Protein AF-A0A965AUZ8-F1 (afdb_monomer_lite)

pLDDT: mean 90.7, std 11.19, range [39.03, 98.81]

Structure (mmCIF, N/CA/C/O backbone):
data_AF-A0A965AUZ8-F1
#
_entry.id   AF-A0A965AUZ8-F1
#
loop_
_atom_site.group_PDB
_atom_site.id
_atom_site.type_symbol
_atom_site.label_atom_id
_atom_site.label_alt_id
_atom_site.label_comp_id
_atom_site.label_asym_id
_atom_site.label_entity_id
_atom_site.label_seq_id
_atom_site.pdbx_PDB_ins_code
_atom_site.Cartn_x
_atom_site.Cartn_y
_atom_site.Cartn_z
_atom_site.occupancy
_atom_site.B_iso_or_equiv
_atom_site.auth_seq_id
_atom_site.auth_comp_id
_atom_site.auth_asym_id
_atom_site.auth_atom_id
_atom_site.pdbx_PDB_model_num
ATOM 1 N N . MET A 1 1 ? -41.753 13.464 -118.304 1.00 39.03 1 MET A N 1
ATOM 2 C CA . MET A 1 1 ? -40.426 13.144 -118.864 1.00 39.03 1 MET A CA 1
ATOM 3 C C . MET A 1 1 ? -39.426 13.181 -117.723 1.00 39.03 1 MET A C 1
ATOM 5 O O . MET A 1 1 ? -39.359 14.204 -117.061 1.00 39.03 1 MET A O 1
ATOM 9 N N . VAL A 1 2 ? -38.706 12.067 -117.559 1.00 42.25 2 VAL A N 1
ATOM 10 C CA . VAL A 1 2 ? -37.467 11.853 -116.784 1.00 42.25 2 VAL A CA 1
ATOM 11 C C . VAL A 1 2 ? -37.585 11.799 -115.249 1.00 42.25 2 VAL A C 1
ATOM 13 O O . VAL A 1 2 ? -37.693 12.814 -114.571 1.00 42.25 2 VAL A O 1
ATOM 16 N N . GLU A 1 3 ? -37.515 10.567 -114.731 1.00 47.25 3 GLU A N 1
ATOM 17 C CA . GLU A 1 3 ? -37.109 10.207 -113.364 1.00 47.25 3 GLU A CA 1
ATOM 18 C C . GLU A 1 3 ? -35.610 10.472 -113.149 1.00 47.25 3 GLU A C 1
ATOM 20 O O . GLU A 1 3 ? -34.813 10.185 -114.043 1.00 47.25 3 GLU A O 1
ATOM 25 N N . THR A 1 4 ? -35.198 10.884 -111.944 1.00 43.06 4 THR A N 1
ATOM 26 C CA . THR A 1 4 ? -33.931 10.430 -111.318 1.00 43.06 4 THR A CA 1
ATOM 27 C C . THR A 1 4 ? -34.030 10.594 -109.783 1.00 43.06 4 THR A C 1
ATOM 29 O O . THR A 1 4 ? -34.712 11.515 -109.329 1.00 43.06 4 THR A O 1
ATOM 32 N N . PRO A 1 5 ? -33.450 9.684 -108.972 1.00 51.16 5 PRO A N 1
ATOM 33 C CA . PRO A 1 5 ? -33.923 9.346 -107.628 1.00 51.16 5 PRO A CA 1
ATOM 34 C C . PRO A 1 5 ? -33.215 10.097 -106.491 1.00 51.16 5 PRO A C 1
ATOM 36 O O . PRO A 1 5 ? -32.097 10.586 -106.637 1.00 51.16 5 PRO A O 1
ATOM 39 N N . GLN A 1 6 ? -33.867 10.114 -105.324 1.00 55.19 6 GLN A N 1
ATOM 40 C CA . GLN A 1 6 ? -33.294 10.546 -104.047 1.00 55.19 6 GLN A CA 1
ATOM 41 C C . GLN A 1 6 ? -32.156 9.613 -103.607 1.00 55.19 6 GLN A C 1
ATOM 43 O O . GLN A 1 6 ? -32.348 8.405 -103.475 1.00 55.19 6 GLN A O 1
ATOM 48 N N . GLN A 1 7 ? -30.990 10.194 -103.328 1.00 56.59 7 GLN A N 1
ATOM 49 C CA . GLN A 1 7 ? -29.869 9.540 -102.657 1.00 56.59 7 GLN A CA 1
ATOM 50 C C . GLN A 1 7 ? -29.997 9.779 -101.138 1.00 56.59 7 GLN A C 1
ATOM 52 O O . GLN A 1 7 ? -30.227 10.922 -100.735 1.00 56.59 7 GLN A O 1
ATOM 57 N N . PRO A 1 8 ? -29.894 8.748 -100.280 1.00 54.19 8 PRO A N 1
ATOM 58 C CA . PRO A 1 8 ? -29.965 8.932 -98.835 1.00 54.19 8 PRO A CA 1
ATOM 59 C C . PRO A 1 8 ? -28.646 9.529 -98.326 1.00 54.19 8 PRO A C 1
ATOM 61 O O . PRO A 1 8 ? -27.578 8.974 -98.575 1.00 54.19 8 PRO A O 1
ATOM 64 N N . LEU A 1 9 ? -28.721 10.66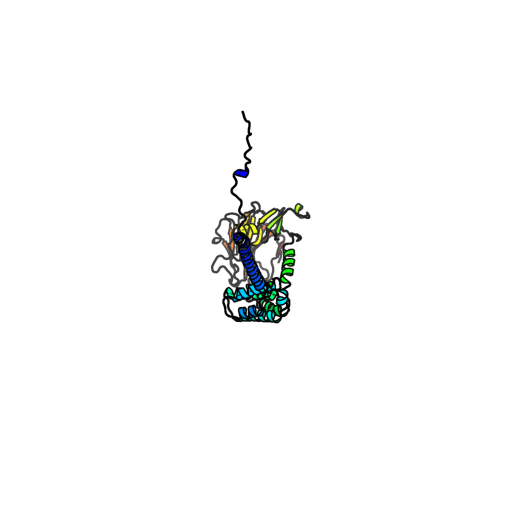1 -97.624 1.00 56.16 9 LEU A N 1
ATOM 65 C CA . LEU A 1 9 ? -27.584 11.252 -96.912 1.00 56.16 9 LEU A CA 1
ATOM 66 C C . LEU A 1 9 ? -27.198 10.333 -95.745 1.00 56.16 9 LEU A C 1
ATOM 68 O O . LEU A 1 9 ? -28.006 10.097 -94.845 1.00 56.16 9 LEU A O 1
ATOM 72 N N . ASN A 1 10 ? -25.979 9.797 -95.787 1.00 60.69 10 ASN A N 1
ATOM 73 C CA . ASN A 1 10 ? -25.403 8.975 -94.730 1.00 60.69 10 ASN A CA 1
ATOM 74 C C . ASN A 1 10 ? -24.852 9.917 -93.633 1.00 60.69 10 ASN A C 1
ATOM 76 O O . ASN A 1 10 ? -24.144 10.866 -93.973 1.00 60.69 10 ASN A O 1
ATOM 80 N N . PRO A 1 11 ? -25.152 9.717 -92.334 1.00 59.81 11 PRO A N 1
ATOM 81 C CA . PRO A 1 11 ? -24.697 10.603 -91.249 1.00 59.81 11 PRO A CA 1
ATOM 82 C C . PRO A 1 11 ? -23.169 10.788 -91.142 1.00 59.81 11 PRO A C 1
ATOM 84 O O . PRO A 1 11 ? -22.721 11.744 -90.506 1.00 59.81 11 PRO A O 1
ATOM 87 N N . ASP A 1 12 ? -22.379 9.938 -91.804 1.00 59.31 12 ASP A N 1
ATOM 88 C CA . ASP A 1 12 ? -20.916 10.034 -91.869 1.00 59.31 12 ASP A CA 1
ATOM 89 C C . ASP A 1 12 ? -20.401 11.235 -92.690 1.00 59.31 12 ASP A C 1
ATOM 91 O O . ASP A 1 12 ? -19.252 11.637 -92.521 1.00 59.31 12 ASP A O 1
ATOM 95 N N . ASP A 1 13 ? -21.244 11.878 -93.510 1.00 57.94 13 ASP A N 1
ATOM 96 C CA . ASP A 1 13 ? -20.854 13.025 -94.352 1.00 57.94 13 ASP A CA 1
ATOM 97 C C . ASP A 1 13 ? -20.712 14.355 -93.572 1.00 57.94 13 ASP A C 1
ATOM 99 O O . ASP A 1 13 ? -20.496 15.415 -94.163 1.00 57.94 13 ASP A O 1
ATOM 103 N N . THR A 1 14 ? -20.837 14.330 -92.236 1.00 59.62 14 THR A N 1
ATOM 104 C CA . THR A 1 14 ? -20.766 15.526 -91.366 1.00 59.62 14 THR A CA 1
ATOM 105 C C . THR A 1 14 ? -19.603 15.533 -90.370 1.00 59.62 14 THR A C 1
ATOM 107 O O . THR A 1 14 ? -19.462 16.488 -89.603 1.00 59.62 14 THR A O 1
ATOM 110 N N . LEU A 1 15 ? -18.742 14.511 -90.375 1.00 62.28 15 LEU A N 1
ATOM 111 C CA . LEU A 1 15 ? -17.601 14.445 -89.462 1.00 62.28 15 LEU A CA 1
ATOM 112 C C . LEU A 1 15 ? -16.346 15.060 -90.112 1.00 62.28 15 LEU A C 1
ATOM 114 O O . LEU A 1 15 ? -16.004 14.699 -91.239 1.00 62.28 15 LEU A O 1
ATOM 118 N N . PRO A 1 16 ? -15.637 15.988 -89.438 1.00 65.31 16 PRO A N 1
ATOM 119 C CA . PRO A 1 16 ? -14.380 16.521 -89.954 1.00 65.31 16 PRO A CA 1
ATOM 120 C C . PRO A 1 16 ? -13.342 15.392 -90.115 1.00 65.31 16 PRO A C 1
ATOM 122 O O . PRO A 1 16 ? -13.347 14.440 -89.330 1.00 65.31 16 PRO A O 1
ATOM 125 N N . PRO A 1 17 ? -12.445 15.476 -91.116 1.00 67.88 17 PRO A N 1
ATOM 126 C CA . PRO A 1 17 ? -11.474 14.423 -91.398 1.00 67.88 17 PRO A CA 1
ATOM 127 C C . PRO A 1 17 ? -10.556 14.185 -90.193 1.00 67.88 17 PRO A C 1
ATOM 129 O O . PRO A 1 17 ? -9.971 15.116 -89.641 1.00 67.88 17 PRO A O 1
ATOM 132 N N . VAL A 1 18 ? -10.428 12.920 -89.787 1.00 62.91 18 VAL A N 1
ATOM 133 C CA . VAL A 1 18 ? -9.533 12.504 -88.702 1.00 62.91 18 VAL A CA 1
ATOM 134 C C . VAL A 1 18 ? -8.103 12.476 -89.241 1.00 62.91 18 VAL A C 1
ATOM 136 O O . VAL A 1 18 ? -7.714 11.546 -89.946 1.00 62.91 18 VAL A O 1
ATOM 139 N N . GLU A 1 19 ? -7.315 13.503 -88.929 1.00 66.25 19 GLU A N 1
ATOM 140 C CA . GLU A 1 19 ? -5.881 13.509 -89.223 1.00 66.25 19 GLU A CA 1
ATOM 141 C C . GLU A 1 19 ? -5.128 12.611 -88.222 1.00 66.25 19 GLU A C 1
ATOM 143 O O . GLU A 1 19 ? -5.358 12.707 -87.011 1.00 66.25 19 GLU A O 1
ATOM 148 N N . PRO A 1 20 ? -4.223 11.723 -88.682 1.00 62.69 20 PRO A N 1
ATOM 149 C CA . PRO A 1 20 ? -3.409 10.921 -87.781 1.00 62.69 20 PRO A CA 1
ATOM 150 C C . PRO A 1 20 ? -2.503 11.839 -86.941 1.00 62.69 20 PRO A C 1
ATOM 152 O O . PRO A 1 20 ? -1.916 12.781 -87.483 1.00 62.69 20 PRO A O 1
ATOM 155 N N . PRO A 1 21 ? -2.359 11.584 -85.626 1.00 61.97 21 PRO A N 1
ATOM 156 C CA . PRO A 1 21 ? -1.559 12.433 -84.756 1.00 61.97 21 PRO A CA 1
ATOM 157 C C . PRO A 1 21 ? -0.120 12.504 -85.268 1.00 61.97 21 PRO A C 1
ATOM 159 O O . PRO A 1 21 ? 0.482 11.490 -85.630 1.00 61.97 21 PRO A O 1
ATOM 162 N N . SER A 1 22 ? 0.438 13.715 -85.303 1.00 71.62 22 SER A N 1
ATOM 163 C CA . SER A 1 22 ? 1.806 13.927 -85.767 1.00 71.62 22 SER A CA 1
ATOM 164 C C . SER A 1 22 ? 2.795 13.113 -84.923 1.00 71.62 22 SER A C 1
ATOM 166 O O . SER A 1 22 ? 2.599 12.907 -83.723 1.00 71.62 22 SER A O 1
ATOM 168 N N . VAL A 1 23 ? 3.901 12.672 -85.530 1.00 66.06 23 VAL A N 1
ATOM 169 C CA . VAL A 1 23 ? 4.977 11.951 -84.820 1.00 66.06 23 VAL A CA 1
ATOM 170 C C . VAL A 1 23 ? 5.465 12.750 -83.602 1.00 66.06 23 VAL A C 1
ATOM 172 O O . VAL A 1 23 ? 5.773 12.168 -82.567 1.00 66.06 23 VAL A O 1
ATOM 175 N N . ALA A 1 24 ? 5.444 14.084 -83.679 1.00 66.50 24 ALA A N 1
ATOM 176 C CA . ALA A 1 24 ? 5.754 14.966 -82.557 1.00 66.50 24 ALA A CA 1
ATOM 177 C C . ALA A 1 24 ? 4.749 14.841 -81.392 1.00 66.50 24 ALA A C 1
ATOM 179 O O . ALA A 1 24 ? 5.164 14.831 -80.235 1.00 66.50 24 ALA A O 1
ATOM 180 N N . PHE A 1 25 ? 3.452 14.681 -81.676 1.00 70.06 25 PHE A N 1
ATOM 181 C CA . PHE A 1 25 ? 2.414 14.490 -80.657 1.00 70.06 25 PHE A CA 1
ATOM 182 C C . PHE A 1 25 ? 2.527 13.123 -79.967 1.00 70.06 25 PHE A C 1
ATOM 184 O O . PHE A 1 25 ? 2.434 13.033 -78.746 1.00 70.06 25 PHE A O 1
ATOM 191 N N . LEU A 1 26 ? 2.812 12.061 -80.728 1.00 66.31 26 LEU A N 1
ATOM 192 C CA . LEU A 1 26 ? 3.067 10.725 -80.172 1.00 66.31 26 LEU A CA 1
ATOM 193 C C . LEU A 1 26 ? 4.345 10.690 -79.318 1.00 66.31 26 LEU A C 1
ATOM 195 O O . LEU A 1 26 ? 4.350 10.104 -78.238 1.00 66.31 26 LEU A O 1
ATOM 199 N N . VAL A 1 27 ? 5.413 11.368 -79.748 1.00 64.56 27 VAL A N 1
ATOM 200 C CA . VAL A 1 27 ? 6.638 11.518 -78.947 1.00 64.56 27 VAL A CA 1
ATOM 201 C C . VAL A 1 27 ? 6.349 12.280 -77.649 1.00 64.56 27 VAL A C 1
ATOM 203 O O . VAL A 1 27 ? 6.786 11.858 -76.583 1.00 64.56 27 VAL A O 1
ATOM 206 N N . GLN A 1 28 ? 5.557 13.349 -77.685 1.00 69.38 28 GLN A N 1
ATOM 207 C CA . GLN A 1 28 ? 5.192 14.091 -76.477 1.00 69.38 28 GLN A CA 1
ATOM 208 C C . GLN A 1 28 ? 4.316 13.266 -75.513 1.00 69.38 28 GLN A C 1
ATOM 210 O O . GLN A 1 28 ? 4.510 13.349 -74.300 1.00 69.38 28 GLN A O 1
ATOM 215 N N . LEU A 1 29 ? 3.404 12.436 -76.033 1.00 75.50 29 LEU A N 1
ATOM 216 C CA . LEU A 1 29 ? 2.479 11.624 -75.234 1.00 75.50 29 LEU A CA 1
ATOM 217 C C . LEU A 1 29 ? 3.168 10.469 -74.488 1.00 75.50 29 LEU A C 1
ATOM 219 O O . LEU A 1 29 ? 2.732 10.112 -73.399 1.00 75.50 29 LEU A O 1
ATOM 223 N N . PHE A 1 30 ? 4.243 9.894 -75.037 1.00 75.69 30 PHE A N 1
ATOM 224 C CA . PHE A 1 30 ? 4.908 8.726 -74.435 1.00 75.69 30 PHE A CA 1
ATOM 225 C C . PHE A 1 30 ? 6.287 9.030 -73.843 1.00 75.69 30 PHE A C 1
ATOM 227 O O . PHE A 1 30 ? 6.656 8.461 -72.816 1.00 75.69 30 PHE A O 1
ATOM 234 N N . LEU A 1 31 ? 7.049 9.945 -74.444 1.00 79.25 31 LEU A N 1
ATOM 235 C CA . LEU A 1 31 ? 8.438 10.196 -74.057 1.00 79.25 31 LEU A CA 1
ATOM 236 C C . LEU A 1 31 ? 8.521 11.124 -72.836 1.00 79.25 31 LEU A C 1
ATOM 238 O O . LEU A 1 31 ? 9.346 10.887 -71.959 1.00 79.25 31 LEU A O 1
ATOM 242 N N . VAL A 1 32 ? 7.622 12.111 -72.708 1.00 78.38 32 VAL A N 1
ATOM 243 C CA . VAL A 1 32 ? 7.583 12.996 -71.527 1.00 78.38 32 VAL A CA 1
ATOM 244 C C . VAL A 1 32 ? 7.114 12.246 -70.270 1.00 78.38 32 VAL A C 1
ATOM 246 O O . VAL A 1 32 ? 7.836 12.289 -69.272 1.00 78.38 32 VAL A O 1
ATOM 249 N N . PRO A 1 33 ? 5.996 11.488 -70.278 1.00 81.88 33 PRO A N 1
ATOM 250 C CA . PRO A 1 33 ? 5.617 10.688 -69.113 1.00 81.88 33 PRO A CA 1
ATOM 251 C C . PRO A 1 33 ? 6.619 9.567 -68.824 1.00 81.88 33 PRO A C 1
ATOM 253 O O . PRO A 1 33 ? 6.939 9.326 -67.663 1.00 81.88 33 PRO A O 1
ATOM 256 N N . GLY A 1 34 ? 7.176 8.930 -69.863 1.00 88.50 34 GLY A N 1
ATOM 257 C CA . GLY A 1 34 ? 8.223 7.918 -69.712 1.00 88.50 34 GLY A CA 1
ATOM 258 C C . GLY A 1 34 ? 9.482 8.461 -69.028 1.00 88.50 34 GLY A C 1
ATOM 259 O O . GLY A 1 34 ? 10.026 7.803 -68.143 1.00 88.50 34 GLY A O 1
ATOM 260 N N . LEU A 1 35 ? 9.905 9.685 -69.365 1.00 89.00 35 LEU A N 1
ATOM 261 C CA . LEU A 1 35 ? 11.037 10.355 -68.720 1.00 89.00 35 LEU A CA 1
ATOM 262 C C . LEU A 1 35 ? 10.739 10.686 -67.252 1.00 89.00 35 LEU A C 1
ATOM 264 O O . LEU A 1 35 ? 11.592 10.475 -66.395 1.00 89.00 35 LEU A O 1
ATOM 268 N N . ILE A 1 36 ? 9.529 11.163 -66.945 1.00 86.62 36 ILE A N 1
ATOM 269 C CA . ILE A 1 36 ? 9.113 11.457 -65.565 1.00 86.62 36 ILE A CA 1
ATOM 270 C C . ILE A 1 36 ? 9.119 10.178 -64.721 1.00 86.62 36 ILE A C 1
ATOM 272 O O . ILE A 1 36 ? 9.689 10.168 -63.631 1.00 86.62 36 ILE A O 1
ATOM 276 N N . VAL A 1 37 ? 8.549 9.084 -65.232 1.00 90.88 37 VAL A N 1
ATOM 277 C CA . VAL A 1 37 ? 8.560 7.785 -64.543 1.00 90.88 37 VAL A CA 1
ATOM 278 C C . VAL A 1 37 ? 9.990 7.280 -64.363 1.00 90.88 37 VAL A C 1
ATOM 280 O O . VAL A 1 37 ? 10.336 6.839 -63.272 1.00 90.88 37 VAL A O 1
ATOM 283 N N . ALA A 1 38 ? 10.849 7.400 -65.378 1.00 91.06 38 ALA A N 1
ATOM 284 C CA . ALA A 1 38 ? 12.254 7.014 -65.270 1.00 91.06 38 ALA A CA 1
ATOM 285 C C . ALA A 1 38 ? 12.998 7.825 -64.197 1.00 91.06 38 ALA A C 1
ATOM 287 O O . ALA A 1 38 ? 13.746 7.249 -63.413 1.00 91.06 38 ALA A O 1
ATOM 288 N N . ILE A 1 39 ? 12.757 9.138 -64.102 1.00 92.81 39 ILE A N 1
ATOM 289 C CA . ILE A 1 39 ? 13.333 9.984 -63.048 1.00 92.81 39 ILE A CA 1
ATOM 290 C C . ILE A 1 39 ? 12.826 9.545 -61.672 1.00 92.81 39 ILE A C 1
ATOM 292 O O . ILE A 1 39 ? 13.633 9.379 -60.763 1.00 92.81 39 ILE A O 1
ATOM 296 N N . ILE A 1 40 ? 11.522 9.303 -61.515 1.00 91.56 40 ILE A N 1
ATOM 297 C CA . ILE A 1 40 ? 10.940 8.848 -60.243 1.00 91.56 40 ILE A CA 1
ATOM 298 C C . ILE A 1 40 ? 11.525 7.495 -59.829 1.00 91.56 40 ILE A C 1
ATOM 300 O O . ILE A 1 40 ? 11.906 7.329 -58.674 1.00 91.56 40 ILE A O 1
ATOM 304 N N . VAL A 1 41 ? 11.652 6.548 -60.761 1.00 90.88 41 VAL A N 1
ATOM 305 C CA . VAL A 1 41 ? 12.252 5.233 -60.502 1.00 90.88 41 VAL A CA 1
ATOM 306 C C . VAL A 1 41 ? 13.735 5.366 -60.166 1.00 90.88 41 VAL A C 1
ATOM 308 O O . VAL A 1 41 ? 14.182 4.739 -59.217 1.00 90.88 41 VAL A O 1
ATOM 311 N N . CYS A 1 42 ? 14.497 6.206 -60.870 1.00 91.00 42 CYS A N 1
ATOM 312 C CA . CYS A 1 42 ? 15.903 6.461 -60.550 1.00 91.00 42 CYS A CA 1
ATOM 313 C C . CYS A 1 42 ? 16.074 7.105 -59.171 1.00 91.00 42 CYS A C 1
ATOM 315 O O . CYS A 1 42 ? 16.967 6.714 -58.429 1.00 91.00 42 CYS A O 1
ATOM 317 N N . VAL A 1 43 ? 15.214 8.058 -58.804 1.00 90.94 43 VAL A N 1
ATOM 318 C CA . VAL A 1 43 ? 15.214 8.681 -57.474 1.00 90.94 43 VAL A CA 1
ATOM 319 C C . VAL A 1 43 ? 14.837 7.652 -56.409 1.00 90.94 43 VAL A C 1
ATOM 321 O O . VAL A 1 43 ? 15.529 7.539 -55.402 1.00 90.94 43 VAL A O 1
ATOM 324 N N . TRP A 1 44 ? 13.802 6.846 -56.645 1.00 86.88 44 TRP A N 1
ATOM 325 C CA . TRP A 1 44 ? 13.399 5.773 -55.737 1.00 86.88 44 TRP A CA 1
ATOM 326 C C . TRP A 1 44 ? 14.501 4.721 -55.570 1.00 86.88 44 TRP A C 1
ATOM 328 O O . TRP A 1 44 ? 14.827 4.369 -54.443 1.00 86.88 44 TRP A O 1
ATOM 338 N N . LEU A 1 45 ? 15.141 4.284 -56.659 1.00 83.88 45 LEU A N 1
ATOM 339 C CA . LEU A 1 45 ? 16.281 3.365 -56.632 1.00 83.88 45 LEU A CA 1
ATOM 340 C C . LEU A 1 45 ? 17.493 3.983 -55.936 1.00 83.88 45 LEU A C 1
ATOM 342 O O . LEU A 1 45 ? 18.173 3.282 -55.198 1.00 83.88 45 LEU A O 1
ATOM 346 N N . ALA A 1 46 ? 17.753 5.278 -56.127 1.00 80.56 46 ALA A N 1
ATOM 347 C CA . ALA A 1 46 ? 18.828 5.978 -55.437 1.00 80.56 46 ALA A CA 1
ATOM 348 C C . ALA A 1 46 ? 18.574 6.024 -53.928 1.00 80.56 46 ALA A C 1
ATOM 350 O O . ALA A 1 46 ? 19.473 5.685 -53.171 1.00 80.56 46 ALA A O 1
ATOM 351 N N . PHE A 1 47 ? 17.358 6.359 -53.482 1.00 75.44 47 PHE A N 1
ATOM 352 C CA . PHE A 1 47 ? 16.993 6.336 -52.061 1.00 75.44 47 PHE A CA 1
ATOM 353 C C . PHE A 1 47 ? 16.953 4.917 -51.483 1.00 75.44 47 PHE A C 1
ATOM 355 O O . PHE A 1 47 ? 17.390 4.712 -50.356 1.00 75.44 47 PHE A O 1
ATOM 362 N N . HIS A 1 48 ? 16.489 3.933 -52.250 1.00 71.50 48 HIS A N 1
ATOM 363 C CA . HIS A 1 48 ? 16.490 2.524 -51.862 1.00 71.50 48 HIS A CA 1
ATOM 364 C C . HIS A 1 48 ? 17.922 1.990 -51.718 1.00 71.50 48 HIS A C 1
ATOM 366 O O . HIS A 1 48 ? 18.247 1.335 -50.733 1.00 71.50 48 HIS A O 1
ATOM 372 N N . TRP A 1 49 ? 18.811 2.334 -52.650 1.00 69.25 49 TRP A N 1
ATOM 373 C CA . TRP A 1 49 ? 20.231 2.003 -52.575 1.00 69.25 49 TRP A CA 1
ATOM 374 C C . TRP A 1 49 ? 20.937 2.744 -51.432 1.00 69.25 49 TRP A C 1
ATOM 376 O O . TRP A 1 49 ? 21.714 2.128 -50.709 1.00 69.25 49 TRP A O 1
ATOM 386 N N . LEU A 1 50 ? 20.618 4.023 -51.198 1.00 64.00 50 LEU A N 1
ATOM 387 C CA . LEU A 1 50 ? 21.132 4.794 -50.059 1.00 64.00 50 LEU A CA 1
ATOM 388 C C . LEU A 1 50 ? 20.687 4.201 -48.715 1.00 64.00 50 LEU A C 1
ATOM 390 O O . LEU A 1 50 ? 21.457 4.205 -47.765 1.00 64.00 50 LEU A O 1
ATOM 394 N N . ALA A 1 51 ? 19.465 3.670 -48.648 1.00 57.31 51 ALA A N 1
ATOM 395 C CA . ALA A 1 51 ? 18.938 2.988 -47.469 1.00 57.31 51 ALA A CA 1
ATOM 396 C C . ALA A 1 51 ? 19.540 1.583 -47.262 1.00 57.31 51 ALA A C 1
ATOM 398 O O . ALA A 1 51 ? 19.505 1.064 -46.150 1.00 57.31 51 ALA A O 1
ATOM 399 N N . HIS A 1 52 ? 20.095 0.966 -48.313 1.00 54.97 52 HIS A N 1
ATOM 400 C CA . HIS A 1 52 ? 20.738 -0.354 -48.266 1.00 54.97 52 HIS A CA 1
ATOM 401 C C . HIS A 1 52 ? 22.273 -0.316 -48.225 1.00 54.97 52 HIS A C 1
ATOM 403 O O . HIS A 1 52 ? 22.903 -1.351 -47.992 1.00 54.97 52 HIS A O 1
ATOM 409 N N . LEU A 1 53 ? 22.889 0.855 -48.394 1.00 56.31 53 LEU A N 1
ATOM 410 C CA . LEU A 1 53 ? 24.255 1.118 -47.952 1.00 56.31 53 LEU A CA 1
ATOM 411 C C . LEU A 1 53 ? 24.262 1.025 -46.424 1.00 56.31 53 LEU A C 1
ATOM 413 O O . LEU A 1 53 ? 23.985 2.003 -45.738 1.00 56.31 53 LEU A O 1
ATOM 417 N N . GLY A 1 54 ? 24.512 -0.177 -45.897 1.00 54.34 54 GLY A N 1
ATOM 418 C CA . GLY A 1 54 ? 24.587 -0.413 -44.458 1.00 54.34 54 GLY A CA 1
ATOM 419 C C . GLY A 1 54 ? 25.453 0.654 -43.792 1.00 54.34 54 GLY A C 1
ATOM 420 O O . GLY A 1 54 ? 26.593 0.870 -44.210 1.00 54.34 54 GLY A O 1
ATOM 421 N N . ASN A 1 55 ? 24.888 1.349 -42.803 1.00 60.38 55 ASN A N 1
ATOM 422 C CA . ASN A 1 55 ? 25.605 2.372 -42.056 1.00 60.38 55 ASN A CA 1
ATOM 423 C C . ASN A 1 55 ? 26.885 1.753 -41.488 1.00 60.38 55 ASN A C 1
ATOM 425 O O . ASN A 1 55 ? 26.831 0.741 -40.790 1.00 60.38 55 ASN A O 1
ATOM 429 N N . ASP A 1 56 ? 28.035 2.347 -41.819 1.00 74.12 56 ASP A N 1
ATOM 430 C CA . ASP A 1 56 ? 29.327 1.989 -41.233 1.00 74.12 56 ASP A CA 1
ATOM 431 C C . ASP A 1 56 ? 29.169 1.972 -39.699 1.00 74.12 56 ASP A C 1
ATOM 433 O O . ASP A 1 56 ? 28.886 3.031 -39.128 1.00 74.12 56 ASP A O 1
ATOM 437 N N . PRO A 1 57 ? 29.324 0.821 -39.013 1.00 75.81 57 PRO A N 1
ATOM 438 C CA . PRO A 1 57 ? 29.114 0.727 -37.566 1.00 75.81 57 PRO A CA 1
ATOM 439 C C . PRO A 1 57 ? 29.978 1.734 -36.799 1.00 75.81 57 PRO A C 1
ATOM 441 O O . PRO A 1 57 ? 29.562 2.329 -35.805 1.00 75.81 57 PRO A O 1
ATOM 444 N N . GLN A 1 58 ? 31.160 2.025 -37.342 1.00 82.00 58 GLN A N 1
ATOM 445 C CA . GLN A 1 58 ? 32.094 2.991 -36.788 1.00 82.00 58 GLN A CA 1
ATOM 446 C C . GLN A 1 58 ? 31.611 4.445 -36.925 1.00 82.00 58 GLN A C 1
ATOM 448 O O . GLN A 1 58 ? 32.045 5.322 -36.176 1.00 82.00 58 GLN A O 1
ATOM 453 N N . ALA A 1 59 ? 30.675 4.747 -37.829 1.00 85.75 59 ALA A N 1
ATOM 454 C CA . ALA A 1 59 ? 30.039 6.062 -37.904 1.00 85.75 59 ALA A CA 1
ATOM 455 C C . ALA A 1 59 ? 29.179 6.359 -36.667 1.00 85.75 59 ALA A C 1
ATOM 457 O O . ALA A 1 59 ? 29.178 7.503 -36.189 1.00 85.75 59 ALA A O 1
ATOM 458 N N . TYR A 1 60 ? 28.517 5.339 -36.110 1.00 87.50 60 TYR A N 1
ATOM 459 C CA . TYR A 1 60 ? 27.774 5.473 -34.859 1.00 87.50 60 TYR A CA 1
ATOM 460 C C . TYR A 1 60 ? 28.710 5.813 -33.708 1.00 87.50 60 TYR A C 1
ATOM 462 O O . TYR A 1 60 ? 28.516 6.829 -33.044 1.00 87.50 60 TYR A O 1
ATOM 470 N N . VAL A 1 61 ? 29.785 5.044 -33.542 1.00 89.31 61 VAL A N 1
ATOM 471 C CA . VAL A 1 61 ? 30.782 5.245 -32.478 1.00 89.31 61 VAL A CA 1
ATOM 472 C C . VAL A 1 61 ? 31.415 6.632 -32.568 1.00 89.31 61 VAL A C 1
ATOM 474 O O . VAL A 1 61 ? 31.468 7.361 -31.576 1.00 89.31 61 VAL A O 1
ATOM 477 N N . ARG A 1 62 ? 31.822 7.061 -33.771 1.00 89.19 62 ARG A N 1
ATOM 478 C CA . ARG A 1 62 ? 32.369 8.410 -33.993 1.00 89.19 62 ARG A CA 1
ATOM 479 C C . ARG A 1 62 ? 31.390 9.508 -33.588 1.00 89.19 62 ARG A C 1
ATOM 481 O O . ARG A 1 62 ? 31.819 10.526 -33.054 1.00 89.19 62 ARG A O 1
ATOM 488 N N . THR A 1 63 ? 30.098 9.329 -33.849 1.00 88.88 63 THR A N 1
ATOM 489 C CA . THR A 1 63 ? 29.069 10.304 -33.462 1.00 88.88 63 THR A CA 1
ATOM 490 C C . THR A 1 63 ? 28.837 10.286 -31.954 1.00 88.88 63 THR A C 1
ATOM 492 O O . THR A 1 63 ? 28.798 11.341 -31.331 1.00 88.88 63 THR A O 1
ATOM 495 N N . LEU A 1 64 ? 28.775 9.097 -31.355 1.00 91.00 64 LEU A N 1
ATOM 496 C CA . LEU A 1 64 ? 28.553 8.899 -29.926 1.00 91.00 64 LEU A CA 1
ATOM 497 C C . LEU A 1 64 ? 29.714 9.384 -29.050 1.00 91.00 64 LEU A C 1
ATOM 499 O O . LEU A 1 64 ? 29.477 9.804 -27.918 1.00 91.00 64 LEU A O 1
ATOM 503 N N . ARG A 1 65 ? 30.953 9.372 -29.557 1.00 90.44 65 ARG A N 1
ATOM 504 C CA . ARG A 1 65 ? 32.131 9.914 -28.854 1.00 90.44 65 ARG A CA 1
ATOM 505 C C . ARG A 1 65 ? 32.307 11.427 -29.005 1.00 90.44 65 ARG A C 1
ATOM 507 O O . ARG A 1 65 ? 33.085 12.023 -28.265 1.00 90.44 65 ARG A O 1
ATOM 514 N N . ARG A 1 66 ? 31.616 12.076 -29.948 1.00 86.12 66 ARG A N 1
ATOM 515 C CA . ARG A 1 66 ? 31.680 13.539 -30.105 1.00 86.12 66 ARG A CA 1
ATOM 516 C C . ARG A 1 66 ? 30.850 14.223 -29.024 1.00 86.12 66 ARG A C 1
ATOM 518 O O . ARG A 1 66 ? 29.761 13.770 -28.711 1.00 86.12 66 ARG A O 1
ATOM 525 N N . ALA A 1 67 ? 31.319 15.363 -28.519 1.00 68.75 67 ALA A N 1
ATOM 526 C CA . ALA A 1 67 ? 30.561 16.217 -27.602 1.00 68.75 67 ALA A CA 1
ATOM 527 C C . ALA A 1 67 ? 29.543 17.091 -28.366 1.00 68.75 67 ALA A C 1
ATOM 529 O O . ALA A 1 67 ? 29.713 18.303 -28.463 1.00 68.75 67 ALA A O 1
ATOM 530 N N . ASN A 1 68 ? 28.522 16.477 -28.973 1.00 75.56 68 ASN A N 1
ATOM 531 C CA . ASN A 1 68 ? 27.443 17.186 -29.671 1.00 75.56 68 ASN A CA 1
ATOM 532 C C . ASN A 1 68 ? 26.056 16.865 -29.079 1.00 75.56 68 ASN A C 1
ATOM 534 O O . ASN A 1 68 ? 25.891 15.897 -28.343 1.00 75.56 68 ASN A O 1
ATOM 538 N N . GLU A 1 69 ? 25.049 17.673 -29.418 1.00 71.00 69 GLU A N 1
ATOM 539 C CA . GLU A 1 69 ? 23.657 17.494 -28.955 1.00 71.00 69 GLU A CA 1
ATOM 540 C C . GLU A 1 69 ? 22.954 16.275 -29.596 1.00 71.00 69 GLU A C 1
ATOM 542 O O . GLU A 1 69 ? 21.892 15.854 -29.145 1.00 71.00 69 GLU A O 1
ATOM 547 N N . GLY A 1 70 ? 23.550 15.687 -30.644 1.00 81.25 70 GLY A N 1
ATOM 548 C CA . GLY A 1 70 ? 22.969 14.626 -31.479 1.00 81.25 70 GLY A CA 1
ATOM 549 C C . GLY A 1 70 ? 23.250 13.183 -31.027 1.00 81.25 70 GLY A C 1
ATOM 550 O O . GLY A 1 70 ? 22.934 12.234 -31.750 1.00 81.25 70 GLY A O 1
ATOM 551 N N . ARG A 1 71 ? 23.923 12.990 -29.886 1.00 91.31 71 ARG A N 1
ATOM 552 C CA . ARG A 1 71 ? 24.431 11.669 -29.461 1.00 91.31 71 ARG A CA 1
ATOM 553 C C . ARG A 1 71 ? 23.312 10.692 -29.143 1.00 91.31 71 ARG A C 1
ATOM 555 O O . ARG A 1 71 ? 23.386 9.529 -29.530 1.00 91.31 71 ARG A O 1
ATOM 562 N N . TRP A 1 72 ? 22.279 11.142 -28.438 1.00 91.56 72 TRP A N 1
ATOM 563 C CA . TRP A 1 72 ? 21.198 10.252 -28.025 1.00 91.56 72 TRP A CA 1
ATOM 564 C C . TRP A 1 72 ? 20.390 9.761 -29.235 1.00 91.56 72 TRP A C 1
ATOM 566 O O . TRP A 1 72 ? 19.991 8.600 -29.258 1.00 91.56 72 TRP A O 1
ATOM 576 N N . GLN A 1 73 ? 20.228 10.585 -30.280 1.00 93.25 73 GLN A N 1
ATOM 577 C CA . GLN A 1 73 ? 19.611 10.168 -31.543 1.00 93.25 73 GLN A CA 1
ATOM 578 C C . GLN A 1 73 ? 20.460 9.106 -32.242 1.00 93.25 73 GLN A C 1
ATOM 580 O O . GLN A 1 73 ? 19.917 8.153 -32.791 1.00 93.25 73 GLN A O 1
ATOM 585 N N . ALA A 1 74 ? 21.790 9.240 -32.205 1.00 91.88 74 ALA A N 1
ATOM 586 C CA . ALA A 1 74 ? 22.686 8.229 -32.758 1.00 91.88 74 ALA A CA 1
ATOM 587 C C . ALA A 1 74 ? 22.560 6.888 -32.012 1.00 91.88 74 ALA A C 1
ATOM 589 O O . ALA A 1 74 ? 22.511 5.845 -32.659 1.00 91.88 74 ALA A O 1
ATOM 590 N N . ALA A 1 75 ? 22.440 6.911 -30.679 1.00 93.62 75 ALA A N 1
ATOM 591 C CA . ALA A 1 75 ? 22.210 5.706 -29.877 1.00 93.62 75 ALA A CA 1
ATOM 592 C C . ALA A 1 75 ? 20.844 5.068 -30.184 1.00 93.62 75 ALA A C 1
ATOM 594 O O . ALA A 1 75 ? 20.758 3.856 -30.368 1.00 93.62 75 ALA A O 1
ATOM 595 N N . LEU A 1 76 ? 19.789 5.881 -30.303 1.00 92.50 76 LEU A N 1
ATOM 596 C CA . LEU A 1 76 ? 18.455 5.424 -30.701 1.00 92.50 76 LEU A CA 1
ATOM 597 C C . LEU A 1 76 ? 18.462 4.784 -32.098 1.00 92.50 76 LEU A C 1
ATOM 599 O O . LEU A 1 76 ? 17.919 3.696 -32.277 1.00 92.50 76 LEU A O 1
ATOM 603 N N . ASN A 1 77 ? 19.088 5.435 -33.079 1.00 91.94 77 ASN A N 1
ATOM 604 C CA . ASN A 1 77 ? 19.190 4.915 -34.443 1.00 91.94 77 ASN A CA 1
ATOM 605 C C . ASN A 1 77 ? 19.958 3.592 -34.475 1.00 91.94 77 ASN A C 1
ATOM 607 O O . ASN A 1 77 ? 19.491 2.642 -35.093 1.00 91.94 77 ASN A O 1
ATOM 611 N N . LEU A 1 78 ? 21.065 3.488 -33.735 1.00 92.75 78 LEU A N 1
ATOM 612 C CA . LEU A 1 78 ? 21.804 2.236 -33.614 1.00 92.75 78 LEU A CA 1
ATOM 613 C C . LEU A 1 78 ? 20.959 1.122 -32.975 1.00 92.75 78 LEU A C 1
ATOM 615 O O . LEU A 1 78 ? 20.941 0.006 -33.485 1.00 92.75 78 LEU A O 1
ATOM 619 N N . ALA A 1 79 ? 20.215 1.414 -31.903 1.00 92.12 79 ALA A N 1
ATOM 620 C CA . ALA A 1 79 ? 19.299 0.447 -31.291 1.00 92.12 79 ALA A CA 1
ATOM 621 C C . ALA A 1 79 ? 18.194 -0.013 -32.265 1.00 92.12 79 ALA A C 1
ATOM 623 O O . ALA A 1 79 ? 17.745 -1.160 -32.215 1.00 92.12 79 ALA A O 1
ATOM 624 N N . ASN A 1 80 ? 17.740 0.862 -33.164 1.00 91.06 80 ASN A N 1
ATOM 625 C CA . ASN A 1 80 ? 16.785 0.503 -34.213 1.00 91.06 80 ASN A CA 1
ATOM 626 C C . ASN A 1 80 ? 17.431 -0.358 -35.305 1.00 91.06 80 ASN A C 1
ATOM 628 O O . ASN A 1 80 ? 16.842 -1.364 -35.690 1.00 91.06 80 ASN A O 1
ATOM 632 N N . ASP A 1 81 ? 18.642 -0.023 -35.750 1.00 90.38 81 ASP A N 1
ATOM 633 C CA . ASP A 1 81 ? 19.383 -0.791 -36.757 1.00 90.38 81 ASP A CA 1
ATOM 634 C C . ASP A 1 81 ? 19.747 -2.194 -36.256 1.00 90.38 81 ASP A C 1
ATOM 636 O O . ASP A 1 81 ? 19.618 -3.172 -36.993 1.00 90.38 81 ASP A O 1
ATOM 640 N N . LEU A 1 82 ? 20.130 -2.321 -34.981 1.00 90.31 82 LEU A N 1
ATOM 641 C CA . LEU A 1 82 ? 20.357 -3.611 -34.324 1.00 90.31 82 LEU A CA 1
ATOM 642 C C . LEU A 1 82 ? 19.090 -4.487 -34.359 1.00 90.31 82 LEU A C 1
ATOM 644 O O . LEU A 1 82 ? 19.171 -5.690 -34.616 1.00 90.31 82 LEU A O 1
ATOM 648 N N . ARG A 1 83 ? 17.906 -3.896 -34.157 1.00 89.69 83 ARG A N 1
ATOM 649 C CA . ARG A 1 83 ? 16.606 -4.592 -34.239 1.00 89.69 83 ARG A CA 1
ATOM 650 C C . ARG A 1 83 ? 16.121 -4.832 -35.670 1.00 89.69 83 ARG A C 1
ATOM 652 O O . ARG A 1 83 ? 15.295 -5.717 -35.888 1.00 89.69 83 ARG A O 1
ATOM 659 N N . GLY A 1 84 ? 16.597 -4.036 -36.620 1.00 86.44 84 GLY A N 1
ATOM 660 C CA . GLY A 1 84 ? 16.105 -3.991 -37.987 1.00 86.44 84 GLY A CA 1
ATOM 661 C C . GLY A 1 84 ? 16.615 -5.116 -38.898 1.00 86.44 84 GLY A C 1
ATOM 662 O O . GLY A 1 84 ? 17.477 -5.922 -38.525 1.00 86.44 84 GLY A O 1
ATOM 663 N N . PRO A 1 85 ? 16.099 -5.176 -40.140 1.00 73.94 85 PRO A N 1
ATOM 664 C CA . PRO A 1 85 ? 16.568 -6.114 -41.156 1.00 73.94 85 PRO A CA 1
ATOM 665 C C . PRO A 1 85 ? 18.053 -5.864 -41.470 1.00 73.94 85 PRO A C 1
ATOM 667 O O . PRO A 1 85 ? 18.412 -4.804 -41.971 1.00 73.94 85 PRO A O 1
ATOM 670 N N . GLY A 1 86 ? 18.922 -6.837 -41.174 1.00 75.19 86 GLY A N 1
ATOM 671 C CA . GLY A 1 86 ? 20.380 -6.716 -41.347 1.00 75.19 86 GLY A CA 1
ATOM 672 C C . GLY A 1 86 ? 21.172 -6.485 -40.052 1.00 75.19 86 GLY A C 1
ATOM 673 O O . GLY A 1 86 ? 22.400 -6.576 -40.072 1.00 75.19 86 GLY A O 1
ATOM 674 N N . GLY A 1 87 ? 20.492 -6.296 -38.915 1.00 84.19 87 GLY A N 1
ATOM 675 C CA . GLY A 1 87 ? 21.125 -6.108 -37.606 1.00 84.19 87 GLY A CA 1
ATOM 676 C C . GLY A 1 87 ? 21.955 -7.300 -37.118 1.00 84.19 87 GLY A C 1
ATOM 677 O O . GLY A 1 87 ? 22.826 -7.123 -36.276 1.00 84.19 87 GLY A O 1
ATOM 678 N N . SER A 1 88 ? 21.773 -8.505 -37.676 1.00 85.94 88 SER A N 1
ATOM 679 C CA . SER A 1 88 ? 22.513 -9.714 -37.272 1.00 85.94 88 SER A CA 1
ATOM 680 C C . SER A 1 88 ? 24.032 -9.538 -37.297 1.00 85.94 88 SER A C 1
ATOM 682 O O . SER A 1 88 ? 24.705 -10.034 -36.402 1.00 85.94 88 SER A O 1
ATOM 684 N N . ARG A 1 89 ? 24.570 -8.804 -38.284 1.00 87.25 89 ARG A N 1
ATOM 685 C CA . ARG A 1 89 ? 26.012 -8.525 -38.364 1.00 87.25 89 ARG A CA 1
ATOM 686 C C . ARG A 1 89 ? 26.473 -7.584 -37.249 1.00 87.25 89 ARG A C 1
ATOM 688 O O . ARG A 1 89 ? 27.531 -7.813 -36.677 1.00 87.25 89 ARG A O 1
ATOM 695 N N . LEU A 1 90 ? 25.677 -6.557 -36.945 1.00 90.00 90 LEU A N 1
ATOM 696 C CA . LEU A 1 90 ? 25.954 -5.603 -35.868 1.00 90.00 90 LEU A CA 1
ATOM 697 C C . LEU A 1 90 ? 25.877 -6.285 -34.497 1.00 90.00 90 LEU A C 1
ATOM 699 O O . LEU A 1 90 ? 26.747 -6.086 -33.663 1.00 90.00 90 LEU A O 1
ATOM 703 N N . LYS A 1 91 ? 24.878 -7.147 -34.287 1.00 92.75 91 LYS A N 1
ATOM 704 C CA . LYS A 1 91 ? 24.667 -7.882 -33.029 1.00 92.75 91 LYS A CA 1
ATOM 705 C C . LYS A 1 91 ? 25.816 -8.827 -32.674 1.00 92.75 91 LYS A C 1
ATOM 707 O O . LYS A 1 91 ? 26.026 -9.105 -31.496 1.00 92.75 91 LYS A O 1
ATOM 712 N N . SER A 1 92 ? 26.541 -9.314 -33.683 1.00 93.06 92 SER A N 1
ATOM 713 C CA . SER A 1 92 ? 27.728 -10.162 -33.532 1.00 93.06 92 SER A CA 1
ATOM 714 C C . SER A 1 92 ? 29.053 -9.392 -33.439 1.00 93.06 92 SER A C 1
ATOM 716 O O . SER A 1 92 ? 30.104 -10.022 -33.359 1.00 93.06 92 SER A O 1
ATOM 718 N N . ASP A 1 93 ? 29.030 -8.059 -33.507 1.00 93.62 93 ASP A N 1
ATOM 719 C CA . ASP A 1 93 ? 30.234 -7.226 -33.508 1.00 93.62 93 ASP A CA 1
ATOM 720 C C . ASP A 1 93 ? 30.731 -6.986 -32.070 1.00 93.62 93 ASP A C 1
ATOM 722 O O . ASP A 1 93 ? 30.159 -6.203 -31.308 1.00 93.62 93 ASP A O 1
ATOM 726 N N . THR A 1 94 ? 31.794 -7.701 -31.693 1.00 94.81 94 THR A N 1
ATOM 727 C CA . THR A 1 94 ? 32.406 -7.652 -30.355 1.00 94.81 94 THR A CA 1
ATOM 728 C C . THR A 1 94 ? 33.059 -6.308 -30.051 1.00 94.81 94 THR A C 1
ATOM 730 O O . THR A 1 94 ? 33.025 -5.846 -28.905 1.00 94.81 94 THR A O 1
ATOM 733 N N . ASP A 1 95 ? 33.635 -5.669 -31.071 1.00 94.31 95 ASP A N 1
ATOM 734 C CA . ASP A 1 95 ? 34.340 -4.398 -30.927 1.00 94.31 95 ASP A CA 1
ATOM 735 C C . ASP A 1 95 ? 33.325 -3.280 -30.704 1.00 94.31 95 ASP A C 1
ATOM 737 O O . ASP A 1 95 ? 33.441 -2.516 -29.746 1.00 94.31 95 ASP A O 1
ATOM 741 N N . LEU A 1 96 ? 32.261 -3.254 -31.511 1.00 94.19 96 LEU A N 1
ATOM 742 C CA . LEU A 1 96 ? 31.171 -2.298 -31.350 1.00 94.19 96 LEU A CA 1
ATOM 743 C C . LEU A 1 96 ? 30.494 -2.427 -29.976 1.00 94.19 96 LEU A C 1
ATOM 745 O O . LEU A 1 96 ? 30.246 -1.412 -29.324 1.00 94.19 96 LEU A O 1
ATOM 749 N N . ALA A 1 97 ? 30.225 -3.653 -29.512 1.00 95.12 97 ALA A N 1
ATOM 750 C CA . ALA A 1 97 ? 29.657 -3.899 -28.185 1.00 95.12 97 ALA A CA 1
ATOM 751 C C . ALA A 1 97 ? 30.541 -3.316 -27.069 1.00 95.12 97 ALA A C 1
ATOM 753 O O . ALA A 1 97 ? 30.064 -2.581 -26.198 1.00 95.12 97 ALA A O 1
ATOM 754 N N . SER A 1 98 ? 31.845 -3.600 -27.132 1.00 95.38 98 SER A N 1
ATOM 755 C CA . SER A 1 98 ? 32.833 -3.107 -26.167 1.00 95.38 98 SER A CA 1
ATOM 756 C C . SER A 1 98 ? 32.934 -1.579 -26.188 1.00 95.38 98 SER A C 1
ATOM 758 O O . SER A 1 98 ? 32.991 -0.933 -25.137 1.00 95.38 98 SER A O 1
ATOM 760 N N . GLU A 1 99 ? 32.911 -0.976 -27.379 1.00 95.94 99 GLU A N 1
ATOM 761 C CA . GLU A 1 99 ? 32.970 0.474 -27.552 1.00 95.94 99 GLU A CA 1
ATOM 762 C C . GLU A 1 99 ? 31.733 1.178 -26.992 1.00 95.94 99 GLU A C 1
ATOM 764 O O . GLU A 1 99 ? 31.878 2.193 -26.308 1.00 95.94 99 GLU A O 1
ATOM 769 N N . LEU A 1 100 ? 30.530 0.639 -27.217 1.00 96.25 100 LEU A N 1
ATOM 770 C CA . LEU A 1 100 ? 29.300 1.172 -26.624 1.00 96.25 100 LEU A CA 1
ATOM 771 C C . LEU A 1 100 ? 29.312 1.078 -25.100 1.00 96.25 100 LEU A C 1
ATOM 773 O O . LEU A 1 100 ? 28.907 2.030 -24.432 1.00 96.25 100 LEU A O 1
ATOM 777 N N . GLY A 1 101 ? 29.817 -0.031 -24.555 1.00 96.00 101 GLY A N 1
ATOM 778 C CA . GLY A 1 101 ? 29.993 -0.198 -23.115 1.00 96.00 101 GLY A CA 1
ATOM 779 C C . GLY A 1 101 ? 30.913 0.872 -22.525 1.00 96.00 101 GLY A C 1
ATOM 780 O O . GLY A 1 101 ? 30.562 1.512 -21.537 1.00 96.00 101 GLY A O 1
ATOM 781 N N . SER A 1 102 ? 32.044 1.138 -23.185 1.00 96.69 102 SER A N 1
ATOM 782 C CA . SER A 1 102 ? 32.955 2.227 -22.808 1.00 96.69 102 SER A CA 1
ATOM 783 C C . SER A 1 102 ? 32.288 3.601 -22.898 1.00 96.69 102 SER A C 1
ATOM 785 O O . SER A 1 102 ? 32.455 4.402 -21.987 1.00 96.69 102 SER A O 1
ATOM 787 N N . ILE A 1 103 ? 31.516 3.885 -23.951 1.00 96.06 103 ILE A N 1
ATOM 788 C CA . ILE A 1 103 ? 30.821 5.176 -24.096 1.00 96.06 103 ILE A CA 1
ATOM 789 C C . ILE A 1 103 ? 29.798 5.381 -22.974 1.00 96.06 103 ILE A C 1
ATOM 791 O O . ILE A 1 103 ? 29.663 6.496 -22.472 1.00 96.06 103 ILE A O 1
ATOM 795 N N . LEU A 1 104 ? 29.078 4.327 -22.586 1.00 95.62 104 LEU A N 1
ATOM 796 C CA . LEU A 1 104 ? 28.138 4.373 -21.469 1.00 95.62 104 LEU A CA 1
ATOM 797 C C . LEU A 1 104 ? 28.858 4.679 -20.150 1.00 95.62 104 LEU A C 1
ATOM 799 O O . LEU A 1 104 ? 28.417 5.554 -19.405 1.00 95.62 104 LEU A O 1
ATOM 803 N N . ASP A 1 105 ? 29.977 4.003 -19.882 1.00 94.75 105 ASP A N 1
ATOM 804 C CA . ASP A 1 105 ? 30.778 4.252 -18.682 1.00 94.75 105 ASP A CA 1
ATOM 805 C C . ASP A 1 105 ? 31.366 5.672 -18.665 1.00 94.75 105 ASP A C 1
ATOM 807 O O . ASP A 1 105 ? 31.282 6.350 -17.641 1.00 94.75 105 ASP A O 1
ATOM 811 N N . ASP A 1 106 ? 31.882 6.156 -19.799 1.00 94.62 106 ASP A N 1
ATOM 812 C CA . ASP A 1 106 ? 32.399 7.521 -19.953 1.00 94.62 106 ASP A CA 1
ATOM 813 C C . ASP A 1 106 ? 31.294 8.567 -19.719 1.00 94.62 106 ASP A C 1
ATOM 815 O O . ASP A 1 106 ? 31.524 9.609 -19.095 1.00 94.62 106 ASP A O 1
ATOM 819 N N . GLU A 1 107 ? 30.074 8.304 -20.205 1.00 93.25 107 GLU A N 1
ATOM 820 C CA . GLU A 1 107 ? 28.936 9.201 -20.004 1.00 93.25 107 GLU A CA 1
ATOM 821 C C . GLU A 1 107 ? 28.566 9.308 -18.529 1.00 93.25 107 GLU A C 1
ATOM 823 O O . GLU A 1 107 ? 28.365 10.418 -18.034 1.00 93.25 107 GLU A O 1
ATOM 828 N N . VAL A 1 108 ? 28.534 8.185 -17.811 1.00 91.00 108 VAL A N 1
ATOM 829 C CA . VAL A 1 108 ? 28.257 8.195 -16.372 1.00 91.00 108 VAL A CA 1
ATOM 830 C C . VAL A 1 108 ? 29.393 8.868 -15.601 1.00 91.00 108 VAL A C 1
ATOM 832 O O . VAL A 1 108 ? 29.135 9.752 -14.785 1.00 91.00 108 VAL A O 1
ATOM 835 N N . ALA A 1 109 ? 30.649 8.534 -15.909 1.00 92.12 109 ALA A N 1
ATOM 836 C CA . ALA A 1 109 ? 31.823 9.119 -15.260 1.00 92.12 109 ALA A CA 1
ATOM 837 C C . ALA A 1 109 ? 31.919 10.643 -15.450 1.00 92.12 109 ALA A C 1
ATOM 839 O O . ALA A 1 109 ? 32.534 11.335 -14.640 1.00 92.12 109 ALA A O 1
ATOM 840 N N . SER A 1 110 ? 31.287 11.188 -16.495 1.00 91.12 110 SER A N 1
ATOM 841 C CA . SER A 1 110 ? 31.230 12.632 -16.725 1.00 91.12 110 SER A CA 1
ATOM 842 C C . SER A 1 110 ? 30.398 13.410 -15.697 1.00 91.12 110 SER A C 1
ATOM 844 O O . SER A 1 110 ? 30.528 14.633 -15.624 1.00 91.12 110 SER A O 1
ATOM 846 N N . GLY A 1 111 ? 29.517 12.739 -14.946 1.00 87.31 111 GLY A N 1
ATOM 847 C CA . GLY A 1 111 ? 28.632 13.368 -13.962 1.00 87.31 111 GLY A CA 1
ATOM 848 C C . GLY A 1 111 ? 27.525 14.251 -14.557 1.00 87.31 111 GLY A C 1
ATOM 849 O O . GLY A 1 111 ? 26.891 15.012 -13.827 1.00 87.31 111 GLY A O 1
ATOM 850 N N . ARG A 1 112 ? 27.274 14.196 -15.874 1.00 88.31 112 ARG A N 1
ATOM 851 C CA . ARG A 1 112 ? 26.210 14.982 -16.521 1.00 88.31 112 ARG A CA 1
ATOM 852 C C . ARG A 1 112 ? 24.823 14.437 -16.187 1.00 88.31 112 ARG A C 1
ATOM 854 O O . ARG A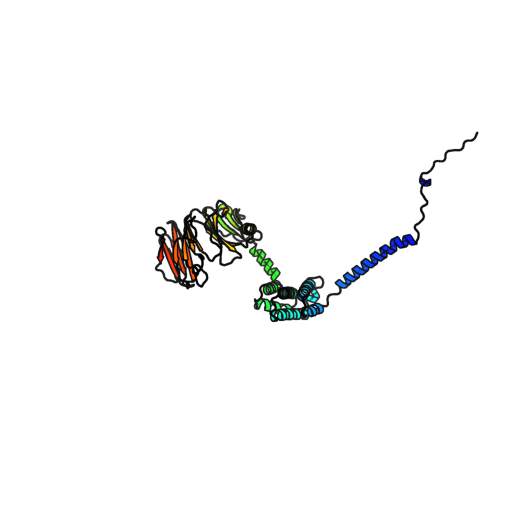 1 112 ? 24.491 13.315 -16.561 1.00 88.31 112 ARG A O 1
ATOM 861 N N . THR A 1 113 ? 23.970 15.281 -15.612 1.00 84.75 113 THR A N 1
ATOM 862 C CA . THR A 1 113 ? 22.605 14.924 -15.177 1.00 84.75 113 THR A CA 1
ATOM 863 C C . THR A 1 113 ? 21.484 15.482 -16.058 1.00 84.75 113 THR A C 1
ATOM 865 O O . THR A 1 113 ? 20.315 15.243 -15.778 1.00 84.75 113 THR A O 1
ATOM 868 N N . GLY A 1 114 ? 21.808 16.219 -17.127 1.00 88.31 114 GLY A N 1
ATOM 869 C CA . GLY A 1 114 ? 20.797 16.777 -18.030 1.00 88.31 114 GLY A CA 1
ATOM 870 C C . GLY A 1 114 ? 19.988 15.704 -18.772 1.00 88.31 114 GLY A C 1
ATOM 871 O O . GLY A 1 114 ? 20.485 14.604 -19.020 1.00 88.31 114 GLY A O 1
ATOM 872 N N . GLU A 1 115 ? 18.773 16.056 -19.198 1.00 89.38 115 GLU A N 1
ATOM 873 C CA . GLU A 1 115 ? 17.827 15.162 -19.891 1.00 89.38 115 GLU A CA 1
ATOM 874 C C . GLU A 1 115 ? 18.455 14.448 -21.100 1.00 89.38 115 GLU A C 1
ATOM 876 O O . GLU A 1 115 ? 18.273 13.246 -21.288 1.00 89.38 115 GLU A O 1
ATOM 881 N N . GLN A 1 116 ? 19.276 15.149 -21.889 1.00 90.44 116 GLN A N 1
ATOM 882 C CA . GLN A 1 116 ? 19.984 14.548 -23.026 1.00 90.44 116 GLN A CA 1
ATOM 883 C C . GLN A 1 116 ? 20.987 13.463 -22.601 1.00 90.44 116 GLN A C 1
ATOM 885 O O . GLN A 1 116 ? 21.123 12.457 -23.293 1.00 90.44 116 GLN A O 1
ATOM 890 N N . SER A 1 117 ? 21.676 13.646 -21.468 1.00 90.62 117 SER A N 1
ATOM 891 C CA . SER A 1 117 ? 22.608 12.652 -20.915 1.00 90.62 117 SER A CA 1
ATOM 892 C C . SER A 1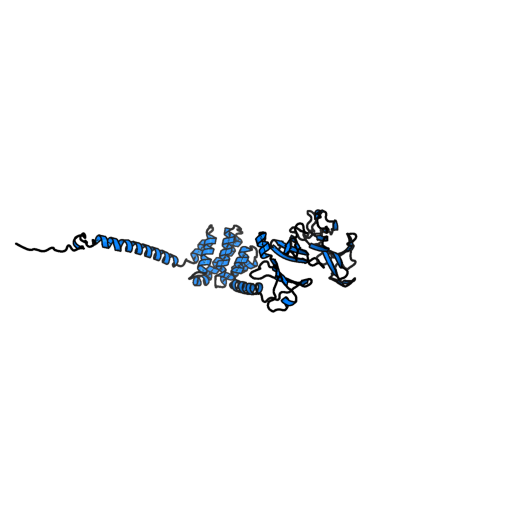 117 ? 21.854 11.428 -20.396 1.00 90.62 117 SER A C 1
ATOM 894 O O . SER A 1 117 ? 22.226 10.297 -20.701 1.00 90.62 117 SER A O 1
ATOM 896 N N . GLN A 1 118 ? 20.758 11.632 -19.657 1.00 90.62 118 GLN A N 1
ATOM 897 C CA . GLN A 1 118 ? 19.878 10.541 -19.214 1.00 90.62 118 GLN A CA 1
ATOM 898 C C . GLN A 1 118 ? 19.330 9.747 -20.407 1.00 90.62 118 GLN A C 1
ATOM 900 O O . GLN A 1 118 ? 19.437 8.524 -20.452 1.00 90.62 118 GLN A O 1
ATOM 905 N N . THR A 1 119 ? 18.833 10.451 -21.423 1.00 92.19 119 THR A N 1
ATOM 906 C CA . THR A 1 119 ? 18.292 9.850 -22.649 1.00 92.19 119 THR A CA 1
ATOM 907 C C . THR A 1 119 ? 19.362 9.088 -23.433 1.00 92.19 119 THR A C 1
ATOM 909 O O . THR A 1 119 ? 19.104 8.002 -23.951 1.00 92.19 119 THR A O 1
ATOM 912 N N . LEU A 1 120 ? 20.587 9.617 -23.505 1.00 94.38 120 LEU A N 1
ATOM 913 C CA . LEU A 1 120 ? 21.710 8.917 -24.122 1.00 94.38 120 LEU A CA 1
ATOM 914 C C . LEU A 1 120 ? 22.020 7.608 -23.388 1.00 94.38 120 LEU A C 1
ATOM 916 O O . LEU A 1 120 ? 22.117 6.567 -24.034 1.00 94.38 120 LEU A O 1
ATOM 920 N N . ARG A 1 121 ? 22.145 7.648 -22.056 1.00 94.62 121 ARG A N 1
ATOM 921 C CA . ARG A 1 121 ? 22.424 6.461 -21.231 1.00 94.62 121 ARG A CA 1
ATOM 922 C C . ARG A 1 121 ? 21.340 5.396 -21.397 1.00 94.62 121 ARG A C 1
ATOM 924 O O . ARG A 1 121 ? 21.669 4.242 -21.666 1.00 94.62 121 ARG A O 1
ATOM 931 N N . LEU A 1 122 ? 20.070 5.805 -21.385 1.00 94.56 122 LEU A N 1
ATOM 932 C CA . LEU A 1 122 ? 18.917 4.946 -21.667 1.00 94.56 122 LEU A CA 1
ATOM 933 C C . LEU A 1 122 ? 19.062 4.201 -23.007 1.00 94.56 122 LEU A C 1
ATOM 935 O O . LEU A 1 122 ? 18.925 2.978 -23.067 1.00 94.56 122 LEU A O 1
ATOM 939 N N . TYR A 1 123 ? 19.336 4.924 -24.097 1.00 95.38 123 TYR A N 1
ATOM 940 C CA . TYR A 1 123 ? 19.442 4.310 -25.423 1.00 95.38 123 TYR A CA 1
ATOM 941 C C . TYR A 1 123 ? 20.715 3.482 -25.608 1.00 95.38 123 TYR A C 1
ATOM 943 O O . TYR A 1 123 ? 20.674 2.495 -26.338 1.00 95.38 123 TYR A O 1
ATOM 951 N N . LEU A 1 124 ? 21.815 3.825 -24.930 1.00 96.25 124 LEU A N 1
ATOM 952 C CA . LEU A 1 124 ? 23.020 2.993 -24.906 1.00 96.25 124 LEU A CA 1
ATOM 953 C C . LEU A 1 124 ? 22.755 1.648 -24.222 1.00 96.25 124 LEU A C 1
ATOM 955 O O . LEU A 1 124 ? 23.125 0.620 -24.783 1.00 96.25 124 LEU A O 1
ATOM 959 N N . CYS A 1 125 ? 22.058 1.630 -23.079 1.00 96.44 125 CYS A N 1
ATOM 960 C CA . CYS A 1 125 ? 21.638 0.383 -22.431 1.00 96.44 125 CYS A CA 1
ATOM 961 C C . CYS A 1 125 ? 20.767 -0.470 -23.362 1.00 96.44 125 CYS A C 1
ATOM 963 O O . CYS A 1 125 ? 21.036 -1.655 -23.549 1.00 96.44 125 CYS A O 1
ATOM 965 N N . ARG A 1 126 ? 19.774 0.144 -24.018 1.00 94.25 126 ARG A N 1
ATOM 966 C CA . ARG A 1 126 ? 18.911 -0.550 -24.987 1.00 94.25 126 ARG A CA 1
ATOM 967 C C . ARG A 1 126 ? 19.694 -1.119 -26.170 1.00 94.25 126 ARG A C 1
ATOM 969 O O . ARG A 1 126 ? 19.449 -2.254 -26.552 1.00 94.25 126 ARG A O 1
ATOM 976 N N . ALA A 1 127 ? 20.633 -0.359 -26.737 1.00 95.00 127 ALA A N 1
ATOM 977 C CA . ALA A 1 127 ? 21.479 -0.837 -27.829 1.00 95.00 127 ALA A CA 1
ATOM 978 C C . ALA A 1 127 ? 22.357 -2.014 -27.381 1.00 95.00 127 ALA A C 1
ATOM 980 O O . ALA A 1 127 ? 22.421 -3.020 -28.078 1.00 95.00 127 ALA A O 1
ATOM 981 N N . LEU A 1 128 ? 22.988 -1.918 -26.207 1.00 95.94 128 LEU A N 1
ATOM 982 C CA . LEU A 1 128 ? 23.807 -2.989 -25.635 1.00 95.94 128 LEU A CA 1
ATOM 983 C C . LEU A 1 128 ? 23.010 -4.289 -25.430 1.00 95.94 128 LEU A C 1
ATOM 985 O O . LEU A 1 128 ? 23.532 -5.361 -25.715 1.00 95.94 128 LEU A O 1
ATOM 989 N N . GLY A 1 129 ? 21.741 -4.203 -25.021 1.00 94.62 129 GLY A N 1
ATOM 990 C CA . GLY A 1 129 ? 20.866 -5.372 -24.851 1.00 94.62 129 GLY A CA 1
ATOM 991 C C . GLY A 1 129 ? 20.533 -6.138 -26.132 1.00 94.62 129 GLY A C 1
ATOM 992 O O . GLY A 1 129 ? 20.123 -7.294 -26.077 1.00 94.62 129 GLY A O 1
ATOM 993 N N . GLU A 1 130 ? 20.720 -5.521 -27.298 1.00 93.81 130 GLU A N 1
ATOM 994 C CA . GLU A 1 130 ? 20.469 -6.176 -28.582 1.00 93.81 130 GLU A CA 1
ATOM 995 C C . GLU A 1 130 ? 21.632 -7.071 -29.034 1.00 93.81 130 GLU A C 1
ATOM 997 O O . GLU A 1 130 ? 21.445 -7.935 -29.896 1.00 93.81 130 GLU A O 1
ATOM 1002 N N . PHE A 1 131 ? 22.836 -6.881 -28.493 1.00 94.50 131 PHE A N 1
ATOM 1003 C CA . PHE A 1 131 ? 23.996 -7.676 -28.883 1.00 94.50 131 PHE A CA 1
ATOM 1004 C C . PHE A 1 131 ? 23.856 -9.129 -28.432 1.00 94.50 131 PHE A C 1
ATOM 1006 O O . PHE A 1 131 ? 23.378 -9.435 -27.344 1.00 94.50 131 PHE A O 1
ATOM 1013 N N . THR A 1 132 ? 24.334 -10.045 -29.270 1.00 92.50 132 THR A N 1
ATOM 1014 C CA . THR A 1 132 ? 24.352 -11.488 -28.979 1.00 92.50 132 THR A CA 1
ATOM 1015 C C . THR A 1 132 ? 25.703 -11.958 -28.441 1.00 92.50 132 THR A C 1
ATOM 1017 O O . THR A 1 132 ? 25.926 -13.159 -28.303 1.00 92.50 132 THR A O 1
ATOM 1020 N N . VAL A 1 133 ? 26.623 -11.023 -28.194 1.00 93.88 133 VAL A N 1
ATOM 1021 C CA . VAL A 1 133 ? 27.998 -11.276 -27.754 1.00 93.88 133 VAL A CA 1
ATOM 1022 C C . VAL A 1 133 ? 28.166 -10.906 -26.275 1.00 93.88 133 VAL A C 1
ATOM 1024 O O . VAL A 1 133 ? 27.545 -9.943 -25.812 1.00 93.88 133 VAL A O 1
ATOM 1027 N N . PR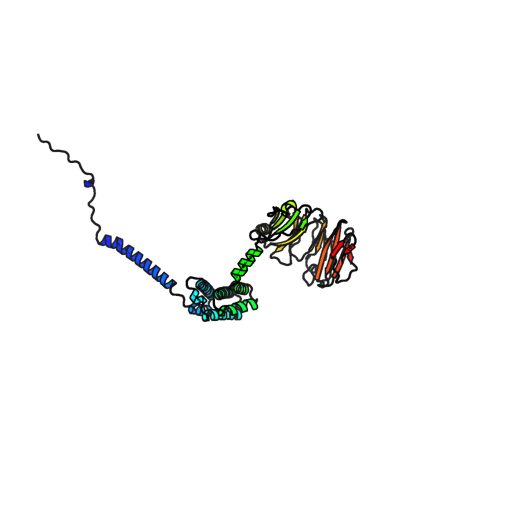O A 1 134 ? 28.971 -11.657 -25.502 1.00 92.56 134 PRO A N 1
ATOM 1028 C CA . PRO A 1 134 ? 29.103 -11.450 -24.060 1.00 92.56 134 PRO A CA 1
ATOM 1029 C C . PRO A 1 134 ? 29.705 -10.089 -23.681 1.00 92.56 134 PRO A C 1
ATOM 1031 O O . PRO A 1 134 ? 29.479 -9.622 -22.569 1.00 92.56 134 PRO A O 1
ATOM 1034 N N . GLU A 1 135 ? 30.430 -9.428 -24.582 1.00 94.56 135 GLU A N 1
ATOM 1035 C CA . GLU A 1 135 ? 31.107 -8.144 -24.366 1.00 94.56 135 GLU A CA 1
ATOM 1036 C C . GLU A 1 135 ? 30.143 -6.995 -24.027 1.00 94.56 135 GLU A C 1
ATOM 1038 O O . GLU A 1 135 ? 30.544 -6.035 -23.367 1.00 94.56 135 GLU A O 1
ATOM 1043 N N . ALA A 1 136 ? 28.867 -7.095 -24.415 1.00 93.31 136 ALA A N 1
ATOM 1044 C CA . ALA A 1 136 ? 27.861 -6.091 -24.072 1.00 93.31 136 ALA A CA 1
ATOM 1045 C C . ALA A 1 136 ? 27.407 -6.166 -22.601 1.00 93.31 136 ALA A C 1
ATOM 1047 O O . ALA A 1 136 ? 27.045 -5.149 -22.002 1.00 93.31 136 ALA A O 1
ATOM 1048 N N . ALA A 1 137 ? 27.445 -7.356 -21.992 1.00 92.56 137 ALA A N 1
ATOM 1049 C CA . ALA A 1 137 ? 26.869 -7.598 -20.670 1.00 92.56 137 ALA A CA 1
ATOM 1050 C C . ALA A 1 137 ? 27.588 -6.863 -19.516 1.00 92.56 137 ALA A C 1
ATOM 1052 O O . ALA A 1 137 ? 26.892 -6.283 -18.681 1.00 92.56 137 ALA A O 1
ATOM 1053 N N . PRO A 1 138 ? 28.937 -6.805 -19.436 1.00 95.19 138 PRO A N 1
ATOM 1054 C CA . PRO A 1 138 ? 29.629 -6.163 -18.318 1.00 95.19 138 PRO A CA 1
ATOM 1055 C C . PRO A 1 138 ? 29.239 -4.701 -18.081 1.00 95.19 138 PRO A C 1
ATOM 1057 O O . PRO A 1 138 ? 29.193 -4.267 -16.933 1.00 95.19 138 PRO A O 1
ATOM 1060 N N . ALA A 1 139 ? 28.968 -3.936 -19.143 1.00 94.44 139 ALA A N 1
ATOM 1061 C CA . ALA A 1 139 ? 28.558 -2.539 -19.014 1.00 94.44 139 ALA A CA 1
ATOM 1062 C C . ALA A 1 139 ? 27.155 -2.412 -18.402 1.00 94.44 139 ALA A C 1
ATOM 1064 O O . ALA A 1 139 ? 26.949 -1.577 -17.523 1.00 94.44 139 ALA A O 1
ATOM 1065 N N . LEU A 1 140 ? 26.220 -3.279 -18.808 1.00 95.06 140 LEU A N 1
ATOM 1066 C CA . LEU A 1 140 ? 24.878 -3.347 -18.227 1.00 95.06 140 LEU A CA 1
ATOM 1067 C C . LEU A 1 140 ? 24.937 -3.760 -16.752 1.00 95.06 140 LEU A C 1
ATOM 1069 O O . LEU A 1 140 ? 24.357 -3.079 -15.914 1.00 95.06 140 LEU A O 1
ATOM 1073 N N . VAL A 1 141 ? 25.707 -4.804 -16.422 1.00 94.44 141 VAL A N 1
ATOM 1074 C CA . VAL A 1 141 ? 25.887 -5.277 -15.036 1.00 94.44 141 VAL A CA 1
ATOM 1075 C C . VAL A 1 141 ? 26.438 -4.166 -14.143 1.00 94.44 141 VAL A C 1
ATOM 1077 O O . VAL A 1 141 ? 25.880 -3.914 -13.083 1.00 94.44 141 VAL A O 1
ATOM 1080 N N . ARG A 1 142 ? 27.452 -3.415 -14.600 1.00 94.44 142 ARG A N 1
ATOM 1081 C CA . ARG A 1 142 ? 27.968 -2.258 -13.849 1.00 94.44 142 ARG A CA 1
ATOM 1082 C C . ARG A 1 142 ? 26.904 -1.197 -13.571 1.00 94.44 142 ARG A C 1
ATOM 1084 O O . ARG A 1 142 ? 26.950 -0.582 -12.511 1.00 94.44 142 ARG A O 1
ATOM 1091 N N . ARG A 1 143 ? 25.974 -0.951 -14.504 1.00 93.19 143 ARG A N 1
ATOM 1092 C CA . ARG A 1 143 ? 24.870 -0.004 -14.272 1.00 93.19 143 ARG A CA 1
ATOM 1093 C C . ARG A 1 143 ? 23.899 -0.528 -13.220 1.00 93.19 143 ARG A C 1
ATOM 1095 O O . ARG A 1 143 ? 23.513 0.233 -12.342 1.00 93.19 143 ARG A O 1
ATOM 1102 N N . VAL A 1 144 ? 23.561 -1.815 -13.286 1.00 93.06 144 VAL A N 1
ATOM 1103 C CA . VAL A 1 144 ? 22.688 -2.458 -12.295 1.00 93.06 144 VAL A CA 1
ATOM 1104 C C . VAL A 1 144 ? 23.324 -2.450 -10.903 1.00 93.06 144 VAL A C 1
ATOM 1106 O O . VAL A 1 144 ? 22.656 -2.088 -9.942 1.00 93.06 144 VAL A O 1
ATOM 1109 N N . ASP A 1 145 ? 24.614 -2.774 -10.795 1.00 93.75 145 ASP A N 1
ATOM 1110 C CA . ASP A 1 145 ? 25.332 -2.823 -9.516 1.00 93.75 145 ASP A CA 1
ATOM 1111 C C . ASP A 1 145 ? 25.540 -1.435 -8.891 1.00 93.75 145 ASP A C 1
ATOM 1113 O O . ASP A 1 145 ? 25.527 -1.301 -7.668 1.00 93.75 145 ASP A O 1
ATOM 1117 N N . ALA A 1 146 ? 25.746 -0.399 -9.713 1.00 91.25 146 ALA A N 1
ATOM 1118 C CA . ALA A 1 146 ? 25.908 0.970 -9.225 1.00 91.25 146 ALA A CA 1
ATOM 1119 C C . ALA A 1 146 ? 24.614 1.511 -8.601 1.00 91.25 146 ALA A C 1
ATOM 1121 O O . ALA A 1 146 ? 24.679 2.190 -7.576 1.00 91.25 146 ALA A O 1
ATOM 1122 N N . ASN A 1 147 ? 23.463 1.191 -9.209 1.00 86.44 147 ASN A N 1
ATOM 1123 C CA . ASN A 1 147 ? 22.126 1.567 -8.745 1.00 86.44 147 ASN A CA 1
ATOM 1124 C C . ASN A 1 147 ? 22.011 3.052 -8.329 1.00 86.44 147 ASN A C 1
ATOM 1126 O O . ASN A 1 147 ? 21.423 3.382 -7.299 1.00 86.44 147 ASN A O 1
ATOM 1130 N N . ASP A 1 148 ? 22.633 3.940 -9.108 1.00 86.00 148 ASP A N 1
ATOM 1131 C CA . ASP A 1 148 ? 22.770 5.376 -8.831 1.00 86.00 148 ASP A CA 1
ATOM 1132 C C . ASP A 1 148 ? 21.839 6.259 -9.685 1.00 86.00 148 ASP A C 1
ATOM 1134 O O . ASP A 1 148 ? 21.653 7.439 -9.384 1.00 86.00 148 ASP A O 1
ATOM 1138 N N . ASP A 1 149 ? 21.241 5.691 -10.735 1.00 87.06 149 ASP A N 1
ATOM 1139 C CA . ASP A 1 149 ? 20.306 6.352 -11.646 1.00 87.06 149 ASP A CA 1
ATOM 1140 C C . ASP A 1 149 ? 19.184 5.396 -12.070 1.00 87.06 149 ASP A C 1
ATOM 1142 O O . ASP A 1 149 ? 19.374 4.566 -12.962 1.00 87.06 149 ASP A O 1
ATOM 1146 N N . ASP A 1 150 ? 18.007 5.543 -11.456 1.00 88.38 150 ASP A N 1
ATOM 1147 C CA . ASP A 1 150 ? 16.847 4.656 -11.623 1.00 88.38 150 ASP A CA 1
ATOM 1148 C C . ASP A 1 150 ? 16.501 4.365 -13.091 1.00 88.38 150 ASP A C 1
ATOM 1150 O O . ASP A 1 150 ? 16.275 3.212 -13.457 1.00 88.38 150 ASP A O 1
ATOM 1154 N N . LEU A 1 151 ? 16.503 5.386 -13.958 1.00 88.88 151 LEU A N 1
ATOM 1155 C CA . LEU A 1 151 ? 16.145 5.224 -15.373 1.00 88.88 151 LEU A CA 1
ATOM 1156 C C . LEU A 1 151 ? 17.189 4.405 -16.140 1.00 88.88 151 LEU A C 1
ATOM 1158 O O . LEU A 1 151 ? 16.840 3.549 -16.958 1.00 88.88 151 LEU A O 1
ATOM 1162 N N . THR A 1 152 ? 18.473 4.663 -15.886 1.00 90.88 152 THR A N 1
ATOM 1163 C CA . THR A 1 152 ? 19.573 3.929 -16.526 1.00 90.88 152 THR A CA 1
ATOM 1164 C C . THR A 1 152 ? 19.643 2.498 -15.995 1.00 90.88 152 THR A C 1
ATOM 1166 O O . THR A 1 152 ? 19.794 1.564 -16.782 1.00 90.88 152 THR A O 1
ATOM 1169 N N . THR A 1 153 ? 19.475 2.310 -14.685 1.00 92.44 153 THR A N 1
ATOM 1170 C CA . THR A 1 153 ? 19.392 0.994 -14.042 1.00 92.44 153 THR A CA 1
ATOM 1171 C C . THR A 1 153 ? 18.240 0.180 -14.619 1.00 92.44 153 THR A C 1
ATOM 1173 O O . THR A 1 153 ? 18.448 -0.954 -15.049 1.00 92.44 153 THR A O 1
ATOM 1176 N N . GLN A 1 154 ? 17.041 0.763 -14.711 1.00 93.62 154 GLN A N 1
ATOM 1177 C CA . GLN A 1 154 ? 15.881 0.105 -15.306 1.00 93.62 154 GLN A CA 1
ATOM 1178 C C . GLN A 1 154 ? 16.164 -0.312 -16.750 1.00 93.62 154 GLN A C 1
ATOM 1180 O O . GLN A 1 154 ? 15.953 -1.470 -17.100 1.00 93.62 154 GLN A O 1
ATOM 1185 N N . ALA A 1 155 ? 16.697 0.586 -17.582 1.00 93.75 155 ALA A N 1
ATOM 1186 C CA . ALA A 1 155 ? 17.025 0.250 -18.964 1.00 93.75 155 ALA A CA 1
ATOM 1187 C C . ALA A 1 155 ? 18.096 -0.838 -19.077 1.00 93.75 155 ALA A C 1
ATOM 1189 O O . ALA A 1 155 ? 18.041 -1.646 -20.002 1.00 93.75 155 ALA A O 1
ATOM 1190 N N . ALA A 1 156 ? 19.059 -0.881 -18.154 1.00 94.31 156 ALA A N 1
ATOM 1191 C CA . ALA A 1 156 ? 20.067 -1.932 -18.120 1.00 94.31 156 ALA A CA 1
ATOM 1192 C C . ALA A 1 156 ? 19.477 -3.301 -17.742 1.00 94.31 156 ALA A C 1
ATOM 1194 O O . ALA A 1 156 ? 19.866 -4.310 -18.328 1.00 94.31 156 ALA A O 1
ATOM 1195 N N . ILE A 1 157 ? 18.508 -3.334 -16.821 1.00 94.25 157 ILE A N 1
ATOM 1196 C CA . ILE A 1 157 ? 17.753 -4.546 -16.470 1.00 94.25 157 ILE A CA 1
ATOM 1197 C C . ILE A 1 157 ? 16.882 -4.995 -17.651 1.00 94.25 157 ILE A C 1
ATOM 1199 O O . ILE A 1 157 ? 16.914 -6.165 -18.028 1.00 94.25 157 ILE A O 1
ATOM 1203 N N . GLU A 1 158 ? 16.133 -4.071 -18.260 1.00 93.81 158 GLU A N 1
ATOM 1204 C CA . GLU A 1 158 ? 15.259 -4.339 -19.413 1.00 93.81 158 GLU A CA 1
ATOM 1205 C C . GLU A 1 158 ? 16.034 -4.842 -20.639 1.00 93.81 158 GLU A C 1
ATOM 1207 O O . GLU A 1 158 ? 15.506 -5.616 -21.436 1.00 93.81 158 GLU A O 1
ATOM 1212 N N . ALA A 1 159 ? 17.294 -4.423 -20.776 1.00 92.69 159 ALA A N 1
ATOM 1213 C CA . ALA A 1 159 ? 18.214 -4.852 -21.822 1.00 92.69 159 ALA A CA 1
ATOM 1214 C C . ALA A 1 159 ? 18.726 -6.295 -21.643 1.00 92.69 159 ALA A C 1
ATOM 1216 O O . ALA A 1 159 ? 19.328 -6.843 -22.565 1.00 92.69 159 ALA A O 1
ATOM 1217 N N . HIS A 1 160 ? 18.514 -6.931 -20.487 1.00 87.88 160 HIS A N 1
ATOM 1218 C CA . HIS A 1 160 ? 18.958 -8.305 -20.276 1.00 87.88 160 HIS A CA 1
ATOM 1219 C C . HIS A 1 160 ? 18.174 -9.285 -21.179 1.00 87.88 160 HIS A C 1
ATOM 1221 O O . HIS A 1 160 ? 16.941 -9.232 -21.196 1.00 87.88 160 HIS A O 1
ATOM 1227 N N . PRO A 1 161 ? 18.828 -10.247 -21.866 1.00 83.56 161 PRO A N 1
ATOM 1228 C CA . PRO A 1 161 ? 18.154 -11.143 -22.816 1.00 83.56 161 PRO A CA 1
ATOM 1229 C C . PRO A 1 161 ? 16.987 -11.948 -22.226 1.00 83.56 161 PRO A C 1
ATOM 1231 O O . PRO A 1 161 ? 16.025 -12.276 -22.921 1.00 83.56 161 PRO A O 1
ATOM 1234 N N . GLU A 1 162 ? 17.053 -12.273 -20.934 1.00 86.44 162 GLU A N 1
ATOM 1235 C CA . GLU A 1 162 ? 15.992 -13.019 -20.247 1.00 86.44 162 GLU A CA 1
ATOM 1236 C C . GLU A 1 162 ? 14.851 -12.135 -19.727 1.00 86.44 162 GLU A C 1
ATOM 1238 O O . GLU A 1 162 ? 13.804 -12.670 -19.359 1.00 86.44 162 GLU A O 1
ATOM 1243 N N . PHE A 1 163 ? 15.008 -10.805 -19.714 1.00 91.12 163 PHE A N 1
ATOM 1244 C CA . PHE A 1 163 ? 14.047 -9.890 -19.097 1.00 91.12 163 PHE A CA 1
ATOM 1245 C C . PHE A 1 163 ? 12.642 -10.070 -19.671 1.00 91.12 163 PHE A C 1
ATOM 1247 O O . PHE A 1 163 ? 11.702 -10.313 -18.921 1.00 91.12 163 PHE A O 1
ATOM 1254 N N . ALA A 1 164 ? 12.495 -10.037 -20.999 1.00 90.25 164 ALA A N 1
ATOM 1255 C CA . ALA A 1 164 ? 11.188 -10.154 -21.647 1.00 90.25 164 ALA A CA 1
ATOM 1256 C C . ALA A 1 164 ? 10.488 -11.486 -21.321 1.00 90.25 164 ALA A C 1
ATOM 1258 O O . ALA A 1 164 ? 9.268 -11.532 -21.147 1.00 90.25 164 ALA A O 1
ATOM 1259 N N . LYS A 1 165 ? 11.257 -12.578 -21.205 1.00 93.50 165 LYS A N 1
ATOM 1260 C CA . LYS A 1 165 ? 10.728 -13.889 -20.814 1.00 93.50 165 LYS A CA 1
ATOM 1261 C C . LYS A 1 165 ? 10.283 -13.878 -19.351 1.00 93.50 165 LYS A C 1
ATOM 1263 O O . LYS A 1 165 ? 9.139 -14.234 -19.080 1.00 93.50 165 LYS A O 1
ATOM 1268 N N . ILE A 1 166 ? 11.149 -13.434 -18.438 1.00 95.75 166 ILE A N 1
ATOM 1269 C CA . ILE A 1 166 ? 10.863 -13.370 -16.997 1.00 95.75 166 ILE A CA 1
ATOM 1270 C C . ILE A 1 166 ? 9.670 -12.453 -16.731 1.00 95.75 166 ILE A C 1
ATOM 1272 O O . ILE A 1 166 ? 8.767 -12.834 -15.991 1.00 95.75 166 ILE A O 1
ATOM 1276 N N . GLN A 1 167 ? 9.620 -11.283 -17.369 1.00 95.06 167 GLN A N 1
ATOM 1277 C CA . GLN A 1 167 ? 8.509 -10.342 -17.274 1.00 95.06 167 GLN A CA 1
ATOM 1278 C C . GLN A 1 167 ? 7.206 -11.004 -17.720 1.00 95.06 167 GLN A C 1
ATOM 1280 O O . GLN A 1 167 ? 6.233 -10.988 -16.973 1.00 95.06 167 GLN A O 1
ATOM 1285 N N . LYS A 1 168 ? 7.185 -11.633 -18.901 1.00 95.62 168 LYS A N 1
ATOM 1286 C CA . LYS A 1 168 ? 5.997 -12.317 -19.428 1.00 95.62 168 LYS A CA 1
ATOM 1287 C C . LYS A 1 168 ? 5.528 -13.456 -18.519 1.00 95.62 168 LYS A C 1
ATOM 1289 O O . LYS A 1 168 ? 4.331 -13.587 -18.272 1.00 95.62 168 LYS A O 1
ATOM 1294 N N . GLU A 1 169 ? 6.446 -14.293 -18.041 1.00 96.12 169 GLU A N 1
ATOM 1295 C CA . GLU A 1 169 ? 6.132 -15.428 -17.165 1.00 96.12 169 GLU A CA 1
ATOM 1296 C C . GLU A 1 169 ? 5.654 -14.963 -15.783 1.00 96.12 169 GLU A C 1
ATOM 1298 O O . GLU A 1 169 ? 4.648 -15.461 -15.281 1.00 96.12 169 GLU A O 1
ATOM 1303 N N . THR A 1 170 ? 6.309 -13.954 -15.209 1.00 95.69 170 THR A N 1
ATOM 1304 C CA . THR A 1 170 ? 5.914 -13.345 -13.930 1.00 95.69 170 THR A CA 1
ATOM 1305 C C . THR A 1 170 ? 4.548 -12.680 -14.043 1.00 95.69 170 THR A C 1
ATOM 1307 O O . THR A 1 170 ? 3.686 -12.903 -13.197 1.00 95.69 170 THR A O 1
ATOM 1310 N N . LEU A 1 171 ? 4.314 -11.916 -15.114 1.00 93.81 171 LEU A N 1
ATOM 1311 C CA . LEU A 1 171 ? 3.041 -11.243 -15.357 1.00 93.81 171 LEU A CA 1
ATOM 1312 C C . LEU A 1 171 ? 1.897 -12.254 -15.487 1.00 93.81 171 LEU A C 1
ATOM 1314 O O . LEU A 1 171 ? 0.856 -12.076 -14.864 1.00 93.81 171 LEU A O 1
ATOM 1318 N N . LYS A 1 172 ? 2.125 -13.366 -16.201 1.00 93.06 172 LYS A N 1
ATOM 1319 C CA . LYS A 1 172 ? 1.163 -14.473 -16.295 1.00 93.06 172 LYS A CA 1
ATOM 1320 C C . LYS A 1 172 ? 0.783 -15.033 -14.918 1.00 93.06 172 LYS A C 1
ATOM 1322 O O . LYS A 1 172 ? -0.377 -15.367 -14.707 1.00 93.06 172 LYS A O 1
ATOM 1327 N N . ILE A 1 173 ? 1.738 -15.155 -13.994 1.00 92.69 173 ILE A N 1
ATOM 1328 C CA . ILE A 1 173 ? 1.479 -15.644 -12.629 1.00 92.69 173 ILE A CA 1
ATOM 1329 C C . ILE A 1 173 ? 0.717 -14.594 -11.812 1.00 92.69 173 ILE A C 1
ATOM 1331 O O . ILE A 1 173 ? -0.282 -14.921 -11.172 1.00 92.69 173 ILE A O 1
ATOM 1335 N N . LEU A 1 174 ? 1.162 -13.335 -11.842 1.00 90.56 174 LEU A N 1
ATOM 1336 C CA . LEU A 1 174 ? 0.554 -12.243 -11.075 1.00 90.56 174 LEU A CA 1
ATOM 1337 C C . LEU A 1 174 ? -0.881 -11.929 -11.516 1.00 90.56 174 LEU A C 1
ATOM 1339 O O . LEU A 1 174 ? -1.692 -11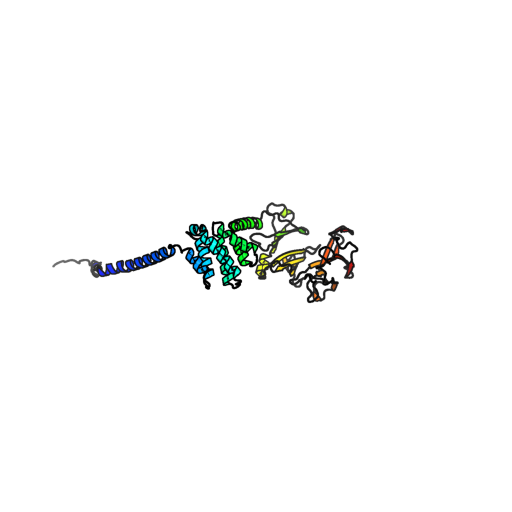.542 -10.680 1.00 90.56 174 LEU A O 1
ATOM 1343 N N . GLN A 1 175 ? -1.192 -12.124 -12.797 1.00 92.00 175 GLN A N 1
ATOM 1344 C CA . GLN A 1 175 ? -2.516 -11.902 -13.384 1.00 92.00 175 GLN A CA 1
ATOM 1345 C C . GLN A 1 175 ? -3.361 -13.182 -13.482 1.00 92.00 175 GLN A C 1
ATOM 1347 O O . GLN A 1 175 ? -4.438 -13.157 -14.069 1.00 92.00 175 GLN A O 1
ATOM 1352 N N . SER A 1 176 ? -2.890 -14.316 -12.949 1.00 91.94 176 SER A N 1
ATOM 1353 C CA . SER A 1 176 ? -3.640 -15.574 -13.018 1.00 91.94 176 SER A CA 1
ATOM 1354 C C . SER A 1 176 ? -4.914 -15.509 -12.174 1.00 91.94 176 SER A C 1
ATOM 1356 O O . SER A 1 176 ? -4.886 -15.099 -11.007 1.00 91.94 176 SER A O 1
ATOM 1358 N N . ASN A 1 177 ? -6.010 -16.003 -12.750 1.00 88.25 177 ASN A N 1
ATOM 1359 C CA . ASN A 1 177 ? -7.285 -16.172 -12.057 1.00 88.25 177 ASN A CA 1
ATOM 1360 C C . ASN A 1 177 ? -7.410 -17.512 -11.316 1.00 88.25 177 ASN A C 1
ATOM 1362 O O . ASN A 1 177 ? -8.371 -17.712 -10.586 1.00 88.25 177 ASN A O 1
ATOM 1366 N N . ASP A 1 178 ? -6.399 -18.382 -11.406 1.00 89.62 178 ASP A N 1
ATOM 1367 C CA . ASP A 1 178 ? -6.388 -19.705 -10.760 1.00 89.62 178 ASP A CA 1
ATOM 1368 C C . ASP A 1 178 ? -5.970 -19.641 -9.277 1.00 89.62 178 ASP A C 1
ATOM 1370 O O . ASP A 1 178 ? -5.892 -20.655 -8.580 1.00 89.62 178 ASP A O 1
ATOM 1374 N N . ARG A 1 179 ? -5.628 -18.446 -8.776 1.00 90.88 179 ARG A N 1
ATOM 1375 C CA . ARG A 1 179 ? -5.204 -18.236 -7.386 1.00 90.88 179 ARG A CA 1
ATOM 1376 C C . ARG A 1 179 ? -6.398 -18.377 -6.446 1.00 90.88 179 ARG A C 1
ATOM 1378 O O . ARG A 1 179 ? -7.455 -17.809 -6.691 1.00 90.88 179 ARG A O 1
ATOM 1385 N N . ILE A 1 180 ? -6.191 -19.050 -5.312 1.00 91.31 180 ILE A N 1
ATOM 1386 C CA . ILE A 1 180 ? -7.226 -19.215 -4.281 1.00 91.31 180 ILE A CA 1
ATOM 1387 C C . ILE A 1 180 ? -7.627 -17.833 -3.729 1.00 91.31 180 ILE A C 1
ATOM 1389 O O . ILE A 1 180 ? -6.780 -17.151 -3.137 1.00 91.31 180 ILE A O 1
ATOM 1393 N N . PRO A 1 181 ? -8.902 -17.416 -3.850 1.00 94.06 181 PRO A N 1
ATOM 1394 C CA . PRO A 1 181 ? -9.377 -16.173 -3.263 1.00 94.06 181 PRO A CA 1
ATOM 1395 C C . PRO A 1 181 ? -9.591 -16.371 -1.758 1.00 94.06 181 PRO A C 1
ATOM 1397 O O . PRO A 1 181 ? -10.698 -16.649 -1.294 1.00 94.06 181 PRO A O 1
ATOM 1400 N N . TYR A 1 182 ? -8.517 -16.261 -0.973 1.00 95.25 182 TYR A N 1
ATOM 1401 C CA . TYR A 1 182 ? -8.613 -16.280 0.487 1.00 95.25 182 TYR A CA 1
ATOM 1402 C C . TYR A 1 182 ? -9.540 -15.163 0.970 1.00 95.25 182 TYR A C 1
ATOM 1404 O O . TYR A 1 182 ? -9.508 -14.040 0.457 1.00 95.25 182 TYR A O 1
ATOM 1412 N N . PHE A 1 183 ? -10.358 -15.467 1.974 1.00 96.88 183 PHE A N 1
ATOM 1413 C CA . PHE A 1 183 ? -11.378 -14.548 2.458 1.00 96.88 183 PHE A CA 1
ATOM 1414 C C . PHE A 1 183 ? -11.285 -14.307 3.962 1.00 96.88 183 PHE A C 1
ATOM 1416 O O . PHE A 1 183 ? -10.796 -15.132 4.733 1.00 96.88 183 PHE A O 1
ATOM 1423 N N . ARG A 1 184 ? -11.851 -13.177 4.386 1.00 96.75 184 ARG A N 1
ATOM 1424 C CA . ARG A 1 184 ? -12.257 -12.940 5.771 1.00 96.75 184 ARG A CA 1
ATOM 1425 C C . ARG A 1 184 ? -13.775 -13.028 5.854 1.00 96.75 184 ARG A C 1
ATOM 1427 O O . ARG A 1 184 ? -14.472 -12.310 5.137 1.00 96.75 184 ARG A O 1
ATOM 1434 N N . ARG A 1 185 ? -14.294 -13.883 6.733 1.00 96.75 185 ARG A N 1
ATOM 1435 C CA . ARG A 1 185 ? -15.735 -13.962 6.987 1.00 96.75 185 ARG A CA 1
ATOM 1436 C C . ARG A 1 185 ? -16.184 -12.779 7.839 1.00 96.75 185 ARG A C 1
ATOM 1438 O O . ARG A 1 185 ? -15.546 -12.471 8.841 1.00 96.75 185 ARG A O 1
ATOM 1445 N N . ARG A 1 186 ? -17.288 -12.145 7.449 1.00 95.44 186 ARG A N 1
ATOM 1446 C CA . ARG A 1 186 ? -17.979 -11.106 8.219 1.00 95.44 186 ARG A CA 1
ATOM 1447 C C . ARG A 1 186 ? -19.480 -11.328 8.077 1.00 95.44 186 ARG A C 1
ATOM 1449 O O . ARG A 1 186 ? -20.044 -11.109 7.006 1.00 95.44 186 ARG A O 1
ATOM 1456 N N . GLY A 1 187 ? -20.107 -11.806 9.149 1.00 94.19 187 GLY A N 1
ATOM 1457 C CA . GLY A 1 187 ? -21.508 -12.220 9.117 1.00 94.19 187 GLY A CA 1
ATOM 1458 C C . GLY A 1 187 ? -21.728 -13.350 8.105 1.00 94.19 187 GLY A C 1
ATOM 1459 O O . GLY A 1 187 ? -21.072 -14.397 8.171 1.00 94.19 187 GLY A O 1
ATOM 1460 N N . GLU A 1 188 ? -22.646 -13.124 7.169 1.00 95.44 188 GLU A N 1
ATOM 1461 C CA . GLU A 1 188 ? -23.016 -14.074 6.109 1.00 95.44 188 GLU A CA 1
ATOM 1462 C C . GLU A 1 188 ? -22.095 -14.014 4.881 1.00 95.44 188 GLU A C 1
ATOM 1464 O O . GLU A 1 188 ? -22.090 -14.939 4.067 1.00 95.44 188 GLU A O 1
ATOM 1469 N N . TYR A 1 189 ? -21.282 -12.961 4.765 1.00 98.12 189 TYR A N 1
ATOM 1470 C CA . TYR A 1 189 ? -20.432 -12.724 3.604 1.00 98.12 189 TYR A CA 1
ATOM 1471 C C . TYR A 1 189 ? -18.969 -13.099 3.854 1.00 98.12 189 TYR A C 1
ATOM 1473 O O . TYR A 1 189 ? -18.424 -12.970 4.957 1.00 98.12 189 TYR A O 1
ATOM 1481 N N . LEU A 1 190 ? -18.306 -13.515 2.782 1.00 98.44 190 LEU A N 1
ATOM 1482 C CA . LEU A 1 190 ? -16.873 -13.742 2.693 1.00 98.44 190 LEU A CA 1
ATOM 1483 C C . LEU A 1 190 ? -16.262 -12.610 1.874 1.00 98.44 190 LEU A C 1
ATOM 1485 O O . LEU A 1 190 ? -16.631 -12.424 0.721 1.00 98.44 190 LEU A O 1
ATOM 1489 N N . TYR A 1 191 ? -15.342 -11.850 2.459 1.00 98.44 191 TYR A N 1
ATOM 1490 C CA . TYR A 1 191 ? -14.712 -10.706 1.805 1.00 98.44 191 TYR A CA 1
ATOM 1491 C C . TYR A 1 191 ? -13.320 -11.057 1.302 1.00 98.44 191 TYR A C 1
ATOM 1493 O O . TYR A 1 191 ? -12.526 -11.641 2.039 1.00 98.44 191 TYR A O 1
ATOM 1501 N N . ASN A 1 192 ? -13.004 -10.614 0.092 1.00 98.12 192 ASN A N 1
ATOM 1502 C CA . ASN A 1 192 ? -11.721 -10.811 -0.567 1.00 98.12 192 ASN A CA 1
ATOM 1503 C C . ASN A 1 192 ? -11.262 -9.489 -1.202 1.00 98.12 192 ASN A C 1
ATOM 1505 O O . ASN A 1 192 ? -12.078 -8.659 -1.600 1.00 98.12 192 ASN A O 1
ATOM 1509 N N . PHE A 1 193 ? -9.949 -9.285 -1.258 1.00 97.94 193 PHE A N 1
ATOM 1510 C CA . PHE A 1 193 ? -9.341 -8.251 -2.086 1.00 97.94 193 PHE A CA 1
ATOM 1511 C C . PHE A 1 193 ? -8.630 -8.946 -3.242 1.00 97.94 193 PHE A C 1
ATOM 1513 O O . PHE A 1 193 ? -7.915 -9.926 -3.013 1.00 97.94 193 PHE A O 1
ATOM 1520 N N . TRP A 1 194 ? -8.866 -8.476 -4.460 1.00 97.00 194 TRP A N 1
ATOM 1521 C CA . TRP A 1 194 ? -8.436 -9.150 -5.676 1.00 97.00 194 TRP A CA 1
ATOM 1522 C C . TRP A 1 194 ? -7.765 -8.179 -6.637 1.00 97.00 194 TRP A C 1
ATOM 1524 O O . TRP A 1 194 ? -8.212 -7.047 -6.765 1.00 97.00 194 TRP A O 1
ATOM 1534 N N . GLN A 1 195 ? -6.706 -8.635 -7.303 1.00 96.19 195 GLN A N 1
ATOM 1535 C CA . GLN A 1 195 ? -5.995 -7.893 -8.341 1.00 96.19 195 GLN A CA 1
ATOM 1536 C C . GLN A 1 195 ? -5.687 -8.833 -9.496 1.00 96.19 195 GLN A C 1
ATOM 1538 O O . GLN A 1 195 ? -5.215 -9.946 -9.256 1.00 96.19 195 GLN A O 1
ATOM 1543 N N . ASP A 1 196 ? -5.890 -8.384 -10.725 1.00 94.69 196 ASP A N 1
ATOM 1544 C CA . ASP A 1 196 ? -5.608 -9.143 -11.944 1.00 94.69 196 ASP A CA 1
ATOM 1545 C C . ASP A 1 196 ? -5.248 -8.198 -13.108 1.00 94.69 196 ASP A C 1
ATOM 1547 O O . ASP A 1 196 ? -4.740 -7.096 -12.888 1.00 94.69 196 ASP A O 1
ATOM 1551 N N . ALA A 1 197 ? -5.403 -8.660 -14.352 1.00 94.31 197 ALA A N 1
ATOM 1552 C CA . ALA A 1 197 ? -5.120 -7.858 -15.539 1.00 94.31 197 ALA A CA 1
ATOM 1553 C C . ALA A 1 197 ? -6.137 -6.727 -15.776 1.00 94.31 197 ALA A C 1
ATOM 1555 O O . ALA A 1 197 ? -5.776 -5.735 -16.405 1.00 94.31 197 ALA A O 1
ATOM 1556 N N . GLU A 1 198 ? -7.375 -6.883 -15.305 1.00 95.19 198 GLU A N 1
ATOM 1557 C CA . GLU A 1 198 ? -8.460 -5.910 -15.469 1.00 95.19 198 GLU A CA 1
ATOM 1558 C C . GLU A 1 198 ? -8.501 -4.942 -14.281 1.00 95.19 198 GLU A C 1
ATOM 1560 O O . GLU A 1 198 ? -8.635 -3.735 -14.468 1.00 95.19 198 GLU A O 1
ATOM 1565 N N . HIS A 1 199 ? -8.288 -5.456 -13.068 1.00 96.00 199 HIS A N 1
ATOM 1566 C CA . HIS A 1 199 ? -8.273 -4.697 -11.821 1.00 96.00 199 HIS A CA 1
ATOM 1567 C C . HIS A 1 199 ? -6.857 -4.619 -11.249 1.00 96.00 199 HIS A C 1
ATOM 1569 O O . HIS A 1 199 ? -6.484 -5.342 -10.317 1.00 96.00 199 HIS A O 1
ATOM 1575 N N . THR A 1 200 ? -6.030 -3.757 -11.839 1.00 95.06 200 THR A N 1
ATOM 1576 C CA . THR A 1 200 ? -4.605 -3.654 -11.493 1.00 95.06 200 THR A CA 1
ATOM 1577 C C . THR A 1 200 ? -4.375 -3.062 -10.104 1.00 95.06 200 THR A C 1
ATOM 1579 O O . THR A 1 200 ? -3.485 -3.509 -9.373 1.00 95.06 200 THR A O 1
ATOM 1582 N N . ARG A 1 201 ? -5.189 -2.080 -9.702 1.00 96.12 201 ARG A N 1
ATOM 1583 C CA . ARG A 1 201 ? -5.185 -1.499 -8.352 1.00 96.12 201 ARG A CA 1
ATOM 1584 C C . ARG A 1 201 ? -6.013 -2.328 -7.391 1.00 96.12 201 ARG A C 1
ATOM 1586 O O . ARG A 1 201 ? -5.691 -2.356 -6.204 1.00 96.12 201 ARG A O 1
ATOM 1593 N N . GLY A 1 202 ? -7.007 -3.032 -7.918 1.00 97.31 202 GLY A N 1
ATOM 1594 C CA . GLY A 1 202 ? -7.721 -4.109 -7.263 1.00 97.31 202 GLY A CA 1
ATOM 1595 C C . GLY A 1 202 ? -9.147 -3.763 -6.874 1.00 97.31 202 GLY A C 1
ATOM 1596 O O . GLY A 1 202 ? -9.560 -2.608 -6.832 1.00 97.31 202 GLY A O 1
ATOM 1597 N N . ILE A 1 203 ? -9.896 -4.801 -6.529 1.00 98.19 203 ILE A N 1
ATOM 1598 C CA . ILE A 1 203 ? -11.290 -4.718 -6.108 1.00 98.19 203 ILE A CA 1
ATOM 1599 C C . ILE A 1 203 ? -11.453 -5.324 -4.721 1.00 98.19 203 ILE A C 1
ATOM 1601 O O . ILE A 1 203 ? -10.987 -6.429 -4.426 1.00 98.19 203 ILE A O 1
ATOM 1605 N N . TRP A 1 204 ? -12.153 -4.602 -3.853 1.00 98.69 204 TRP A N 1
ATOM 1606 C CA . TRP A 1 204 ? -12.692 -5.163 -2.627 1.00 98.69 204 TRP A CA 1
ATOM 1607 C C . TRP A 1 204 ? -14.076 -5.733 -2.926 1.00 98.69 204 TRP A C 1
ATOM 1609 O O . TRP A 1 204 ? -14.994 -5.011 -3.316 1.00 98.69 204 TRP A O 1
ATOM 1619 N N . ARG A 1 205 ? -14.220 -7.047 -2.764 1.00 98.44 205 ARG A N 1
ATOM 1620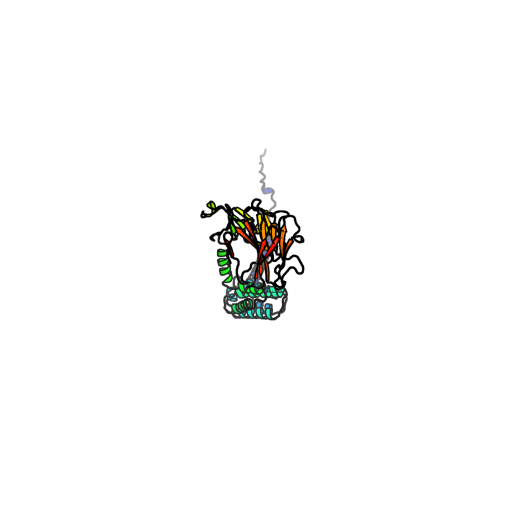 C CA . ARG A 1 205 ? -15.403 -7.806 -3.174 1.00 98.44 205 ARG A CA 1
ATOM 1621 C C . ARG A 1 205 ? -15.867 -8.754 -2.079 1.00 98.44 205 ARG A C 1
ATOM 1623 O O . ARG A 1 205 ? -15.121 -9.062 -1.143 1.00 98.44 205 ARG A O 1
ATOM 1630 N N . ARG A 1 206 ? -17.103 -9.231 -2.193 1.00 98.56 206 ARG A N 1
ATOM 1631 C CA . ARG A 1 206 ? -17.671 -10.222 -1.278 1.00 98.56 206 ARG A CA 1
ATOM 1632 C C . ARG A 1 206 ? -18.498 -11.276 -1.999 1.00 98.56 206 ARG A C 1
ATOM 1634 O O . ARG A 1 206 ? -18.985 -11.043 -3.094 1.00 98.56 206 ARG A O 1
ATOM 1641 N N . THR A 1 207 ? -18.662 -12.424 -1.363 1.00 98.56 207 THR A N 1
ATOM 1642 C CA . THR A 1 207 ? -19.537 -13.508 -1.823 1.00 98.56 207 THR A CA 1
ATOM 1643 C C . THR A 1 207 ? -20.191 -14.197 -0.624 1.00 98.56 207 THR A C 1
ATOM 1645 O O . THR A 1 207 ? -19.899 -13.850 0.523 1.00 98.56 207 THR A O 1
ATOM 1648 N N . THR A 1 208 ? -21.083 -15.156 -0.855 1.00 98.31 208 THR A N 1
ATOM 1649 C CA . THR A 1 208 ? -21.676 -15.981 0.208 1.00 98.31 208 THR A CA 1
ATOM 1650 C C . THR A 1 208 ? -20.899 -17.283 0.388 1.00 98.31 208 THR A C 1
ATOM 1652 O O . THR A 1 208 ? -20.140 -17.704 -0.482 1.00 98.31 208 THR A O 1
ATOM 1655 N N . TRP A 1 209 ? -21.102 -17.960 1.520 1.00 97.75 209 TRP A N 1
ATOM 1656 C CA . TRP A 1 209 ? -20.507 -19.282 1.744 1.00 97.75 209 TRP A CA 1
ATOM 1657 C C . TRP A 1 209 ? -20.962 -20.331 0.720 1.00 97.75 209 TRP A C 1
ATOM 1659 O O . TRP A 1 209 ? -20.181 -21.211 0.370 1.00 97.75 209 TRP A O 1
ATOM 1669 N N . GLU A 1 210 ? -22.205 -20.252 0.241 1.00 97.50 210 GLU A N 1
ATOM 1670 C CA . GLU A 1 210 ? -22.722 -21.199 -0.752 1.00 97.50 210 GLU A CA 1
ATOM 1671 C C . GLU A 1 210 ? -22.136 -20.957 -2.142 1.00 97.50 210 GLU A C 1
ATOM 1673 O O . GLU A 1 210 ? -21.770 -21.918 -2.814 1.00 97.50 210 GLU A O 1
ATOM 1678 N N . GLU A 1 211 ? -21.964 -19.694 -2.538 1.00 97.75 211 GLU A N 1
ATOM 1679 C CA . GLU A 1 211 ? -21.268 -19.359 -3.783 1.00 97.75 211 GLU A CA 1
ATOM 1680 C C . GLU A 1 211 ? -19.801 -19.771 -3.741 1.00 97.75 211 GLU A C 1
ATOM 1682 O O . GLU A 1 211 ? -19.321 -20.420 -4.663 1.00 97.75 211 GLU A O 1
ATOM 1687 N N . TYR A 1 212 ? -19.105 -19.494 -2.636 1.00 97.12 212 TYR A N 1
ATOM 1688 C CA . TYR A 1 212 ? -17.672 -19.765 -2.497 1.00 97.12 212 TYR A CA 1
ATOM 1689 C C . TYR A 1 212 ? -17.267 -21.237 -2.692 1.00 97.12 212 TYR A C 1
ATOM 1691 O O . TYR A 1 212 ? -16.109 -21.520 -2.985 1.00 97.12 212 TYR A O 1
ATOM 1699 N N . LYS A 1 213 ? -18.190 -22.189 -2.509 1.00 96.12 213 LYS A N 1
ATOM 1700 C CA . LYS A 1 213 ? -17.919 -23.624 -2.710 1.00 96.12 213 LYS A CA 1
ATOM 1701 C C . LYS A 1 213 ? -17.927 -24.050 -4.178 1.00 96.12 213 LYS A C 1
ATOM 1703 O O . LYS A 1 213 ? -17.557 -25.189 -4.457 1.00 96.12 213 LYS A O 1
ATOM 1708 N N . LYS A 1 214 ? -18.430 -23.211 -5.084 1.00 96.38 214 LYS A N 1
ATOM 1709 C CA . LYS A 1 214 ? -18.472 -23.508 -6.517 1.00 96.38 214 LYS A CA 1
ATOM 1710 C C . LYS A 1 214 ? -17.086 -23.330 -7.133 1.00 96.38 214 LYS A C 1
ATOM 1712 O O . LYS A 1 214 ? -16.258 -22.597 -6.601 1.00 96.38 214 LYS A O 1
ATOM 1717 N N . ASP A 1 215 ? -16.874 -23.962 -8.284 1.00 91.88 215 ASP A N 1
ATOM 1718 C CA . ASP A 1 215 ? -15.634 -23.805 -9.054 1.00 91.88 215 ASP A CA 1
ATOM 1719 C C . ASP A 1 215 ? -15.451 -22.361 -9.557 1.00 91.88 215 ASP A C 1
ATOM 1721 O O . ASP A 1 215 ? -14.328 -21.868 -9.611 1.00 91.88 215 ASP A O 1
ATOM 1725 N N . ASP A 1 216 ? -16.559 -21.680 -9.874 1.00 91.56 216 ASP A N 1
ATOM 1726 C CA . ASP A 1 216 ? -16.598 -20.272 -10.279 1.00 91.56 216 ASP A CA 1
ATOM 1727 C C . ASP A 1 216 ? -17.616 -19.504 -9.409 1.00 91.56 216 ASP A C 1
ATOM 1729 O O . ASP A 1 216 ? -18.813 -19.483 -9.715 1.00 91.56 216 ASP A O 1
ATOM 1733 N N . PRO A 1 217 ? -17.190 -18.982 -8.243 1.00 95.25 217 PRO A N 1
ATOM 1734 C CA . PRO A 1 217 ? -18.070 -18.278 -7.316 1.00 95.25 217 PRO A CA 1
ATOM 1735 C C . PRO A 1 217 ? -18.450 -16.887 -7.835 1.00 95.25 217 PRO A C 1
ATOM 1737 O O . PRO A 1 217 ? -17.585 -16.100 -8.223 1.00 95.25 217 PRO A O 1
ATOM 1740 N N . GLU A 1 218 ? -19.728 -16.520 -7.729 1.00 97.50 218 GLU A N 1
ATOM 1741 C CA . GLU A 1 218 ? -20.150 -15.152 -8.033 1.00 97.50 218 GLU A CA 1
ATOM 1742 C C . GLU A 1 218 ? -19.666 -14.174 -6.952 1.00 97.50 218 GLU A C 1
ATOM 1744 O O . GLU A 1 218 ? -19.932 -14.347 -5.757 1.00 97.50 218 GLU A O 1
ATOM 1749 N N . TRP A 1 219 ? -18.966 -13.117 -7.371 1.00 97.94 219 TRP A N 1
ATOM 1750 C CA . TRP A 1 219 ? -18.496 -12.055 -6.486 1.00 97.94 219 TRP A CA 1
ATOM 1751 C C . TRP A 1 219 ? -19.236 -10.747 -6.736 1.00 97.94 219 TRP A C 1
ATOM 1753 O O . TRP A 1 219 ? -19.339 -10.259 -7.857 1.00 97.94 219 TRP A O 1
ATOM 1763 N N . GLU A 1 220 ? -19.669 -10.123 -5.650 1.00 98.38 220 GLU A N 1
ATOM 1764 C CA . GLU A 1 220 ? -20.208 -8.775 -5.639 1.00 98.38 220 GLU A CA 1
ATOM 1765 C C . GLU A 1 220 ? -19.084 -7.777 -5.333 1.00 98.38 220 GLU A C 1
ATOM 1767 O O . GLU A 1 220 ? -18.496 -7.798 -4.245 1.00 98.38 220 GLU A O 1
ATOM 1772 N N . THR A 1 221 ? -18.810 -6.858 -6.259 1.00 98.50 221 THR A N 1
ATOM 1773 C CA . THR A 1 221 ? -17.902 -5.732 -6.001 1.00 98.50 221 THR A CA 1
ATOM 1774 C C . THR A 1 221 ? -18.507 -4.796 -4.953 1.00 98.50 221 THR A C 1
ATOM 1776 O O . THR A 1 221 ? -19.664 -4.369 -5.057 1.00 98.50 221 THR A O 1
ATOM 1779 N N . VAL A 1 222 ? -17.714 -4.491 -3.924 1.00 98.56 222 VAL A N 1
ATOM 1780 C CA . VAL A 1 222 ? -18.040 -3.537 -2.854 1.00 98.56 222 VAL A CA 1
ATOM 1781 C C . VAL A 1 222 ? -17.376 -2.193 -3.137 1.00 98.56 222 VAL A C 1
ATOM 1783 O O . VAL A 1 222 ? -18.033 -1.167 -3.014 1.00 98.56 222 VAL A O 1
ATOM 1786 N N . LEU A 1 223 ? -16.104 -2.203 -3.543 1.00 98.75 223 LEU A N 1
ATOM 1787 C CA . LEU A 1 223 ? -15.361 -1.020 -3.975 1.00 98.75 223 LEU A CA 1
ATOM 1788 C C . LEU A 1 223 ? -14.332 -1.413 -5.040 1.00 98.75 223 LEU A C 1
ATOM 1790 O O . LEU A 1 223 ? -13.575 -2.363 -4.838 1.00 98.75 223 LEU A O 1
ATOM 1794 N N . ASP A 1 224 ? -14.286 -0.656 -6.133 1.00 98.62 224 ASP A N 1
ATOM 1795 C CA . ASP A 1 224 ? -13.276 -0.775 -7.185 1.00 98.62 224 ASP A CA 1
ATOM 1796 C C . ASP A 1 224 ? -12.237 0.345 -7.041 1.00 98.62 224 ASP A C 1
ATOM 1798 O O . ASP A 1 224 ? -12.578 1.529 -7.063 1.00 98.62 224 ASP A O 1
ATOM 1802 N N . ILE A 1 225 ? -10.973 -0.030 -6.826 1.00 98.56 225 ILE A N 1
ATOM 1803 C CA . ILE A 1 225 ? -9.882 0.922 -6.600 1.00 98.56 225 ILE A CA 1
ATOM 1804 C C . ILE A 1 225 ? -9.363 1.490 -7.924 1.00 98.56 225 ILE A C 1
ATOM 1806 O O . ILE A 1 225 ? -8.868 2.616 -7.933 1.00 98.56 225 ILE A O 1
ATOM 1810 N N . ASP A 1 226 ? -9.483 0.753 -9.030 1.00 98.38 226 ASP A N 1
ATOM 1811 C CA . ASP A 1 226 ? -9.154 1.245 -10.367 1.00 98.38 226 ASP A CA 1
ATOM 1812 C C . ASP A 1 226 ? -10.134 2.359 -10.763 1.00 98.38 226 ASP A C 1
ATOM 1814 O O . ASP A 1 226 ? -9.697 3.468 -11.079 1.00 98.38 226 ASP A O 1
ATOM 1818 N N . ALA A 1 227 ? -11.440 2.119 -10.610 1.00 98.31 227 ALA A N 1
ATOM 1819 C CA . ALA A 1 227 ? -12.469 3.126 -10.885 1.00 98.31 227 ALA A CA 1
ATOM 1820 C C . ALA A 1 227 ? -12.345 4.359 -9.970 1.00 98.31 227 ALA A C 1
ATOM 1822 O O . ALA A 1 227 ? -12.420 5.493 -10.441 1.00 98.31 227 ALA A O 1
ATOM 1823 N N . LEU A 1 228 ? -12.090 4.154 -8.671 1.00 98.31 228 LEU A N 1
ATOM 1824 C CA . LEU A 1 228 ? -11.877 5.253 -7.724 1.00 98.31 228 LEU A CA 1
ATOM 1825 C C . LEU A 1 228 ? -10.647 6.102 -8.089 1.00 98.31 228 LEU A C 1
ATOM 1827 O O . LEU A 1 228 ? -10.674 7.326 -7.980 1.00 98.31 228 LEU A O 1
ATOM 1831 N N . ALA A 1 229 ? -9.550 5.456 -8.491 1.00 97.75 229 ALA A N 1
ATOM 1832 C CA . ALA A 1 229 ? -8.325 6.136 -8.899 1.00 97.75 229 ALA A CA 1
ATOM 1833 C C . ALA A 1 229 ? -8.519 6.979 -10.165 1.00 97.75 229 ALA A C 1
ATOM 1835 O O . ALA A 1 229 ? -7.953 8.070 -10.255 1.00 97.75 229 ALA A O 1
ATOM 1836 N N . GLU A 1 230 ? -9.311 6.489 -11.119 1.00 98.00 230 GLU A N 1
ATOM 1837 C CA . GLU A 1 230 ? -9.678 7.235 -12.322 1.00 98.00 230 GLU A CA 1
ATOM 1838 C C . GLU A 1 230 ? -10.568 8.440 -11.987 1.00 98.00 230 GLU A C 1
ATOM 1840 O O . GLU A 1 230 ? -10.245 9.560 -12.383 1.00 98.00 230 GLU A O 1
ATOM 1845 N N . GLU A 1 231 ? -11.634 8.234 -11.204 1.00 98.25 231 GLU A N 1
ATOM 1846 C CA . GLU A 1 231 ? -12.575 9.290 -10.804 1.00 98.25 231 GLU A CA 1
ATOM 1847 C C . GLU A 1 231 ? -11.875 10.440 -10.065 1.00 98.25 231 GLU A C 1
ATOM 1849 O O . GLU A 1 231 ? -12.113 11.615 -10.351 1.00 98.25 231 GLU A O 1
ATOM 1854 N N . GLU A 1 232 ? -10.981 10.110 -9.132 1.00 97.56 232 GLU A N 1
ATOM 1855 C CA . GLU A 1 232 ? -10.287 11.100 -8.304 1.00 97.56 232 GLU A CA 1
ATOM 1856 C C . GLU A 1 232 ? -8.950 11.569 -8.910 1.00 97.56 232 GLU A C 1
ATOM 1858 O O . GLU A 1 232 ? -8.261 12.393 -8.304 1.00 97.56 232 GLU A O 1
ATOM 1863 N N . ASN A 1 233 ? -8.567 11.071 -10.096 1.00 97.31 233 ASN A N 1
ATOM 1864 C CA . ASN A 1 233 ? -7.268 11.314 -10.736 1.00 97.31 233 ASN A CA 1
ATOM 1865 C C . ASN A 1 233 ? -6.090 11.139 -9.753 1.00 97.31 233 ASN A C 1
ATOM 1867 O O . ASN A 1 233 ? -5.215 12.001 -9.606 1.00 97.31 233 ASN A O 1
ATOM 1871 N N . ALA A 1 234 ? -6.097 10.020 -9.031 1.00 95.50 234 ALA A N 1
ATOM 1872 C CA . ALA A 1 234 ? -5.200 9.762 -7.914 1.00 95.50 234 ALA A CA 1
ATOM 1873 C C . ALA A 1 234 ? -4.521 8.394 -8.036 1.00 95.50 234 ALA A C 1
ATOM 1875 O O . ALA A 1 234 ? -5.101 7.407 -8.476 1.00 95.50 234 ALA A O 1
ATOM 1876 N N . ASN A 1 235 ? -3.267 8.299 -7.589 1.00 95.38 235 ASN A N 1
ATOM 1877 C CA . ASN A 1 235 ? -2.517 7.042 -7.600 1.00 95.38 235 ASN A CA 1
ATOM 1878 C C . ASN A 1 235 ? -2.829 6.193 -6.355 1.00 95.38 235 ASN A C 1
ATOM 1880 O O . ASN A 1 235 ? -1.942 5.942 -5.538 1.00 95.38 235 ASN A O 1
ATOM 1884 N N . TRP A 1 236 ? -4.088 5.795 -6.166 1.00 97.94 236 TRP A N 1
ATOM 1885 C CA . TRP A 1 236 ? -4.494 5.051 -4.975 1.00 97.94 236 TRP A CA 1
ATOM 1886 C C . TRP A 1 236 ? -3.914 3.637 -4.935 1.00 97.94 236 TRP A C 1
ATOM 1888 O O . TRP A 1 236 ? -3.970 2.884 -5.908 1.00 97.94 236 TRP A O 1
ATOM 1898 N N . VAL A 1 237 ? -3.388 3.272 -3.766 1.00 98.06 237 VAL A N 1
ATOM 1899 C CA . VAL A 1 237 ? -3.000 1.906 -3.406 1.00 98.06 237 VAL A CA 1
ATOM 1900 C C . VAL A 1 237 ? -3.790 1.494 -2.170 1.00 98.06 237 VAL A C 1
ATOM 1902 O O . VAL A 1 237 ? -3.729 2.168 -1.141 1.00 98.06 237 VAL A O 1
ATOM 1905 N N . TYR A 1 238 ? -4.515 0.380 -2.254 1.00 98.19 238 TYR A N 1
ATOM 1906 C CA . TYR A 1 238 ? -5.282 -0.166 -1.137 1.00 98.19 238 TYR A CA 1
ATOM 1907 C C . TYR A 1 238 ? -4.363 -0.688 -0.019 1.00 98.19 238 TYR A C 1
ATOM 1909 O O . TYR A 1 238 ? -3.452 -1.479 -0.260 1.00 98.19 238 TYR A O 1
ATOM 1917 N N . LYS A 1 239 ? -4.609 -0.260 1.226 1.00 97.81 239 LYS A N 1
ATOM 1918 C CA . LYS A 1 239 ? -3.837 -0.632 2.432 1.00 97.81 239 LYS A CA 1
ATOM 1919 C C . LYS A 1 239 ? -4.677 -1.399 3.463 1.00 97.81 239 LYS A C 1
ATOM 1921 O O . LYS A 1 239 ? -4.282 -1.575 4.621 1.00 97.81 239 LYS A O 1
ATOM 1926 N N . GLY A 1 240 ? -5.848 -1.883 3.061 1.00 96.75 240 GLY A N 1
ATOM 1927 C CA . GLY A 1 240 ? -6.743 -2.654 3.917 1.00 96.75 240 GLY A CA 1
ATOM 1928 C C . GLY A 1 240 ? -7.962 -1.876 4.393 1.00 96.75 240 GLY A C 1
ATOM 1929 O O . GLY A 1 240 ? -8.173 -0.710 4.060 1.00 96.75 240 GLY A O 1
ATOM 1930 N N . VAL A 1 241 ? -8.757 -2.567 5.202 1.00 97.44 241 VAL A N 1
ATOM 1931 C CA . VAL A 1 241 ? -10.031 -2.081 5.716 1.00 97.44 241 VAL A CA 1
ATOM 1932 C C . VAL A 1 241 ? -10.228 -2.537 7.156 1.00 97.44 241 VAL A C 1
ATOM 1934 O O . VAL A 1 241 ? -10.041 -3.720 7.463 1.00 97.44 241 VAL A O 1
ATOM 1937 N N . GLU A 1 242 ? -10.648 -1.617 8.019 1.00 96.69 242 GLU A N 1
ATOM 1938 C CA . GLU A 1 242 ? -11.160 -1.938 9.350 1.00 96.69 242 GLU A CA 1
ATOM 1939 C C . GLU A 1 242 ? -12.685 -1.827 9.356 1.00 96.69 242 GLU A C 1
ATOM 1941 O O . GLU A 1 242 ? -13.238 -0.746 9.182 1.00 96.69 242 GLU A O 1
ATOM 1946 N N . VAL A 1 243 ? -13.372 -2.955 9.535 1.00 97.56 243 VAL A N 1
ATOM 1947 C CA . VAL A 1 243 ? -14.840 -2.999 9.568 1.00 97.56 243 VAL A CA 1
ATOM 1948 C C . VAL A 1 243 ? -15.314 -2.851 11.008 1.00 97.56 243 VAL A C 1
ATOM 1950 O O . VAL A 1 243 ? -14.758 -3.485 11.903 1.00 97.56 243 VAL A O 1
ATOM 1953 N N . LEU A 1 244 ? -16.344 -2.033 11.213 1.00 97.00 244 LEU A N 1
ATOM 1954 C CA . LEU A 1 244 ? -17.023 -1.893 12.491 1.00 97.00 244 LEU A CA 1
ATOM 1955 C C . LEU A 1 244 ? -17.747 -3.199 12.829 1.00 97.00 244 LEU A C 1
ATOM 1957 O O . LEU A 1 244 ? -18.663 -3.629 12.128 1.00 97.00 244 LEU A O 1
ATOM 1961 N N . GLU A 1 245 ? -17.351 -3.821 13.929 1.00 92.62 245 GLU A N 1
ATOM 1962 C CA . GLU A 1 245 ? -18.026 -4.983 14.499 1.00 92.62 245 GLU A CA 1
ATOM 1963 C C . GLU A 1 245 ? -18.852 -4.555 15.724 1.00 92.62 245 GLU A C 1
ATOM 1965 O O . GLU A 1 245 ? -18.421 -3.664 16.460 1.00 92.62 245 GLU A O 1
ATOM 1970 N N . PRO A 1 246 ? -20.027 -5.168 15.972 1.00 92.19 246 PRO A N 1
ATOM 1971 C CA . PRO A 1 246 ? -20.604 -6.316 15.263 1.00 92.19 246 PRO A CA 1
ATOM 1972 C C . PRO A 1 246 ? -21.589 -5.948 14.138 1.00 92.19 246 PRO A C 1
ATOM 1974 O O . PRO A 1 246 ? -22.155 -6.853 13.531 1.00 92.19 246 PRO A O 1
ATOM 1977 N N . SER A 1 247 ? -21.845 -4.661 13.873 1.00 94.44 247 SER A N 1
ATOM 1978 C CA . SER A 1 247 ? -22.867 -4.239 12.898 1.00 94.44 247 SER A CA 1
ATOM 1979 C C . SER A 1 247 ? -22.488 -4.540 11.448 1.00 94.44 247 SER A C 1
ATOM 1981 O O . SER A 1 247 ? -23.373 -4.802 10.638 1.00 94.44 247 SER A O 1
ATOM 1983 N N . LEU A 1 248 ? -21.188 -4.543 11.126 1.00 96.56 248 LEU A N 1
ATOM 1984 C CA . LEU A 1 248 ? -20.637 -4.856 9.802 1.00 96.56 248 LEU A CA 1
ATOM 1985 C C . LEU A 1 248 ? -21.158 -3.951 8.671 1.00 96.56 248 LEU A C 1
ATOM 1987 O O . LEU A 1 248 ? -21.096 -4.325 7.500 1.00 96.56 248 LEU A O 1
ATOM 1991 N N . ASP A 1 249 ? -21.678 -2.774 9.017 1.00 97.25 249 ASP A N 1
ATOM 1992 C CA . ASP A 1 249 ? -22.270 -1.798 8.100 1.00 97.25 249 ASP A CA 1
ATOM 1993 C C . ASP A 1 249 ? -21.286 -0.689 7.705 1.00 97.25 249 ASP A C 1
ATOM 1995 O O . ASP A 1 249 ? -21.376 -0.148 6.603 1.00 97.25 249 ASP A O 1
ATOM 1999 N N . LEU A 1 250 ? -20.326 -0.380 8.575 1.00 98.50 250 LEU A N 1
ATOM 2000 C CA . LEU A 1 250 ? -19.333 0.669 8.377 1.00 98.50 250 LEU A CA 1
ATOM 2001 C C . LEU A 1 250 ? -17.919 0.106 8.316 1.00 98.50 250 LEU A C 1
ATOM 2003 O O . LEU A 1 250 ? -17.582 -0.904 8.935 1.00 98.50 250 LEU A O 1
ATOM 2007 N N . ALA A 1 251 ? -17.074 0.796 7.568 1.00 98.44 251 ALA A N 1
ATOM 2008 C CA . ALA A 1 251 ? -15.677 0.469 7.395 1.00 98.44 251 ALA A CA 1
ATOM 2009 C C . ALA A 1 251 ? -14.820 1.731 7.361 1.00 98.44 251 ALA A C 1
ATOM 2011 O O . ALA A 1 251 ? -15.279 2.783 6.936 1.00 98.44 251 ALA A O 1
ATOM 2012 N N . ILE A 1 252 ? -13.556 1.607 7.747 1.00 98.62 252 ILE A N 1
ATOM 2013 C CA . ILE A 1 252 ? -12.521 2.605 7.502 1.00 98.62 252 ILE A CA 1
ATOM 2014 C C . ILE A 1 252 ? -11.587 2.032 6.445 1.00 98.62 252 ILE A C 1
ATOM 2016 O O . ILE A 1 252 ? -10.880 1.049 6.688 1.00 98.62 252 ILE A O 1
ATOM 2020 N N . LEU A 1 253 ? -11.622 2.621 5.253 1.00 98.38 253 LEU A N 1
ATOM 2021 C CA . LEU A 1 253 ? -10.743 2.275 4.142 1.00 98.38 253 LEU A CA 1
ATOM 2022 C C . LEU A 1 253 ? -9.427 3.019 4.301 1.00 98.38 253 LEU A C 1
ATOM 2024 O O . LEU A 1 253 ? -9.421 4.225 4.542 1.00 98.38 253 LEU A O 1
ATOM 2028 N N . ARG A 1 254 ? -8.318 2.301 4.114 1.00 98.31 254 ARG A N 1
ATOM 2029 C CA . ARG A 1 254 ? -6.973 2.876 4.107 1.00 98.31 254 ARG A CA 1
ATOM 2030 C C . ARG A 1 254 ? -6.449 2.889 2.681 1.00 98.31 254 ARG A C 1
ATOM 2032 O O . ARG A 1 254 ? -6.300 1.829 2.070 1.00 98.31 254 ARG A O 1
ATOM 2039 N N . LEU A 1 255 ? -6.167 4.077 2.161 1.00 98.19 255 LEU A N 1
ATOM 2040 C CA . LEU A 1 255 ? -5.672 4.291 0.803 1.00 98.19 255 LEU A CA 1
ATOM 2041 C C . LEU A 1 255 ? -4.386 5.107 0.859 1.00 98.19 255 LEU A C 1
ATOM 2043 O O . LEU A 1 255 ? -4.318 6.110 1.558 1.00 98.19 255 LEU A O 1
ATOM 2047 N N . SER A 1 256 ? -3.358 4.705 0.123 1.00 97.75 256 SER A N 1
ATOM 2048 C CA . SER A 1 256 ? -2.081 5.420 0.097 1.00 97.75 256 SER A CA 1
ATOM 2049 C C . SER A 1 256 ? -1.785 5.970 -1.297 1.00 97.75 256 SER A C 1
ATOM 2051 O O . SER A 1 256 ? -1.747 5.179 -2.246 1.00 97.75 256 SER A O 1
ATOM 2053 N N . PRO A 1 257 ? -1.536 7.285 -1.448 1.00 94.81 257 PRO A N 1
ATOM 2054 C CA . PRO A 1 257 ? -1.069 7.852 -2.707 1.00 94.81 257 PRO A CA 1
ATOM 2055 C C . PRO A 1 257 ? 0.322 7.308 -3.056 1.00 94.81 257 PRO A C 1
ATOM 2057 O O . PRO A 1 257 ? 1.311 7.597 -2.382 1.00 94.81 257 PRO A O 1
ATOM 2060 N N . GLY A 1 258 ? 0.412 6.501 -4.112 1.00 92.50 258 GLY A N 1
ATOM 2061 C CA . GLY A 1 258 ? 1.668 5.907 -4.575 1.00 92.50 258 GLY A CA 1
ATOM 2062 C C . GLY A 1 258 ? 2.243 4.826 -3.658 1.00 92.50 258 GLY A C 1
ATOM 2063 O O . GLY A 1 258 ? 3.416 4.494 -3.781 1.00 92.50 258 GLY A O 1
ATOM 2064 N N . GLY A 1 259 ? 1.445 4.273 -2.738 1.00 92.50 259 GLY A N 1
ATOM 2065 C CA . GLY A 1 259 ? 1.852 3.118 -1.932 1.00 92.50 259 GLY A CA 1
ATOM 2066 C C . GLY A 1 259 ? 2.845 3.415 -0.806 1.00 92.50 259 GLY A C 1
ATOM 2067 O O . GLY A 1 259 ? 3.433 2.472 -0.271 1.00 92.50 259 GLY A O 1
ATOM 2068 N N . LYS A 1 260 ? 2.987 4.681 -0.402 1.00 93.56 260 LYS A N 1
ATOM 2069 C CA . LYS A 1 260 ? 3.788 5.121 0.748 1.00 93.56 260 LYS A CA 1
ATOM 2070 C C . LYS A 1 260 ? 3.353 4.452 2.064 1.00 93.56 260 LYS A C 1
ATOM 2072 O O . LYS A 1 260 ? 2.342 3.751 2.147 1.00 93.56 260 LYS A O 1
ATOM 2077 N N . ASP A 1 261 ? 4.142 4.686 3.108 1.00 93.00 261 ASP A N 1
ATOM 2078 C CA . ASP A 1 261 ? 3.793 4.321 4.488 1.00 93.00 261 ASP A CA 1
ATOM 2079 C C . ASP A 1 261 ? 2.600 5.158 4.998 1.00 93.00 261 ASP A C 1
ATOM 2081 O O . ASP A 1 261 ? 1.666 4.646 5.610 1.00 93.00 261 ASP A O 1
ATOM 2085 N N . ALA A 1 262 ? 2.572 6.448 4.645 1.00 96.19 262 ALA A N 1
ATOM 2086 C CA . ALA A 1 262 ? 1.443 7.323 4.930 1.00 96.19 262 ALA A CA 1
ATOM 2087 C C . ALA A 1 262 ? 0.190 6.916 4.136 1.00 96.19 262 ALA A C 1
ATOM 2089 O O . ALA A 1 262 ? 0.267 6.529 2.963 1.00 96.19 262 ALA A O 1
ATOM 2090 N N . SER A 1 263 ? -0.968 7.014 4.785 1.00 97.62 263 SER A N 1
ATOM 2091 C CA . SER A 1 263 ? -2.266 6.651 4.217 1.00 97.62 263 SER A CA 1
ATOM 2092 C C . SER A 1 263 ? -3.329 7.683 4.582 1.00 97.62 263 SER A C 1
ATOM 2094 O O . SER A 1 263 ? -3.257 8.330 5.621 1.00 97.62 263 SER A O 1
ATOM 2096 N N . VAL A 1 264 ? -4.323 7.812 3.713 1.00 98.12 264 VAL A N 1
ATOM 2097 C CA . VAL A 1 264 ? -5.598 8.486 3.951 1.00 98.12 264 VAL A CA 1
ATOM 2098 C C . VAL A 1 264 ? -6.576 7.448 4.497 1.00 98.12 264 VAL A C 1
ATOM 2100 O O . VAL A 1 264 ? -6.625 6.316 4.005 1.00 98.12 264 VAL A O 1
ATOM 2103 N N . TYR A 1 265 ? -7.344 7.824 5.515 1.00 98.62 265 TYR A N 1
ATOM 2104 C CA . TYR A 1 265 ? -8.384 6.984 6.111 1.00 98.62 265 TYR A CA 1
ATOM 2105 C C . TYR A 1 265 ? -9.737 7.594 5.771 1.00 98.62 265 TYR A C 1
ATOM 2107 O O . TYR A 1 265 ? -9.921 8.784 6.005 1.00 98.62 265 TYR A O 1
ATOM 2115 N N . ARG A 1 266 ? -10.674 6.811 5.230 1.00 98.50 266 ARG A N 1
ATOM 2116 C CA . ARG A 1 266 ? -12.015 7.292 4.858 1.00 98.50 266 ARG A CA 1
ATOM 2117 C C . ARG A 1 266 ? -13.082 6.316 5.315 1.00 98.50 266 ARG A C 1
ATOM 2119 O O . ARG A 1 266 ? -13.005 5.122 5.022 1.00 98.50 266 ARG A O 1
ATOM 2126 N N . GLU A 1 267 ? -14.089 6.830 6.003 1.00 98.81 267 GLU A N 1
ATOM 2127 C CA . GLU A 1 267 ? -15.257 6.050 6.379 1.00 98.81 267 GLU A CA 1
ATOM 2128 C C . GLU A 1 267 ? -16.115 5.688 5.162 1.00 98.81 267 GLU A C 1
ATOM 2130 O O . GLU A 1 267 ? -16.393 6.510 4.289 1.00 98.81 267 GLU A O 1
ATOM 2135 N N . PHE A 1 268 ? -16.550 4.436 5.114 1.00 98.81 268 PHE A N 1
ATOM 2136 C CA . PHE A 1 268 ? -17.271 3.833 4.008 1.00 98.81 268 PHE A CA 1
ATOM 2137 C C . PHE A 1 268 ? -18.468 3.042 4.526 1.00 98.81 268 PHE A C 1
ATOM 2139 O O . PHE A 1 268 ? -18.348 2.246 5.457 1.00 98.81 268 PHE A O 1
ATOM 2146 N N . SER A 1 269 ? -19.618 3.237 3.889 1.00 98.56 269 SER A N 1
ATOM 2147 C CA . SER A 1 269 ? -20.820 2.449 4.130 1.00 98.56 269 SER A CA 1
ATOM 2148 C C . SER A 1 269 ? -20.817 1.228 3.222 1.00 98.56 269 SER A C 1
ATOM 2150 O O . SER A 1 269 ? -20.870 1.350 1.999 1.00 98.56 269 SER A O 1
ATOM 2152 N N . ILE A 1 270 ? -20.771 0.039 3.821 1.00 98.25 270 ILE A N 1
ATOM 2153 C CA . ILE A 1 270 ? -20.769 -1.239 3.102 1.00 98.25 270 ILE A CA 1
ATOM 2154 C C . ILE A 1 270 ? -22.110 -1.494 2.390 1.00 98.25 270 ILE A C 1
ATOM 2156 O O . ILE A 1 270 ? -22.069 -1.903 1.228 1.00 98.25 270 ILE A O 1
ATOM 2160 N N . PRO A 1 271 ? -23.290 -1.264 3.008 1.00 97.25 271 PRO A N 1
ATOM 2161 C CA . PRO A 1 271 ? -24.572 -1.445 2.324 1.00 97.25 271 PRO A CA 1
ATOM 2162 C C . PRO A 1 271 ? -24.753 -0.496 1.138 1.00 97.25 271 PRO A C 1
ATOM 2164 O O . PRO A 1 271 ? -25.237 -0.905 0.088 1.00 97.25 271 PRO A O 1
ATOM 2167 N N . GLU A 1 272 ? -24.332 0.759 1.304 1.00 98.12 272 GLU A N 1
ATOM 2168 C CA . GLU A 1 272 ? -24.496 1.809 0.292 1.00 98.12 272 GLU A CA 1
ATOM 2169 C C . GLU A 1 272 ? -23.370 1.823 -0.749 1.00 98.12 272 GLU A C 1
ATOM 2171 O O . GLU A 1 272 ? -23.476 2.531 -1.747 1.00 98.12 272 GLU A O 1
ATOM 2176 N N . LYS A 1 273 ? -22.282 1.084 -0.492 1.00 98.38 273 LYS A N 1
ATOM 2177 C CA . LYS A 1 273 ? -21.057 1.028 -1.302 1.00 98.38 273 LYS A CA 1
ATOM 2178 C C . LYS A 1 273 ? -20.486 2.404 -1.649 1.00 98.38 273 LYS A C 1
ATOM 2180 O O . LYS A 1 273 ? -20.056 2.652 -2.772 1.00 98.38 273 LYS A O 1
ATOM 2185 N N . LYS A 1 274 ? -20.494 3.312 -0.676 1.00 98.25 274 LYS A N 1
ATOM 2186 C CA . LYS A 1 274 ? -20.030 4.691 -0.858 1.00 98.25 274 LYS A CA 1
ATOM 2187 C C . LYS A 1 274 ? -19.335 5.216 0.384 1.00 98.25 274 LYS A C 1
ATOM 2189 O O . LYS A 1 274 ? -19.627 4.786 1.503 1.00 98.25 274 LYS A O 1
ATOM 2194 N N . PHE A 1 275 ? -18.446 6.181 0.183 1.00 98.56 275 PHE A N 1
ATOM 2195 C CA . PHE A 1 275 ? -17.865 6.936 1.285 1.00 98.56 275 PHE A CA 1
ATOM 2196 C C . PHE A 1 275 ? -18.948 7.720 2.034 1.00 98.56 275 PHE A C 1
ATOM 2198 O O . PHE A 1 275 ? -19.909 8.212 1.438 1.00 98.56 275 PHE A O 1
ATOM 2205 N N . VAL A 1 276 ? -18.814 7.784 3.356 1.00 98.44 276 VAL A N 1
ATOM 2206 C CA . VAL A 1 276 ? -19.761 8.481 4.229 1.00 98.44 276 VAL A CA 1
ATOM 2207 C C . VAL A 1 276 ? -19.427 9.968 4.222 1.00 98.44 276 VAL A C 1
ATOM 2209 O O . VAL A 1 276 ? -18.350 10.365 4.661 1.00 98.44 276 VAL A O 1
ATOM 2212 N N . ASP A 1 277 ? -20.361 10.790 3.747 1.00 96.25 277 ASP A N 1
ATOM 2213 C CA . ASP A 1 277 ? -20.226 12.245 3.813 1.00 96.25 277 ASP A CA 1
ATOM 2214 C C . ASP A 1 277 ? -20.187 12.719 5.274 1.00 96.25 277 ASP A C 1
ATOM 2216 O O . ASP A 1 277 ? -20.995 12.288 6.102 1.00 96.25 277 ASP A O 1
ATOM 2220 N N . GLY A 1 278 ? -19.208 13.561 5.609 1.00 94.62 278 GLY A N 1
ATOM 2221 C CA . GLY A 1 278 ? -18.934 13.974 6.991 1.00 94.62 278 GLY A CA 1
ATOM 2222 C C . GLY A 1 278 ? -18.548 12.828 7.941 1.00 94.62 278 GLY A C 1
ATOM 2223 O O . GLY A 1 278 ? -18.678 12.976 9.160 1.00 94.62 278 GLY A O 1
ATOM 2224 N N . GLY A 1 279 ? -18.124 11.680 7.404 1.00 97.31 279 GLY A N 1
ATOM 2225 C CA . GLY A 1 279 ? -17.634 10.546 8.181 1.00 97.31 279 GLY A CA 1
ATOM 2226 C C . GLY A 1 279 ? -16.257 10.785 8.808 1.00 97.31 279 GLY A C 1
ATOM 2227 O O . GLY A 1 279 ? -15.654 11.852 8.685 1.00 97.31 279 GLY A O 1
ATOM 2228 N N . PHE A 1 280 ? -15.737 9.767 9.488 1.00 98.56 280 PHE A N 1
ATOM 2229 C CA . PHE A 1 280 ? -14.364 9.778 9.978 1.00 98.56 280 PHE A CA 1
ATOM 2230 C C . PHE A 1 280 ? -13.377 9.773 8.802 1.00 98.56 280 PHE A C 1
ATOM 2232 O O . PHE A 1 280 ? -13.308 8.817 8.027 1.00 98.56 280 PHE A O 1
ATOM 2239 N N . GLU A 1 281 ? -12.592 10.843 8.693 1.00 98.06 281 GLU A N 1
ATOM 2240 C CA . GLU A 1 281 ? -11.572 11.017 7.662 1.00 98.06 281 GLU A CA 1
ATOM 2241 C C . GLU A 1 281 ? -10.242 11.504 8.256 1.00 98.06 281 GLU A C 1
ATOM 2243 O O . GLU A 1 281 ? -10.205 12.468 9.024 1.00 98.06 281 GLU A O 1
ATOM 2248 N N . LEU A 1 282 ? -9.137 10.855 7.875 1.00 98.12 282 LEU A N 1
ATOM 2249 C CA . LEU A 1 282 ? -7.777 11.315 8.162 1.00 98.12 282 LEU A CA 1
ATOM 2250 C C . LEU A 1 282 ? -7.048 11.605 6.855 1.00 98.12 282 LEU A C 1
ATOM 2252 O O . LEU A 1 282 ? -7.059 10.785 5.936 1.00 98.12 282 LEU A O 1
ATOM 2256 N N . LYS A 1 283 ? -6.368 12.752 6.809 1.00 96.38 283 LYS A N 1
ATOM 2257 C CA . LYS A 1 283 ? -5.469 13.124 5.709 1.00 96.38 283 LYS A CA 1
ATOM 2258 C C . LYS A 1 283 ? -4.243 12.207 5.668 1.00 96.38 283 LYS A C 1
ATOM 2260 O O . LYS A 1 283 ? -3.981 11.478 6.618 1.00 96.38 283 LYS A O 1
ATOM 2265 N N . GLU A 1 284 ? -3.490 12.279 4.570 1.00 97.12 284 GLU A N 1
ATOM 2266 C CA . GLU A 1 284 ? -2.268 11.494 4.365 1.00 97.12 284 GLU A CA 1
ATOM 2267 C C . GLU A 1 284 ? -1.273 11.719 5.512 1.00 97.12 284 GLU A C 1
ATOM 2269 O O . GLU A 1 284 ? -0.648 12.773 5.615 1.00 97.12 284 GLU A O 1
ATOM 2274 N N . ALA A 1 285 ? -1.122 10.708 6.363 1.00 97.00 285 ALA A N 1
ATOM 2275 C CA . ALA A 1 285 ? -0.129 10.662 7.425 1.00 97.00 285 ALA A CA 1
ATOM 2276 C C . ALA A 1 285 ? 0.152 9.204 7.809 1.00 97.00 285 ALA A C 1
ATOM 2278 O O . ALA A 1 285 ? -0.550 8.274 7.396 1.00 97.00 285 ALA A O 1
ATOM 2279 N N . LYS A 1 286 ? 1.211 8.985 8.594 1.00 97.06 286 LYS A N 1
ATOM 2280 C CA . LYS A 1 286 ? 1.354 7.721 9.318 1.00 97.06 286 LYS A CA 1
ATOM 2281 C C . LYS A 1 286 ? 0.341 7.742 10.454 1.00 97.06 286 LYS A C 1
ATOM 2283 O O . LYS A 1 286 ? 0.530 8.456 11.437 1.00 97.06 286 LYS A O 1
ATOM 2288 N N . SER A 1 287 ? -0.730 6.985 10.293 1.00 97.50 287 SER A N 1
ATOM 2289 C CA . SER A 1 287 ? -1.866 7.026 11.208 1.00 97.50 287 SER A CA 1
ATOM 2290 C C . SER A 1 287 ? -2.351 5.626 11.516 1.00 97.50 287 SER A C 1
ATOM 2292 O O . SER A 1 287 ? -2.102 4.694 10.749 1.00 97.50 287 SER A O 1
ATOM 2294 N N . ASP A 1 288 ? -3.077 5.505 12.616 1.00 97.62 288 ASP A N 1
ATOM 2295 C CA . ASP A 1 288 ? -3.832 4.319 12.980 1.00 97.62 288 ASP A CA 1
ATOM 2296 C C . ASP A 1 288 ? -5.156 4.749 13.607 1.00 97.62 288 ASP A C 1
ATOM 2298 O O . ASP A 1 288 ? -5.242 5.779 14.286 1.00 97.62 288 ASP A O 1
ATOM 2302 N N . LEU A 1 289 ? -6.204 3.992 13.321 1.00 98.00 289 LEU A N 1
ATOM 2303 C CA . LEU A 1 289 ? -7.556 4.298 13.749 1.00 98.00 289 LEU A CA 1
ATOM 2304 C C . LEU A 1 289 ? -8.317 2.999 13.923 1.00 98.00 289 LEU A C 1
ATOM 2306 O O . LEU A 1 289 ? -8.387 2.204 12.991 1.00 98.00 289 LEU A O 1
ATOM 2310 N N . THR A 1 290 ? -8.937 2.840 15.090 1.00 98.00 290 THR A N 1
ATOM 2311 C CA . THR A 1 290 ? -9.771 1.678 15.391 1.00 98.00 290 THR A CA 1
ATOM 2312 C C . THR A 1 290 ? -11.116 2.066 15.999 1.00 98.00 290 THR A C 1
ATOM 2314 O O . THR A 1 290 ? -11.235 3.077 16.698 1.00 98.00 290 THR A O 1
ATOM 2317 N N . TRP A 1 291 ? -12.150 1.265 15.742 1.00 98.00 291 TRP A N 1
ATOM 2318 C CA . TRP A 1 291 ? -13.498 1.510 16.261 1.00 98.00 291 TRP A CA 1
ATOM 2319 C C . TRP A 1 291 ? -13.640 1.161 17.746 1.00 98.00 291 TRP A C 1
ATOM 2321 O O . TRP A 1 291 ? -13.279 0.064 18.168 1.00 98.00 291 TRP A O 1
ATOM 2331 N N . ILE A 1 292 ? -14.281 2.032 18.523 1.00 96.50 292 ILE A N 1
ATOM 2332 C CA . ILE A 1 292 ? -14.879 1.653 19.814 1.00 96.50 292 ILE A CA 1
ATOM 2333 C C . ILE A 1 292 ? -16.330 1.225 19.590 1.00 96.50 292 ILE A C 1
ATOM 2335 O O . ILE A 1 292 ? -16.732 0.131 19.983 1.00 96.50 292 ILE A O 1
ATOM 2339 N N . ASP A 1 293 ? -17.079 2.082 18.900 1.00 95.50 293 ASP A N 1
ATOM 2340 C CA . ASP A 1 293 ? -18.481 1.914 18.535 1.00 95.50 293 ASP A CA 1
ATOM 2341 C C . ASP A 1 293 ? -18.787 2.737 17.271 1.00 95.50 293 ASP A C 1
ATOM 2343 O O . ASP A 1 293 ? -17.891 3.336 16.680 1.00 95.50 293 ASP A O 1
ATOM 2347 N N . LYS A 1 294 ? -20.055 2.783 16.850 1.00 96.81 294 LYS A N 1
ATOM 2348 C CA . LYS A 1 294 ? -20.487 3.487 15.634 1.00 96.81 294 LYS A CA 1
ATOM 2349 C C . LYS A 1 294 ? -20.133 4.977 15.606 1.00 96.81 294 LYS A C 1
ATOM 2351 O O . LYS A 1 294 ? -19.963 5.525 14.521 1.00 96.81 294 LYS A O 1
ATOM 2356 N N . ASP A 1 295 ? -20.020 5.634 16.752 1.00 97.31 295 ASP A N 1
ATOM 2357 C CA . ASP A 1 295 ? -19.838 7.083 16.851 1.00 97.31 295 ASP A CA 1
ATOM 2358 C C . ASP A 1 295 ? -18.510 7.473 17.505 1.00 97.31 295 ASP A C 1
ATOM 2360 O O . ASP A 1 295 ? -18.252 8.662 17.714 1.00 97.31 295 ASP A O 1
ATOM 2364 N N . THR A 1 296 ? -17.649 6.496 17.796 1.00 97.12 296 THR A N 1
ATOM 2365 C CA . THR A 1 296 ? -16.411 6.708 18.542 1.00 97.12 296 THR A CA 1
ATOM 2366 C C . THR A 1 296 ? -15.266 5.868 17.985 1.00 97.12 296 THR A C 1
ATOM 2368 O O . THR A 1 296 ? -15.354 4.643 17.880 1.00 97.12 296 THR A O 1
ATOM 2371 N N . THR A 1 297 ? -14.139 6.522 17.712 1.00 98.12 297 THR A N 1
ATOM 2372 C CA . THR A 1 297 ? -12.884 5.885 17.301 1.00 98.12 297 THR A CA 1
ATOM 2373 C C . THR A 1 297 ? -11.749 6.239 18.259 1.00 98.12 297 THR A C 1
ATOM 2375 O O . THR A 1 297 ? -11.761 7.271 18.936 1.00 98.12 297 THR A O 1
ATOM 2378 N N . LEU A 1 298 ? -10.751 5.364 18.334 1.00 98.50 298 LEU A N 1
ATOM 2379 C CA . LEU A 1 298 ? -9.428 5.714 18.833 1.00 98.50 298 LEU A CA 1
ATOM 2380 C C . LEU A 1 298 ? -8.550 6.047 17.638 1.00 98.50 298 LEU A C 1
ATOM 2382 O O . LEU A 1 298 ? -8.575 5.315 16.653 1.00 98.50 298 LEU A O 1
ATOM 2386 N N . VAL A 1 299 ? -7.755 7.106 17.737 1.00 98.56 299 VAL A N 1
ATOM 2387 C CA . VAL A 1 299 ? -6.935 7.584 16.622 1.00 98.56 299 VAL A CA 1
ATOM 2388 C C . VAL A 1 299 ? -5.562 8.056 17.087 1.00 98.56 299 VAL A C 1
ATOM 2390 O O . VAL A 1 299 ? -5.431 8.781 18.078 1.00 98.56 299 VAL A O 1
ATOM 2393 N N . SER A 1 300 ? -4.528 7.677 16.342 1.00 98.31 300 SER A N 1
ATOM 2394 C CA . SER A 1 300 ? -3.207 8.298 16.381 1.00 98.31 300 SER A CA 1
ATOM 2395 C C . SER A 1 300 ? -2.815 8.744 14.976 1.00 98.31 300 SER A C 1
ATOM 2397 O O . SER A 1 300 ? -2.973 8.015 14.003 1.00 98.31 300 SER A O 1
ATOM 2399 N N . THR A 1 301 ? -2.367 9.988 14.844 1.00 98.44 301 THR A N 1
ATOM 2400 C CA . THR A 1 301 ? -2.002 10.598 13.560 1.00 98.44 301 THR A CA 1
ATOM 2401 C C . THR A 1 301 ? -1.099 11.804 13.806 1.00 98.44 301 THR A C 1
ATOM 2403 O O . THR A 1 301 ? -0.887 12.196 14.955 1.00 98.44 301 THR A O 1
ATOM 2406 N N . ASP A 1 302 ? -0.577 12.397 12.737 1.00 97.50 302 ASP A N 1
ATOM 2407 C CA . ASP A 1 302 ? 0.019 13.728 12.789 1.00 97.50 302 ASP A CA 1
ATOM 2408 C C . ASP A 1 302 ? -1.060 14.781 13.106 1.00 97.50 302 ASP A C 1
ATOM 2410 O O . ASP A 1 302 ? -2.032 14.934 12.361 1.00 97.50 302 ASP A O 1
ATOM 2414 N N . TYR A 1 303 ? -0.903 15.483 14.230 1.00 96.62 303 TYR A N 1
ATOM 2415 C CA . TYR A 1 303 ? -1.768 16.590 14.652 1.00 96.62 303 TYR A CA 1
ATOM 2416 C C . TYR A 1 303 ? -1.094 17.963 14.463 1.00 96.62 303 TYR A C 1
ATOM 2418 O O . TYR A 1 303 ? -1.648 18.974 14.899 1.00 96.62 303 TYR A O 1
ATOM 2426 N N . GLY A 1 304 ? 0.088 18.011 13.843 1.00 95.06 304 GLY A N 1
ATOM 2427 C CA . GLY A 1 304 ? 0.904 19.204 13.646 1.00 95.06 304 GLY A CA 1
ATOM 2428 C C . GLY A 1 304 ? 2.243 19.164 14.389 1.00 95.06 304 GLY A C 1
ATOM 2429 O O . GLY A 1 304 ? 2.726 18.121 14.837 1.00 95.06 304 GLY A O 1
ATOM 2430 N N . GLU A 1 305 ? 2.862 20.336 14.518 1.00 94.75 305 GLU A N 1
ATOM 2431 C CA . GLU A 1 305 ? 4.203 20.490 15.085 1.00 94.75 305 GLU A CA 1
ATOM 2432 C C . GLU A 1 305 ? 4.328 19.871 16.490 1.00 94.75 305 GLU A C 1
ATOM 2434 O O . GLU A 1 305 ? 3.494 20.090 17.367 1.00 94.75 305 GLU A O 1
ATOM 2439 N N . GLY A 1 306 ? 5.380 19.072 16.699 1.00 94.56 306 GLY A N 1
ATOM 2440 C CA . GLY A 1 306 ? 5.671 18.420 17.983 1.00 94.56 306 GLY A CA 1
ATOM 2441 C C . GLY A 1 306 ? 4.847 17.162 18.292 1.00 94.56 306 GLY A C 1
ATOM 2442 O O . GLY A 1 306 ? 5.027 16.566 19.354 1.00 94.56 306 GLY A O 1
ATOM 2443 N N . THR A 1 307 ? 3.970 16.727 17.382 1.00 96.81 307 THR A N 1
ATOM 2444 C CA . THR A 1 307 ? 3.032 15.608 17.623 1.00 96.81 307 THR A CA 1
ATOM 2445 C C . THR A 1 307 ? 3.537 14.254 17.116 1.00 96.81 307 THR A C 1
ATOM 2447 O O . THR A 1 307 ? 2.906 13.217 17.346 1.00 96.81 307 THR A O 1
ATOM 2450 N N . LEU A 1 308 ? 4.703 14.253 16.468 1.00 98.00 308 LEU A N 1
ATOM 2451 C CA . LEU A 1 308 ? 5.394 13.068 15.979 1.00 98.00 308 LEU A CA 1
ATOM 2452 C C . LEU A 1 308 ? 6.626 12.756 16.832 1.00 98.00 308 LEU A C 1
ATOM 2454 O O . LEU A 1 308 ? 7.193 13.620 17.504 1.00 98.00 308 LEU A O 1
ATOM 2458 N N . THR A 1 309 ? 7.031 11.494 16.794 1.00 98.06 309 THR A N 1
ATOM 2459 C CA . THR A 1 309 ? 8.330 11.031 17.283 1.00 98.06 309 THR A CA 1
ATOM 2460 C C . THR A 1 309 ? 9.451 11.415 16.317 1.00 98.06 309 THR A C 1
ATOM 2462 O O . THR A 1 309 ? 9.210 11.768 15.161 1.00 98.06 309 THR A O 1
ATOM 2465 N N . GLU A 1 310 ? 10.699 11.251 16.754 1.00 96.69 310 GLU A N 1
ATOM 2466 C CA . GLU A 1 310 ? 11.891 11.357 15.900 1.00 96.69 310 GLU A CA 1
ATOM 2467 C C . GLU A 1 310 ? 11.879 10.332 14.746 1.00 96.69 310 GLU A C 1
ATOM 2469 O O . GLU A 1 310 ? 12.500 10.555 13.710 1.00 96.69 310 GLU A O 1
ATOM 2474 N N . SER A 1 311 ? 11.117 9.236 14.885 1.00 94.50 311 SER A N 1
ATOM 2475 C CA . SER A 1 311 ? 10.894 8.225 13.836 1.00 94.50 311 SER A CA 1
ATOM 2476 C C . SER A 1 311 ? 9.775 8.593 12.843 1.00 94.50 311 SER A C 1
ATOM 2478 O O . SER A 1 311 ? 9.479 7.824 11.923 1.00 94.50 311 SER A O 1
ATOM 2480 N N . GLY A 1 312 ? 9.119 9.744 13.025 1.00 95.44 312 GLY A N 1
ATOM 2481 C CA . GLY A 1 312 ? 8.039 10.230 12.163 1.00 95.44 312 GLY A CA 1
ATOM 2482 C C . GLY A 1 312 ? 6.690 9.523 12.346 1.00 95.44 312 GLY A C 1
ATOM 2483 O O . GLY A 1 312 ? 5.823 9.653 11.486 1.00 95.44 312 GLY A O 1
ATOM 2484 N N . TYR A 1 313 ? 6.503 8.760 13.428 1.00 97.56 313 TYR A N 1
ATOM 2485 C CA . TYR A 1 313 ? 5.218 8.145 13.798 1.00 97.56 313 TYR A CA 1
ATOM 2486 C C . TYR A 1 313 ? 4.487 8.971 14.862 1.00 97.56 313 TYR A C 1
ATOM 2488 O O . TYR A 1 313 ? 5.136 9.686 15.632 1.00 97.56 313 TYR A O 1
ATOM 2496 N N . PRO A 1 314 ? 3.155 8.845 14.971 1.00 97.75 314 PRO A N 1
ATOM 2497 C CA . PRO A 1 314 ? 2.388 9.583 15.959 1.00 97.75 314 PRO A CA 1
ATOM 2498 C C . PRO A 1 314 ? 2.715 9.120 17.381 1.00 97.75 314 PRO A C 1
ATOM 2500 O O . PRO A 1 314 ? 2.850 7.925 17.654 1.00 97.75 314 PRO A O 1
ATOM 2503 N N . ARG A 1 315 ? 2.806 10.079 18.308 1.00 97.81 315 ARG A N 1
ATOM 2504 C CA . ARG A 1 315 ? 2.988 9.809 19.750 1.00 97.81 315 ARG A CA 1
ATOM 2505 C C . ARG A 1 315 ? 1.744 10.089 20.589 1.00 97.81 315 ARG A C 1
ATOM 2507 O O . ARG A 1 315 ? 1.737 9.782 21.775 1.00 97.81 315 ARG A O 1
ATOM 2514 N N . ILE A 1 316 ? 0.710 10.683 19.994 1.00 98.62 316 ILE A N 1
ATOM 2515 C CA . ILE A 1 316 ? -0.522 11.082 20.680 1.00 98.62 316 ILE A CA 1
ATOM 2516 C C . ILE A 1 316 ? -1.656 10.154 20.252 1.00 98.62 316 ILE A C 1
ATOM 2518 O O . ILE A 1 316 ? -1.923 10.005 19.059 1.00 98.62 316 ILE A O 1
ATOM 2522 N N . VAL A 1 317 ? -2.354 9.575 21.229 1.00 98.69 317 VAL A N 1
ATOM 2523 C CA . VAL A 1 317 ? -3.589 8.811 21.009 1.00 98.69 317 VAL A CA 1
ATOM 2524 C C . VAL A 1 317 ? -4.773 9.604 21.547 1.00 98.69 317 VAL A C 1
ATOM 2526 O O . VAL A 1 317 ? -4.766 10.050 22.700 1.00 98.69 317 VAL A O 1
ATOM 2529 N N . LYS A 1 318 ? -5.811 9.756 20.724 1.00 98.38 318 LYS A N 1
ATOM 2530 C CA . LYS A 1 318 ? -7.044 10.464 21.069 1.00 98.38 318 LYS A CA 1
ATOM 2531 C C . LYS A 1 318 ? -8.276 9.569 20.950 1.00 98.38 318 LYS A C 1
ATOM 2533 O O . LYS A 1 318 ? -8.300 8.635 20.155 1.00 98.38 318 LYS A O 1
ATOM 2538 N N . LEU A 1 319 ? -9.303 9.897 21.731 1.00 98.00 319 LEU A N 1
ATOM 2539 C CA . LEU A 1 319 ? -10.676 9.430 21.558 1.00 98.00 319 LEU A CA 1
ATOM 2540 C C . LEU A 1 319 ? -11.418 10.451 20.695 1.00 98.00 319 LEU A C 1
ATOM 2542 O O . LEU A 1 319 ? -11.599 11.597 21.121 1.00 98.00 319 LEU A O 1
ATOM 2546 N N . TRP A 1 320 ? -11.839 10.046 19.502 1.00 98.12 320 TRP A N 1
ATOM 2547 C CA . TRP A 1 320 ? -12.484 10.919 18.532 1.00 98.12 320 TRP A CA 1
ATOM 2548 C C . TRP A 1 320 ? -13.942 10.520 18.325 1.00 98.12 320 TRP A C 1
ATOM 2550 O O . TRP A 1 320 ? -14.244 9.373 17.995 1.00 98.12 320 TRP A O 1
ATOM 2560 N N . LYS A 1 321 ? -14.853 11.471 18.548 1.00 97.62 321 LYS A N 1
ATOM 2561 C CA . LYS A 1 321 ? -16.291 11.265 18.376 1.00 97.62 321 LYS A CA 1
ATOM 2562 C C . LYS A 1 321 ? -16.778 11.810 17.042 1.00 97.62 321 LYS A C 1
ATOM 2564 O O . LYS A 1 321 ? -16.264 12.807 16.535 1.00 97.62 321 LYS A O 1
ATOM 2569 N N . ARG A 1 322 ? -17.808 11.172 16.495 1.00 97.50 322 ARG A N 1
ATOM 2570 C CA . ARG A 1 322 ? -18.459 11.580 15.251 1.00 97.50 322 ARG A CA 1
ATOM 2571 C C . ARG A 1 322 ? -18.981 13.013 15.353 1.00 97.50 322 ARG A C 1
ATOM 2573 O O . ARG A 1 322 ? -19.510 13.422 16.385 1.00 97.50 322 ARG A O 1
ATOM 2580 N N . GLY A 1 323 ? -18.828 13.776 14.271 1.00 96.50 323 GLY A N 1
ATOM 2581 C CA . GLY A 1 323 ? -19.276 15.171 14.178 1.00 96.50 323 GLY A CA 1
ATOM 2582 C C . GLY A 1 323 ? -18.391 16.182 14.915 1.00 96.50 323 GLY A C 1
ATOM 2583 O O . GLY A 1 323 ? -18.601 17.383 14.775 1.00 96.50 323 GLY A O 1
ATOM 2584 N N . GLN A 1 324 ? -17.389 15.727 15.669 1.00 96.75 324 GLN A N 1
ATOM 2585 C CA . GLN A 1 324 ? -16.413 16.594 16.316 1.00 96.75 324 GLN A CA 1
ATOM 2586 C C . GLN A 1 324 ? -15.199 16.825 15.390 1.00 96.75 324 GLN A C 1
ATOM 2588 O O . GLN A 1 324 ? -14.715 15.871 14.775 1.00 96.75 324 GLN A O 1
ATOM 2593 N N . PRO A 1 325 ? -14.624 18.042 15.339 1.00 96.75 325 PRO A N 1
ATOM 2594 C CA . PRO A 1 325 ? -13.325 18.266 14.710 1.00 96.75 325 PRO A CA 1
ATOM 2595 C C . PRO A 1 325 ? -12.214 17.440 15.377 1.00 96.75 325 PRO A C 1
ATOM 2597 O O . PRO A 1 325 ? -12.097 17.410 16.603 1.00 96.75 325 PRO A O 1
ATOM 2600 N N . LEU A 1 326 ? -11.341 16.815 14.583 1.00 96.75 326 LEU A N 1
ATOM 2601 C CA . LEU A 1 326 ? -10.247 15.972 15.093 1.00 96.75 326 LEU A CA 1
ATOM 2602 C C . LEU A 1 326 ? -9.306 16.714 16.065 1.00 96.75 326 LEU A C 1
ATOM 2604 O O . LEU A 1 326 ? -8.793 16.131 17.022 1.00 96.75 326 LEU A O 1
ATOM 2608 N N . CYS A 1 327 ? -9.080 18.013 15.853 1.00 95.25 327 CYS A N 1
ATOM 2609 C CA . CYS A 1 327 ? -8.241 18.825 16.737 1.00 95.25 327 CYS A CA 1
ATOM 2610 C C . CYS A 1 327 ? -8.808 18.924 18.164 1.00 95.25 327 CYS A C 1
ATOM 2612 O O . CYS A 1 327 ? -8.030 18.951 19.119 1.00 95.25 327 CYS A O 1
ATOM 2614 N N . GLU A 1 328 ? -10.132 18.880 18.315 1.00 96.88 328 GLU A N 1
ATOM 2615 C CA . GLU A 1 328 ? -10.832 18.942 19.601 1.00 96.88 328 GLU A CA 1
ATOM 2616 C C . GLU A 1 328 ? -10.939 17.572 20.292 1.00 96.88 328 GLU A C 1
ATOM 2618 O O . GLU A 1 328 ? -11.378 17.501 21.442 1.00 96.88 328 GLU A O 1
ATOM 2623 N N . ALA A 1 329 ? -10.565 16.477 19.612 1.00 97.44 329 ALA A N 1
ATOM 2624 C CA . ALA A 1 329 ? -10.638 15.120 20.156 1.00 97.44 329 ALA A CA 1
ATOM 2625 C C . ALA A 1 329 ? -9.862 14.997 21.479 1.00 97.44 329 ALA A C 1
ATOM 2627 O O . ALA A 1 329 ? -8.803 15.609 21.669 1.00 97.44 329 ALA A O 1
ATOM 2628 N N . LYS A 1 330 ? -10.386 14.188 22.409 1.00 97.00 330 LYS A N 1
ATOM 2629 C CA . LYS A 1 330 ? -9.824 14.061 23.760 1.00 97.00 330 LYS A CA 1
ATOM 2630 C C . LYS A 1 330 ? -8.526 13.262 23.711 1.00 97.00 330 LYS A C 1
ATOM 2632 O O . LYS A 1 330 ? -8.555 12.079 23.385 1.00 97.00 330 LYS A O 1
ATOM 2637 N N . THR A 1 331 ? -7.413 13.866 24.117 1.00 98.00 331 THR A N 1
ATOM 2638 C CA . THR A 1 331 ? -6.154 13.139 24.333 1.00 98.00 331 THR A CA 1
ATOM 2639 C C . THR A 1 331 ? -6.309 12.127 25.464 1.00 98.00 331 THR A C 1
ATOM 2641 O O . THR A 1 331 ? -6.717 12.476 26.572 1.00 98.00 331 THR A O 1
ATOM 2644 N N . LEU A 1 332 ? -5.992 10.867 25.165 1.00 98.19 332 LEU A N 1
ATOM 2645 C CA . LEU A 1 332 ? -5.962 9.770 26.131 1.00 98.19 332 LEU A CA 1
ATOM 2646 C C . LEU A 1 332 ? -4.539 9.472 26.598 1.00 98.19 332 LEU A C 1
ATOM 2648 O O . LEU A 1 332 ? -4.333 9.123 27.757 1.00 98.19 332 LEU A O 1
ATOM 2652 N N . PHE A 1 333 ? -3.573 9.588 25.688 1.00 98.44 333 PHE A N 1
ATOM 2653 C CA . PHE A 1 333 ? -2.189 9.214 25.937 1.00 98.44 333 PHE A CA 1
ATOM 2654 C C . PHE A 1 333 ? -1.231 10.030 25.074 1.00 98.44 333 PHE A C 1
ATOM 2656 O O . PHE A 1 333 ? -1.546 10.364 23.930 1.00 98.44 333 PHE A O 1
ATOM 2663 N N . GLU A 1 334 ? -0.047 10.286 25.619 1.00 98.44 334 GLU A N 1
ATOM 2664 C CA . GLU A 1 334 ? 1.068 10.915 24.926 1.00 98.44 334 GLU A CA 1
ATOM 2665 C C . GLU A 1 334 ? 2.365 10.187 25.307 1.00 98.44 334 GLU A C 1
ATOM 2667 O O . GLU A 1 334 ? 2.728 10.126 26.482 1.00 98.44 334 GLU A O 1
ATOM 2672 N N . GLY A 1 335 ? 3.030 9.593 24.313 1.00 97.88 335 GLY A N 1
ATOM 2673 C CA . GLY A 1 335 ? 4.363 8.999 24.453 1.00 97.88 335 GLY A CA 1
ATOM 2674 C C . GLY A 1 335 ? 5.469 10.054 24.446 1.00 97.88 335 GLY A C 1
ATOM 2675 O O . GLY A 1 335 ? 5.189 11.248 24.468 1.00 97.88 335 GLY A O 1
ATOM 2676 N N . GLU A 1 336 ? 6.728 9.641 24.369 1.00 97.94 336 GLU A N 1
ATOM 2677 C CA . GLU A 1 336 ? 7.913 10.512 24.283 1.00 97.94 336 GLU A CA 1
ATOM 2678 C C . GLU A 1 336 ? 8.344 10.751 22.823 1.00 97.94 336 GLU A C 1
ATOM 2680 O O . GLU A 1 336 ? 7.992 9.979 21.935 1.00 97.94 336 GLU A O 1
ATOM 2685 N N . THR A 1 337 ? 9.121 11.809 22.543 1.00 97.75 337 THR A N 1
ATOM 2686 C CA . THR A 1 337 ? 9.673 12.042 21.186 1.00 97.75 337 THR A CA 1
ATOM 2687 C C . THR A 1 337 ? 10.632 10.939 20.745 1.00 97.75 337 THR A C 1
ATOM 2689 O O . THR A 1 337 ? 10.728 10.662 19.554 1.00 97.75 337 THR A O 1
ATOM 2692 N N . SER A 1 338 ? 11.326 10.324 21.703 1.00 97.94 338 SER A N 1
ATOM 2693 C CA . SER A 1 338 ? 12.318 9.263 21.513 1.00 97.94 338 SER A CA 1
ATOM 2694 C C . SER A 1 338 ? 11.706 7.872 21.316 1.00 97.94 338 SER A C 1
ATOM 2696 O O . SER A 1 338 ? 12.430 6.931 20.992 1.00 97.94 338 SER A O 1
ATOM 2698 N N . ASP A 1 339 ? 10.393 7.721 21.523 1.00 97.94 339 ASP A N 1
ATOM 2699 C CA . ASP A 1 339 ? 9.692 6.471 21.243 1.00 97.94 339 ASP A CA 1
ATOM 2700 C C . ASP A 1 339 ? 9.702 6.174 19.733 1.00 97.94 339 ASP A C 1
ATOM 2702 O O . ASP A 1 339 ? 9.873 7.057 18.892 1.00 97.94 339 ASP A O 1
ATOM 2706 N N . VAL A 1 340 ? 9.429 4.922 19.365 1.00 98.00 340 VAL A N 1
ATOM 2707 C CA . VAL A 1 340 ? 9.118 4.591 17.970 1.00 98.00 340 VAL A CA 1
ATOM 2708 C C . VAL A 1 340 ? 7.747 5.146 17.599 1.00 98.00 340 VAL A C 1
ATOM 2710 O O . VAL A 1 340 ? 7.608 5.706 16.524 1.00 98.00 340 VAL A O 1
ATOM 2713 N N . GLY A 1 341 ? 6.738 5.002 18.464 1.00 98.12 341 GLY A N 1
ATOM 2714 C CA . GLY A 1 341 ? 5.373 5.471 18.205 1.00 98.12 341 GLY A CA 1
ATOM 2715 C C . GLY A 1 341 ? 4.340 4.917 19.187 1.00 98.12 341 GLY A C 1
ATOM 2716 O O . GLY A 1 341 ? 4.644 4.052 20.018 1.00 98.12 341 GLY A O 1
ATOM 2717 N N . CYS A 1 342 ? 3.112 5.428 19.089 1.00 98.44 342 CYS A N 1
ATOM 2718 C CA . CYS A 1 342 ? 1.963 5.007 19.887 1.00 98.44 342 CYS A CA 1
ATOM 2719 C C . CYS A 1 342 ? 0.764 4.667 18.990 1.00 98.44 342 CYS A C 1
ATOM 2721 O O . CYS A 1 342 ? 0.306 5.505 18.211 1.00 98.44 342 CYS A O 1
ATOM 2723 N N . TRP A 1 343 ? 0.219 3.459 19.140 1.00 98.12 343 TRP A N 1
ATOM 2724 C CA . TRP A 1 343 ? -0.893 2.962 18.325 1.00 98.12 343 TRP A CA 1
ATOM 2725 C C . TRP A 1 343 ? -2.067 2.528 19.198 1.00 98.12 343 TRP A C 1
ATOM 2727 O O . TRP A 1 343 ? -1.867 1.719 20.114 1.00 98.12 343 TRP A O 1
ATOM 2737 N N . PRO A 1 344 ? -3.285 3.035 18.951 1.00 98.06 344 PRO A N 1
ATOM 2738 C CA . PRO A 1 344 ? -4.477 2.429 19.504 1.00 98.06 344 PRO A CA 1
ATOM 2739 C C . PRO A 1 344 ? -4.778 1.105 18.802 1.00 98.06 344 PRO A C 1
ATOM 2741 O O . PRO A 1 344 ? -4.518 0.944 17.616 1.00 98.06 344 PRO A O 1
ATOM 2744 N N . PHE A 1 345 ? -5.378 0.172 19.524 1.00 97.19 345 PHE A N 1
ATOM 2745 C CA . PHE A 1 345 ? -5.990 -1.008 18.927 1.00 97.19 345 PHE A CA 1
ATOM 2746 C C . PHE A 1 345 ? -7.167 -1.459 19.786 1.00 97.19 345 PHE A C 1
ATOM 2748 O O . PHE A 1 345 ? -7.285 -1.081 20.957 1.00 97.19 345 PHE A O 1
ATOM 2755 N N . THR A 1 346 ? -8.054 -2.257 19.202 1.00 95.81 346 THR A N 1
ATOM 2756 C CA . THR A 1 346 ? -9.157 -2.873 19.934 1.00 95.81 346 THR A CA 1
ATOM 2757 C C . THR A 1 346 ? -9.095 -4.383 19.860 1.00 95.81 346 THR A C 1
ATOM 2759 O O . THR A 1 346 ? -8.683 -4.961 18.858 1.00 95.81 346 THR A O 1
ATOM 2762 N N . ILE A 1 347 ? -9.530 -5.016 20.944 1.00 94.12 347 ILE A N 1
ATOM 2763 C CA . ILE A 1 347 ? -9.821 -6.445 20.985 1.00 94.12 347 ILE A CA 1
ATOM 2764 C C . ILE A 1 347 ? -11.310 -6.591 21.252 1.00 94.12 347 ILE A C 1
ATOM 2766 O O . ILE A 1 347 ? -11.862 -5.878 22.092 1.00 94.12 347 ILE A O 1
ATOM 2770 N N . ARG A 1 348 ? -11.964 -7.494 20.523 1.00 91.12 348 ARG A N 1
ATOM 2771 C CA . ARG A 1 348 ? -13.402 -7.740 20.636 1.00 91.12 348 ARG A CA 1
ATOM 2772 C C . ARG A 1 348 ? -13.656 -9.196 20.968 1.00 91.12 348 ARG A C 1
ATOM 2774 O O . ARG A 1 348 ? -13.060 -10.084 20.366 1.00 91.12 348 ARG A O 1
ATOM 2781 N N . ASN A 1 349 ? -14.566 -9.432 21.899 1.00 89.25 349 ASN A N 1
ATOM 2782 C CA . ASN A 1 349 ? -15.077 -10.761 22.212 1.00 89.25 349 ASN A CA 1
ATOM 2783 C C . ASN A 1 349 ? -16.575 -10.676 22.565 1.00 89.25 349 ASN A C 1
ATOM 2785 O O . ASN A 1 349 ? -17.219 -9.656 22.319 1.00 89.25 349 ASN A O 1
ATOM 2789 N N . SER A 1 350 ? -17.144 -11.745 23.128 1.00 86.88 350 SER A N 1
ATOM 2790 C CA . SER A 1 350 ? -18.562 -11.795 23.512 1.00 86.88 350 SER A CA 1
ATOM 2791 C C . SER A 1 350 ? -18.976 -10.770 24.573 1.00 86.88 350 SER A C 1
ATOM 2793 O O . SER A 1 350 ? -20.162 -10.472 24.674 1.00 86.88 350 SER A O 1
ATOM 2795 N N . GLU A 1 351 ? -18.031 -10.237 25.348 1.00 87.06 351 GLU A N 1
ATOM 2796 C CA . GLU A 1 351 ? -18.277 -9.239 26.397 1.00 87.06 351 GLU A CA 1
ATOM 2797 C C . GLU A 1 351 ? -18.272 -7.803 25.852 1.00 87.06 351 GLU A C 1
ATOM 2799 O O . GLU A 1 351 ? -18.792 -6.894 26.495 1.00 87.06 351 GLU A O 1
ATOM 2804 N N . GLY A 1 352 ? -17.705 -7.587 24.660 1.00 89.06 352 GLY A N 1
ATOM 2805 C CA . GLY A 1 352 ? -17.715 -6.297 23.980 1.00 89.06 352 GLY A CA 1
ATOM 2806 C C . GLY A 1 352 ? -16.379 -5.916 23.350 1.00 89.06 352 GLY A C 1
ATOM 2807 O O . GLY A 1 352 ? -15.524 -6.758 23.067 1.00 89.06 352 GLY A O 1
ATOM 2808 N N . THR A 1 353 ? -16.226 -4.614 23.111 1.00 92.88 353 THR A N 1
ATOM 2809 C CA . THR A 1 353 ? -15.022 -4.003 22.542 1.00 92.88 353 THR A CA 1
ATOM 2810 C C . THR A 1 353 ? -14.157 -3.435 23.657 1.00 92.88 353 THR A C 1
ATOM 2812 O O . THR A 1 353 ? -14.620 -2.603 24.430 1.00 92.88 353 THR A O 1
ATOM 2815 N N . PHE A 1 354 ? -12.881 -3.807 23.703 1.00 93.88 354 PHE A N 1
ATOM 2816 C CA . PHE A 1 354 ? -11.903 -3.311 24.669 1.00 93.88 354 PHE A CA 1
ATOM 2817 C C . PHE A 1 354 ? -10.841 -2.477 23.958 1.00 93.88 354 PHE A C 1
ATOM 2819 O O . PHE A 1 354 ? -10.232 -2.930 22.991 1.00 93.88 354 PHE A O 1
ATOM 2826 N N . GLY A 1 355 ? -10.621 -1.254 24.443 1.00 95.81 355 GLY A N 1
ATOM 2827 C CA . GLY A 1 355 ? -9.639 -0.330 23.880 1.00 95.81 355 GLY A CA 1
ATOM 2828 C C . GLY A 1 355 ? -8.279 -0.479 24.549 1.00 95.81 355 GLY A C 1
ATOM 2829 O O . GLY A 1 355 ? -8.194 -0.577 25.777 1.00 95.81 355 GLY A O 1
ATOM 2830 N N . PHE A 1 356 ? -7.222 -0.448 23.745 1.00 97.50 356 PHE A N 1
ATOM 2831 C CA . PHE A 1 356 ? -5.844 -0.522 24.206 1.00 97.50 356 PHE A CA 1
ATOM 2832 C C . PHE A 1 356 ? -4.939 0.451 23.454 1.00 97.50 356 PHE A C 1
ATOM 2834 O O . PHE A 1 356 ? -5.277 0.952 22.382 1.00 97.50 356 PHE A O 1
ATOM 2841 N N . ILE A 1 357 ? -3.766 0.706 24.030 1.00 98.50 357 ILE A N 1
ATOM 2842 C CA . ILE A 1 357 ? -2.687 1.486 23.426 1.00 98.50 357 ILE A CA 1
ATOM 2843 C C . ILE A 1 357 ? -1.398 0.681 23.526 1.00 98.50 357 ILE A C 1
ATOM 2845 O O . ILE A 1 357 ? -1.032 0.223 24.608 1.00 98.50 357 ILE A O 1
ATOM 2849 N N . ARG A 1 358 ? -0.690 0.541 22.405 1.00 97.81 358 ARG A N 1
ATOM 2850 C CA . ARG A 1 358 ? 0.693 0.062 22.337 1.00 97.81 358 ARG A CA 1
ATOM 2851 C C . ARG A 1 358 ? 1.606 1.283 22.252 1.00 97.81 358 ARG A C 1
ATOM 2853 O O . ARG A 1 358 ? 1.618 1.964 21.230 1.00 97.81 358 ARG A O 1
ATOM 2860 N N . ARG A 1 359 ? 2.403 1.532 23.292 1.00 98.19 359 ARG A N 1
ATOM 2861 C CA . ARG A 1 359 ? 3.553 2.447 23.240 1.00 98.19 359 ARG A CA 1
ATOM 2862 C C . ARG A 1 359 ? 4.796 1.627 22.921 1.00 98.19 359 ARG A C 1
ATOM 2864 O O . ARG A 1 359 ? 5.227 0.835 23.758 1.00 98.19 359 ARG A O 1
ATOM 2871 N N . SER A 1 360 ? 5.403 1.818 21.756 1.00 97.88 360 SER A N 1
ATOM 2872 C CA . SER A 1 360 ? 6.685 1.175 21.440 1.00 97.88 360 SER A CA 1
ATOM 2873 C C . SER A 1 360 ? 7.823 2.148 21.723 1.00 97.88 360 SER A C 1
ATOM 2875 O O . SER A 1 360 ? 8.017 3.103 20.979 1.00 97.88 360 SER A O 1
ATOM 2877 N N . LYS A 1 361 ? 8.582 1.896 22.793 1.00 97.44 361 LYS A N 1
ATOM 2878 C CA . LYS A 1 361 ? 9.752 2.702 23.191 1.00 97.44 361 LYS A CA 1
ATOM 2879 C C . LYS A 1 361 ? 10.940 2.425 22.276 1.00 97.44 361 LYS A C 1
ATOM 2881 O O . LYS A 1 361 ? 11.671 3.321 21.885 1.00 97.44 361 LYS A O 1
ATOM 2886 N N . THR A 1 362 ? 11.122 1.155 21.929 1.00 95.88 362 THR A N 1
ATOM 2887 C CA . THR A 1 362 ? 12.073 0.690 20.915 1.00 95.88 362 THR A CA 1
ATOM 2888 C C . THR A 1 362 ? 11.374 -0.321 20.011 1.00 95.88 362 THR A C 1
ATOM 2890 O O . THR A 1 362 ? 10.202 -0.643 20.208 1.00 95.88 362 THR A O 1
ATOM 2893 N N . PHE A 1 363 ? 12.097 -0.880 19.041 1.00 90.19 363 PHE A N 1
ATOM 2894 C CA . PHE A 1 363 ? 11.561 -1.943 18.190 1.00 90.19 363 PHE A CA 1
ATOM 2895 C C . PHE A 1 363 ? 11.153 -3.208 18.977 1.00 90.19 363 PHE A C 1
ATOM 2897 O O . PHE A 1 363 ? 10.244 -3.926 18.569 1.00 90.19 363 PHE A O 1
ATOM 2904 N N . TYR A 1 364 ? 11.799 -3.473 20.119 1.00 92.94 364 TYR A N 1
ATOM 2905 C CA . TYR A 1 364 ? 11.603 -4.706 20.894 1.00 92.94 364 TYR A CA 1
ATOM 2906 C C . TYR A 1 364 ? 10.932 -4.494 22.249 1.00 92.94 364 TYR A C 1
ATOM 2908 O O . TYR A 1 364 ? 10.426 -5.457 22.815 1.00 92.94 364 TYR A O 1
ATOM 2916 N N . LYS A 1 365 ? 10.934 -3.263 22.773 1.00 96.94 365 LYS A N 1
ATOM 2917 C CA . LYS A 1 365 ? 10.419 -2.945 24.109 1.00 96.94 365 LYS A CA 1
ATOM 2918 C C . LYS A 1 365 ? 9.320 -1.899 24.050 1.00 96.94 365 LYS A C 1
ATOM 2920 O O . LYS A 1 365 ? 9.440 -0.899 23.339 1.00 96.94 365 LYS A O 1
ATOM 2925 N N . GLY A 1 366 ? 8.282 -2.089 24.846 1.00 97.12 366 GLY A N 1
ATOM 2926 C CA . GLY A 1 366 ? 7.168 -1.165 24.942 1.00 97.12 366 GLY A CA 1
ATOM 2927 C C . GLY A 1 366 ? 6.281 -1.431 26.145 1.00 97.12 366 GLY A C 1
ATOM 2928 O O . GLY A 1 366 ? 6.544 -2.311 26.957 1.00 97.12 366 GLY A O 1
ATOM 2929 N N . HIS A 1 367 ? 5.213 -0.654 26.237 1.00 98.00 367 HIS A N 1
ATOM 2930 C CA . HIS A 1 367 ? 4.167 -0.832 27.231 1.00 98.00 367 HIS A CA 1
ATOM 2931 C C . HIS A 1 367 ? 2.821 -0.943 26.539 1.00 98.00 367 HIS A C 1
ATOM 2933 O O . HIS A 1 367 ? 2.588 -0.361 25.475 1.00 98.00 367 HIS A O 1
ATOM 2939 N N . TYR A 1 368 ? 1.930 -1.681 27.182 1.00 98.12 368 TYR A N 1
ATOM 2940 C CA . TYR A 1 368 ? 0.532 -1.733 26.812 1.00 98.12 368 TYR A CA 1
ATOM 2941 C C . TYR A 1 368 ? -0.295 -1.011 27.856 1.00 98.12 368 TYR A C 1
ATOM 2943 O O . TYR A 1 368 ? -0.006 -1.087 29.050 1.00 98.12 368 TYR A O 1
ATOM 2951 N N . TYR A 1 369 ? -1.346 -0.347 27.400 1.00 98.00 369 TYR A N 1
ATOM 2952 C CA . TYR A 1 369 ? -2.295 0.318 28.270 1.00 98.00 369 TYR A CA 1
ATOM 2953 C C . TYR A 1 369 ? -3.710 -0.099 27.909 1.00 98.00 369 TYR A C 1
ATOM 2955 O O . TYR A 1 369 ? -4.048 -0.164 26.732 1.00 98.00 369 TYR A O 1
ATOM 2963 N N . HIS A 1 370 ? -4.539 -0.347 28.914 1.00 96.50 370 HIS A N 1
ATOM 2964 C CA . HIS A 1 370 ? -5.976 -0.520 28.763 1.00 96.50 370 HIS A CA 1
ATOM 2965 C C . HIS A 1 370 ? -6.693 0.824 28.923 1.00 96.50 370 HIS A C 1
ATOM 2967 O O . HIS A 1 370 ? -6.349 1.625 29.795 1.00 96.50 370 HIS A O 1
ATOM 2973 N N . ILE A 1 371 ? -7.709 1.057 28.099 1.00 96.62 371 ILE A N 1
ATOM 2974 C CA . ILE A 1 371 ? -8.546 2.253 28.142 1.00 96.62 371 ILE A CA 1
ATOM 2975 C C . ILE A 1 371 ? -9.877 1.888 28.795 1.00 96.62 371 ILE A C 1
ATOM 2977 O O . ILE A 1 371 ? -10.662 1.122 28.236 1.00 96.62 371 ILE A O 1
ATOM 2981 N N . ASN A 1 372 ? -10.170 2.495 29.942 1.00 92.94 372 ASN A N 1
ATOM 2982 C CA . ASN A 1 372 ? -11.510 2.454 30.509 1.00 92.94 372 ASN A CA 1
ATOM 2983 C C . ASN A 1 372 ? -12.407 3.407 29.709 1.00 92.94 372 ASN A C 1
ATOM 2985 O O . ASN A 1 372 ? -12.226 4.623 29.755 1.00 92.94 372 ASN A O 1
ATOM 2989 N N . GLN A 1 373 ? -13.364 2.857 28.965 1.00 83.88 373 GLN A N 1
ATOM 2990 C CA . GLN A 1 373 ? -14.205 3.626 28.042 1.00 83.88 373 GLN A CA 1
ATOM 2991 C C . GLN A 1 373 ? -15.226 4.531 28.748 1.00 83.88 373 GLN A C 1
ATOM 2993 O O . GLN A 1 373 ? -15.589 5.569 28.201 1.00 83.88 373 GLN A O 1
ATOM 2998 N N . GLU A 1 374 ? -15.643 4.205 29.975 1.00 86.12 374 GLU A N 1
ATOM 2999 C CA . GLU A 1 374 ? -16.648 4.980 30.718 1.00 86.12 374 GLU A CA 1
ATOM 3000 C C . GLU A 1 374 ? -16.105 6.334 31.187 1.00 86.12 374 GLU A C 1
ATOM 3002 O O . GLU A 1 374 ? -16.796 7.350 31.152 1.00 86.12 374 GLU A O 1
ATOM 3007 N N . ASN A 1 375 ? -14.847 6.356 31.634 1.00 90.56 375 ASN A N 1
ATOM 3008 C CA . ASN A 1 375 ? -14.208 7.558 32.174 1.00 90.56 375 ASN A CA 1
ATOM 3009 C C . ASN A 1 375 ? -13.034 8.064 31.319 1.00 90.56 375 ASN A C 1
ATOM 3011 O O . ASN A 1 375 ? -12.469 9.127 31.607 1.00 90.56 375 ASN A O 1
ATOM 3015 N N . ALA A 1 376 ? -12.689 7.336 30.253 1.00 90.94 376 ALA A N 1
ATOM 3016 C CA . ALA A 1 376 ? -11.569 7.617 29.365 1.00 90.94 376 ALA A CA 1
ATOM 3017 C C . ALA A 1 376 ? -10.234 7.772 30.121 1.00 90.94 376 ALA A C 1
ATOM 3019 O O . ALA A 1 376 ? -9.415 8.630 29.784 1.00 90.94 376 ALA A O 1
ATOM 3020 N N . LYS A 1 377 ? -10.031 6.965 31.172 1.00 95.62 377 LYS A N 1
ATOM 3021 C CA . LYS A 1 377 ? -8.740 6.801 31.850 1.00 95.62 377 LYS A CA 1
ATOM 3022 C C . LYS A 1 377 ? -7.950 5.666 31.217 1.00 95.62 377 LYS A C 1
ATOM 3024 O O . LYS A 1 377 ? -8.514 4.668 30.774 1.00 95.62 377 LYS A O 1
ATOM 3029 N N . VAL A 1 378 ? -6.634 5.825 31.227 1.00 97.88 378 VAL A N 1
ATOM 3030 C CA . VAL A 1 378 ? -5.677 4.878 30.661 1.00 97.88 378 VAL A CA 1
ATOM 3031 C C . VAL A 1 378 ? -4.882 4.242 31.799 1.00 97.88 378 VAL A C 1
ATOM 3033 O O . VAL A 1 378 ? -4.373 4.948 32.669 1.00 97.88 378 VAL A O 1
ATOM 3036 N N . TYR A 1 379 ? -4.797 2.914 31.801 1.00 97.25 379 TYR A N 1
ATOM 3037 C CA . TYR A 1 379 ? -4.123 2.118 32.825 1.00 97.25 379 TYR A CA 1
ATOM 3038 C C . TYR A 1 379 ? -3.029 1.282 32.182 1.00 97.25 379 TYR A C 1
ATOM 3040 O O . TYR A 1 379 ? -3.308 0.516 31.263 1.00 97.25 379 TYR A O 1
ATOM 3048 N N . GLN A 1 380 ? -1.792 1.415 32.654 1.00 97.38 380 GLN A N 1
ATOM 3049 C CA . GLN A 1 380 ? -0.700 0.574 32.175 1.00 97.38 380 GLN A CA 1
ATOM 3050 C C . GLN A 1 380 ? -0.921 -0.878 32.608 1.00 97.38 380 GLN A C 1
ATOM 3052 O O . GLN A 1 380 ? -1.348 -1.140 33.731 1.00 97.38 380 GLN A O 1
ATOM 3057 N N . LEU A 1 381 ? -0.640 -1.815 31.708 1.00 96.56 381 LEU A N 1
ATOM 3058 C CA . LEU A 1 381 ? -0.623 -3.237 32.017 1.00 96.56 381 LEU A CA 1
ATOM 3059 C C . LEU A 1 381 ? 0.736 -3.610 32.614 1.00 96.56 381 LEU A C 1
ATOM 3061 O O . LEU A 1 381 ? 1.780 -3.315 32.032 1.00 96.56 381 LEU A O 1
ATOM 3065 N N . GLU A 1 382 ? 0.710 -4.295 33.754 1.00 95.75 382 GLU A N 1
ATOM 3066 C CA . GLU A 1 382 ? 1.901 -4.765 34.472 1.00 95.75 382 GLU A CA 1
ATOM 3067 C C . GLU A 1 382 ? 2.431 -6.071 33.856 1.00 95.75 382 GLU A C 1
ATOM 3069 O O . GLU A 1 382 ? 2.351 -7.147 34.451 1.00 95.75 382 GLU A O 1
ATOM 3074 N N . ILE A 1 383 ? 2.934 -5.981 32.622 1.00 95.69 383 ILE A N 1
ATOM 3075 C CA . ILE A 1 383 ? 3.561 -7.085 31.879 1.00 95.69 383 ILE A CA 1
ATOM 3076 C C . ILE A 1 383 ? 4.980 -6.695 31.427 1.00 95.69 383 ILE A C 1
ATOM 3078 O O . ILE A 1 383 ? 5.266 -5.500 31.311 1.00 95.69 383 ILE A O 1
ATOM 3082 N N . PRO A 1 384 ? 5.888 -7.663 31.178 1.00 96.81 384 PRO A N 1
ATOM 3083 C CA . PRO A 1 384 ? 7.250 -7.371 30.724 1.00 96.81 384 PRO A CA 1
ATOM 3084 C C . PRO A 1 384 ? 7.287 -6.504 29.459 1.00 96.81 384 PRO A C 1
ATOM 3086 O O . PRO A 1 384 ? 6.439 -6.642 28.579 1.00 96.81 384 PRO A O 1
ATOM 3089 N N . GLU A 1 385 ? 8.291 -5.628 29.339 1.00 96.25 385 GLU A N 1
ATOM 3090 C CA . GLU A 1 385 ? 8.359 -4.673 28.219 1.00 96.25 385 GLU A CA 1
ATOM 3091 C C . GLU A 1 385 ? 8.548 -5.342 26.846 1.00 96.25 385 GLU A C 1
ATOM 3093 O O . GLU A 1 385 ? 8.254 -4.741 25.815 1.00 96.25 385 GLU A O 1
ATOM 3098 N N . ASP A 1 386 ? 9.070 -6.564 26.814 1.00 95.31 386 ASP A N 1
ATOM 3099 C CA . ASP A 1 386 ? 9.283 -7.377 25.615 1.00 95.31 386 ASP A CA 1
ATOM 3100 C C . ASP A 1 386 ? 8.143 -8.376 25.345 1.00 95.31 386 ASP A C 1
ATOM 3102 O O . ASP A 1 386 ? 8.171 -9.090 24.338 1.00 95.31 386 ASP A O 1
ATOM 3106 N N . ALA A 1 387 ? 7.114 -8.395 26.197 1.00 94.75 387 ALA A N 1
ATOM 3107 C CA . ALA A 1 387 ? 5.937 -9.229 26.016 1.00 94.75 387 ALA A CA 1
ATOM 3108 C C . ALA A 1 387 ? 5.044 -8.735 24.863 1.00 94.75 387 ALA A C 1
ATOM 3110 O O . ALA A 1 387 ? 5.057 -7.560 24.467 1.00 94.75 387 ALA A O 1
ATOM 3111 N N . ARG A 1 388 ? 4.234 -9.641 24.304 1.00 91.50 388 ARG A N 1
ATOM 3112 C CA . ARG A 1 388 ? 3.325 -9.332 23.196 1.00 91.50 388 ARG A CA 1
ATOM 3113 C C . ARG A 1 388 ? 1.906 -9.743 23.545 1.00 91.50 388 ARG A C 1
ATOM 3115 O O . ARG A 1 388 ? 1.519 -10.894 23.394 1.00 91.50 388 ARG A O 1
ATOM 3122 N N . LEU A 1 389 ? 1.108 -8.744 23.900 1.00 92.94 389 LEU A N 1
ATOM 3123 C CA . LEU A 1 389 ? -0.333 -8.902 24.022 1.00 92.94 389 LEU A CA 1
ATOM 3124 C C . LEU A 1 389 ? -0.894 -9.401 22.686 1.00 92.94 389 LEU A C 1
ATOM 3126 O O . LEU A 1 389 ? -0.758 -8.723 21.663 1.00 92.94 389 LEU A O 1
ATOM 3130 N N . SER A 1 390 ? -1.469 -10.600 22.726 1.00 90.25 390 SER A N 1
ATOM 3131 C CA . SER A 1 390 ? -1.970 -11.321 21.561 1.00 90.25 390 SER A CA 1
ATOM 3132 C C . SER A 1 390 ? -3.485 -11.189 21.421 1.00 90.25 390 SER A C 1
ATOM 3134 O O . SER A 1 390 ? -3.948 -10.783 20.361 1.00 90.25 390 SER A O 1
ATOM 3136 N N . ASP A 1 391 ? -4.254 -11.512 22.468 1.00 90.94 391 ASP A N 1
ATOM 3137 C CA . ASP A 1 391 ? -5.726 -11.497 22.419 1.00 90.94 391 ASP A CA 1
ATOM 3138 C C . ASP A 1 391 ? -6.365 -11.498 23.829 1.00 90.94 391 ASP A C 1
ATOM 3140 O O . ASP A 1 391 ? -5.662 -11.537 24.843 1.00 90.94 391 ASP A O 1
ATOM 3144 N N . LEU A 1 392 ? -7.700 -11.491 23.895 1.00 90.75 392 LEU A N 1
ATOM 3145 C CA . LEU A 1 392 ? -8.516 -11.753 25.082 1.00 90.75 392 LEU A CA 1
ATOM 3146 C C . LEU A 1 392 ? -9.352 -13.024 24.883 1.00 90.75 392 LEU A C 1
ATOM 3148 O O . LEU A 1 392 ? -10.228 -13.073 24.021 1.00 90.75 392 LEU A O 1
ATOM 3152 N N . PHE A 1 393 ? -9.164 -14.026 25.743 1.00 87.56 393 PHE A N 1
ATOM 3153 C CA . PHE A 1 393 ? -10.036 -15.201 25.791 1.00 87.56 393 PHE A CA 1
ATOM 3154 C C . PHE A 1 393 ? -10.914 -15.163 27.044 1.00 87.56 393 PHE A C 1
ATOM 3156 O O . PHE A 1 393 ? -10.431 -15.289 28.173 1.00 87.56 393 PHE A O 1
ATOM 3163 N N . GLY A 1 394 ? -12.218 -14.943 26.849 1.00 83.69 394 GLY A N 1
ATOM 3164 C CA . GLY A 1 394 ? -13.108 -14.551 27.943 1.00 83.69 394 GLY A CA 1
ATOM 3165 C C . GLY A 1 394 ? -12.583 -13.278 28.612 1.00 83.69 394 GLY A C 1
ATOM 3166 O O . GLY A 1 394 ? -12.307 -12.292 27.935 1.00 83.69 394 GLY A O 1
ATOM 3167 N N . ASN A 1 395 ? -12.358 -13.330 29.927 1.00 82.88 395 ASN A N 1
ATOM 3168 C CA . ASN A 1 395 ? -11.804 -12.208 30.698 1.00 82.88 395 ASN A CA 1
ATOM 3169 C C . ASN A 1 395 ? -10.299 -12.352 30.987 1.00 82.88 395 ASN A C 1
ATOM 3171 O O . ASN A 1 395 ? -9.790 -11.737 31.923 1.00 82.88 395 ASN A O 1
ATOM 3175 N N . GLN A 1 396 ? -9.587 -13.193 30.230 1.00 88.44 396 GLN A N 1
ATOM 3176 C CA . GLN A 1 396 ? -8.151 -13.408 30.396 1.00 88.44 396 GLN A CA 1
ATOM 3177 C C . GLN A 1 396 ? -7.367 -12.811 29.235 1.00 88.44 396 GLN A C 1
ATOM 3179 O O . GLN A 1 396 ? -7.674 -13.055 28.069 1.00 88.44 396 GLN A O 1
ATOM 3184 N N . LEU A 1 397 ? -6.324 -12.058 29.578 1.00 90.44 397 LEU A N 1
ATOM 3185 C CA . LEU A 1 397 ? -5.368 -11.531 28.619 1.00 90.44 397 LEU A CA 1
ATOM 3186 C C . LEU A 1 397 ? -4.372 -12.617 28.211 1.00 90.44 397 LEU A C 1
ATOM 3188 O O . LEU A 1 397 ? -3.780 -13.267 29.073 1.00 90.44 397 LEU A O 1
ATOM 3192 N N . LEU A 1 398 ? -4.174 -12.783 26.907 1.00 92.25 398 LEU A N 1
ATOM 3193 C CA . LEU A 1 398 ? -3.156 -13.656 26.334 1.00 92.25 398 LEU A CA 1
ATOM 3194 C C . LEU A 1 398 ? -1.924 -12.812 25.984 1.00 92.25 398 LEU A C 1
ATOM 3196 O O . LEU A 1 398 ? -2.031 -11.857 25.208 1.00 92.25 398 LEU A O 1
ATOM 3200 N N . VAL A 1 399 ? -0.776 -13.143 26.583 1.00 88.69 399 VAL A N 1
ATOM 3201 C CA . VAL A 1 399 ? 0.470 -12.348 26.574 1.00 88.69 399 VAL A CA 1
ATOM 3202 C C . VAL A 1 399 ? 1.677 -13.208 26.232 1.00 88.69 399 VAL A C 1
ATOM 3204 O O . VAL A 1 399 ? 1.703 -14.370 26.701 1.00 88.69 399 VAL A O 1
#

Foldseek 3Di:
DDDDDDDDDDPVVPDDDDDDDDPVVVCCVCVVVVVVVVVVVVVVVVVVVVVVPPPDLVVLLVLCPDPDLCNLVSLQVLLVCCVDDPVPVVLADLVSLLSLLVSLVVLVVVVDDDPSSLSSLLSSLSNLLSHPDCSNLVSLVVLCVVVPDVSSNVSSQCSHPCNVVCVVVVLCVLQDPVDQFQFDDAPQKTWGWDDHPVQPLTFTWIFGPVQSPDPHRDIDTLDRPVVVCVVVVFQWHWPDWAAFPDVRQKIWTWIDGVPDLWTKTFIAGRVVSGTDVQFDIDDTFNKAWHDQHPFKIKIFTDPDPPQEAPLREGQWIFIDGRPDDPNPTHTLGGDDSQWNHKYKDWAADPVGIWIKMWTGNDPQFTWMWTADPVVRHIHTDPDGRRDDFDHDDPNDTDD

Radius of gyration: 38.4 Å; chains: 1; bounding box: 75×44×153 Å

Secondary structure (DSSP, 8-state):
----PPPPPPGGGGSPP-PPPPHHHHHHHHHHHHHHHHHHHHHHHHHHHHHHS---HHHHHHHHHS-STTHHHHHHHHHHHHHSTTTHHHHT-HHHHHHHHHHHHHHHHTT--SHHHHHHHHHHHHHHHT--SGGGHHHHHHHHHH---HHHHHHHHHTSTTHHHHHHHHHHHHT-TTS----EEETTEEEEEE--SS-SS-EEEEEEHHHHTSSS---EEEEEHHHHHHHTT--EEEEEEEEPTTT-SEEEEEEEETT-S-EEEEEEETTTTEEPTT--EEEEES-EEEEEETTEEEEE---STT-B-TTSSB-EEEEEETTS-GGGSEEEEE--TTSSEEEEEEEEETTEEEEEEEEESSSS-EEEEEEETTTTEEEE--S-TT----EEETTEEE-

Sequence (399 aa):
MVETPQQPLNPDDTLPPVEPPSVAFLVQLFLVPGLIVAIIVCVWLAFHWLAHLGNDPQAYVRTLRRANEGRWQAALNLANDLRGPGGSRLKSDTDLASELGSILDDEVASGRTGEQSQTLRLYLCRALGEFTVPEAAPALVRRVDANDDDLTTQAAIEAHPEFAKIQKETLKILQSNDRIPYFRRRGEYLYNFWQDAEHTRGIWRRTTWEEYKKDDPEWETVLDIDALAEEENANWVYKGVEVLEPSLDLAILRLSPGGKDASVYREFSIPEKKFVDGGFELKEAKSDLTWIDKDTTLVSTDYGEGTLTESGYPRIVKLWKRGQPLCEAKTLFEGETSDVGCWPFTIRNSEGTFGFIRRSKTFYKGHYYHINQENAKVYQLEIPEDARLSDLFGNQLLV